Protein AF-A0A2U2S5W6-F1 (afdb_monomer_lite)

Structure (mmCIF, N/CA/C/O backbone):
data_AF-A0A2U2S5W6-F1
#
_entry.id   AF-A0A2U2S5W6-F1
#
loop_
_atom_site.group_PDB
_atom_site.id
_atom_site.type_symbol
_atom_site.label_atom_id
_atom_site.label_alt_id
_atom_site.label_comp_id
_atom_site.label_asym_id
_atom_site.label_entity_id
_atom_site.label_seq_id
_atom_site.pdbx_PDB_ins_code
_atom_site.Cartn_x
_atom_site.Cartn_y
_atom_site.Cartn_z
_atom_site.occupancy
_atom_site.B_iso_or_equiv
_atom_site.auth_seq_id
_atom_site.auth_comp_id
_atom_site.auth_asym_id
_atom_site.auth_atom_id
_atom_site.pdbx_PDB_model_num
ATOM 1 N N . MET A 1 1 ? 50.613 44.824 16.119 1.00 42.34 1 MET A N 1
ATOM 2 C CA . MET A 1 1 ? 51.068 43.791 15.161 1.00 42.34 1 MET A CA 1
ATOM 3 C C . MET A 1 1 ? 50.359 44.065 13.847 1.00 42.34 1 MET A C 1
ATOM 5 O O . MET A 1 1 ? 49.169 44.324 13.884 1.00 42.34 1 MET A O 1
ATOM 9 N N . LYS A 1 2 ? 51.121 44.189 12.757 1.00 40.06 2 LYS A N 1
ATOM 10 C CA . LYS A 1 2 ? 50.713 44.800 11.483 1.00 40.06 2 LYS A CA 1
ATOM 11 C C . LYS A 1 2 ? 49.789 43.887 10.670 1.00 40.06 2 LYS A C 1
ATOM 13 O O . LYS A 1 2 ? 50.160 42.745 10.411 1.00 40.06 2 LYS A O 1
ATOM 18 N N . ASP A 1 3 ? 48.667 44.440 10.218 1.00 44.03 3 ASP A N 1
ATOM 19 C CA . ASP A 1 3 ? 47.835 43.889 9.150 1.00 44.03 3 ASP A CA 1
ATOM 20 C C . ASP A 1 3 ? 48.626 43.851 7.839 1.00 44.03 3 ASP A C 1
ATOM 22 O O . ASP A 1 3 ? 49.021 44.882 7.293 1.00 44.03 3 ASP A O 1
ATOM 26 N N . PHE A 1 4 ? 48.873 42.643 7.338 1.00 47.19 4 PHE A N 1
ATOM 27 C CA . PHE A 1 4 ? 49.363 42.422 5.984 1.00 47.19 4 PHE A CA 1
ATOM 28 C C . PHE A 1 4 ? 48.164 42.304 5.043 1.00 47.19 4 PHE A C 1
ATOM 30 O O . PHE A 1 4 ? 47.626 41.220 4.818 1.00 47.19 4 PHE A O 1
ATOM 37 N N . THR A 1 5 ? 47.759 43.424 4.453 1.00 47.12 5 THR A N 1
ATOM 38 C CA . THR A 1 5 ? 46.928 43.430 3.250 1.00 47.12 5 THR A CA 1
ATOM 39 C C . THR A 1 5 ? 47.761 42.889 2.084 1.00 47.12 5 THR A C 1
ATOM 41 O O . THR A 1 5 ? 48.645 43.558 1.550 1.00 47.12 5 THR A O 1
ATOM 44 N N . ARG A 1 6 ? 47.513 41.633 1.689 1.00 49.03 6 ARG A N 1
ATOM 45 C CA . ARG A 1 6 ? 48.026 41.093 0.422 1.00 49.03 6 ARG A CA 1
ATOM 46 C C . ARG A 1 6 ? 47.381 41.874 -0.722 1.00 49.03 6 ARG A C 1
ATOM 48 O O . ARG A 1 6 ? 46.217 41.660 -1.041 1.00 49.03 6 ARG A O 1
ATOM 55 N N . VAL A 1 7 ? 48.153 42.754 -1.351 1.00 50.97 7 VAL A N 1
ATOM 56 C CA . VAL A 1 7 ? 47.835 43.311 -2.667 1.00 50.97 7 VAL A CA 1
ATOM 57 C C . VAL A 1 7 ? 47.938 42.161 -3.669 1.00 50.97 7 VAL A C 1
ATOM 59 O O . VAL A 1 7 ? 49.031 41.752 -4.053 1.00 50.97 7 VAL A O 1
ATOM 62 N N . SER A 1 8 ? 46.803 41.570 -4.036 1.00 51.81 8 SER A N 1
ATOM 63 C CA . SER A 1 8 ? 46.729 40.618 -5.140 1.00 51.81 8 SER A CA 1
ATOM 64 C C . SER A 1 8 ? 46.904 41.383 -6.449 1.00 51.81 8 SER A C 1
ATOM 66 O O . SER A 1 8 ? 46.009 42.121 -6.862 1.00 51.81 8 SER A O 1
ATOM 68 N N . SER A 1 9 ? 48.055 41.222 -7.098 1.00 53.41 9 SER A N 1
ATOM 69 C CA . SER A 1 9 ? 48.245 41.646 -8.484 1.00 53.41 9 SER A CA 1
ATOM 70 C C . SER A 1 9 ? 47.154 41.015 -9.361 1.00 53.41 9 SER A C 1
ATOM 72 O O . SER A 1 9 ? 46.879 39.823 -9.191 1.00 53.41 9 SER A O 1
ATOM 74 N N . PRO A 1 10 ? 46.522 41.757 -10.287 1.00 53.59 10 PRO A N 1
ATOM 75 C CA . PRO A 1 10 ? 45.564 41.174 -11.216 1.00 53.59 10 PRO A CA 1
ATOM 76 C C . PRO A 1 10 ? 46.300 40.137 -12.068 1.00 53.59 10 PRO A C 1
ATOM 78 O O . PRO A 1 10 ? 47.153 40.483 -12.885 1.00 53.59 10 PRO A O 1
ATOM 81 N N . ALA A 1 11 ? 46.015 38.854 -11.835 1.00 59.12 11 ALA A N 1
ATOM 82 C CA . ALA A 1 11 ? 46.494 37.786 -12.696 1.00 59.12 11 ALA A CA 1
ATOM 83 C C . ALA A 1 11 ? 46.024 38.099 -14.121 1.00 59.12 11 ALA A C 1
ATOM 85 O O . ALA A 1 11 ? 44.839 38.370 -14.334 1.00 59.12 11 ALA A O 1
ATOM 86 N N . ALA A 1 12 ? 46.959 38.124 -15.074 1.00 67.25 12 ALA A N 1
ATOM 87 C CA . ALA A 1 12 ? 46.651 38.323 -16.481 1.00 67.25 12 ALA A CA 1
ATOM 88 C C . ALA A 1 12 ? 45.533 37.347 -16.868 1.00 67.25 12 ALA A C 1
ATOM 90 O O . ALA A 1 12 ? 45.702 36.131 -16.763 1.00 67.25 12 ALA A O 1
ATOM 91 N N . GLY A 1 13 ? 44.362 37.888 -17.218 1.00 67.94 13 GLY A N 1
ATOM 92 C CA . GLY A 1 13 ? 43.199 37.071 -17.535 1.00 67.94 13 GLY A CA 1
ATOM 93 C C . GLY A 1 13 ? 43.532 36.083 -18.657 1.00 67.94 13 GLY A C 1
ATOM 94 O O . GLY A 1 13 ? 44.350 36.411 -19.522 1.00 67.94 13 GLY A O 1
ATOM 95 N N . PRO A 1 14 ? 42.910 34.890 -18.669 1.00 74.31 14 PRO A N 1
ATOM 96 C CA . PRO A 1 14 ? 43.170 33.884 -19.691 1.00 74.31 14 PRO A CA 1
ATOM 97 C C . PRO A 1 14 ? 43.016 34.516 -21.074 1.00 74.31 14 PRO A C 1
ATOM 99 O O . PRO A 1 14 ? 42.042 35.245 -21.321 1.00 74.31 14 PRO A O 1
ATOM 102 N N . SER A 1 15 ? 44.007 34.272 -21.937 1.00 87.25 15 SER A N 1
ATOM 103 C CA . SER A 1 15 ? 44.042 34.790 -23.303 1.00 87.25 15 SER A CA 1
ATOM 104 C C . SER A 1 15 ? 42.748 34.422 -24.037 1.00 87.25 15 SER A C 1
ATOM 106 O O . SER A 1 15 ? 42.116 33.407 -23.738 1.00 87.25 15 SER A O 1
ATOM 108 N N . ALA A 1 16 ? 42.324 35.242 -25.003 1.00 84.38 16 ALA A N 1
ATOM 109 C CA . ALA A 1 16 ? 41.082 35.004 -25.748 1.00 84.38 16 ALA A CA 1
ATOM 110 C C . ALA A 1 16 ? 41.033 33.600 -26.391 1.00 84.38 16 ALA A C 1
ATOM 112 O O . ALA A 1 16 ? 39.970 32.990 -26.459 1.00 84.38 16 ALA A O 1
ATOM 113 N N . VAL A 1 17 ? 42.196 33.067 -26.781 1.00 86.12 17 VAL A N 1
ATOM 114 C CA . VAL A 1 17 ? 42.355 31.702 -27.303 1.00 86.12 17 VAL A CA 1
ATOM 115 C C . VAL A 1 17 ? 42.051 30.647 -26.235 1.00 86.12 17 VAL A C 1
ATOM 117 O O . VAL A 1 17 ? 41.339 29.693 -26.527 1.00 86.12 17 VAL A O 1
ATOM 120 N N . MET A 1 18 ? 42.520 30.834 -24.996 1.00 87.38 18 MET A N 1
ATOM 121 C CA . MET A 1 18 ? 42.238 29.901 -23.899 1.00 87.38 18 MET A CA 1
ATOM 122 C C . MET A 1 18 ? 40.741 29.866 -23.570 1.00 87.38 18 MET A C 1
ATOM 124 O O . MET A 1 18 ? 40.168 28.795 -23.435 1.00 87.38 18 MET A O 1
ATOM 128 N N . ARG A 1 19 ? 40.068 31.026 -23.565 1.00 88.94 19 ARG A N 1
ATOM 129 C CA . ARG A 1 19 ? 38.609 31.092 -23.350 1.00 88.94 19 ARG A CA 1
ATOM 130 C C . ARG A 1 19 ? 37.816 30.393 -24.456 1.00 88.94 19 ARG A C 1
ATOM 132 O O . ARG A 1 19 ? 36.793 29.781 -24.167 1.00 88.94 19 ARG A O 1
ATOM 139 N N . LEU A 1 20 ? 38.268 30.494 -25.711 1.00 90.69 20 LEU A N 1
ATOM 140 C CA . LEU A 1 20 ? 37.653 29.781 -26.834 1.00 90.69 20 LEU A CA 1
ATOM 141 C C . LEU A 1 20 ? 37.841 28.266 -26.689 1.00 90.69 20 LEU A C 1
ATOM 143 O O . LEU A 1 20 ? 36.890 27.519 -26.900 1.00 90.69 20 LEU A O 1
ATOM 147 N N . PHE A 1 21 ? 39.039 27.820 -26.301 1.00 93.69 21 PHE A N 1
ATOM 148 C CA . PHE A 1 21 ? 39.318 26.404 -26.072 1.00 93.69 21 PHE A CA 1
ATOM 149 C C . PHE A 1 21 ? 38.489 25.842 -24.911 1.00 93.69 21 PHE A C 1
ATOM 151 O O . PHE A 1 21 ? 37.843 24.811 -25.077 1.00 93.69 21 PHE A O 1
ATOM 158 N N . ASP A 1 22 ? 38.411 26.560 -23.787 1.00 92.31 22 ASP A N 1
ATOM 159 C CA . ASP A 1 22 ? 37.578 26.182 -22.640 1.00 92.31 22 ASP A CA 1
ATOM 160 C C . ASP A 1 22 ? 36.092 26.123 -23.025 1.00 92.31 22 ASP A C 1
ATOM 162 O O . ASP A 1 22 ? 35.371 25.217 -22.613 1.00 92.31 22 ASP A O 1
ATOM 166 N N . TRP A 1 23 ? 35.616 27.060 -23.853 1.00 93.62 23 TRP A N 1
ATOM 167 C CA . TRP A 1 23 ? 34.240 27.044 -24.352 1.00 93.62 23 TRP A CA 1
ATOM 168 C C . TRP A 1 23 ? 33.959 25.831 -25.252 1.00 93.62 23 TRP A C 1
ATOM 170 O O . TRP A 1 23 ? 32.938 25.171 -25.066 1.00 93.62 23 TRP A O 1
ATOM 180 N N . ILE A 1 24 ? 34.870 25.495 -26.176 1.00 91.69 24 ILE A N 1
ATOM 181 C CA . ILE A 1 24 ? 34.744 24.304 -27.032 1.00 91.69 24 ILE A CA 1
ATOM 182 C C . ILE A 1 24 ? 34.797 23.030 -26.187 1.00 91.69 24 ILE A C 1
ATOM 184 O O . ILE A 1 24 ? 33.954 22.160 -26.382 1.00 91.69 24 ILE A O 1
ATOM 188 N N . SER A 1 25 ? 35.736 22.925 -25.240 1.00 92.69 25 SER A N 1
ATOM 189 C CA . SER A 1 25 ? 35.839 21.768 -24.343 1.00 92.69 25 SER A CA 1
ATOM 190 C C . SER A 1 25 ? 34.551 21.587 -23.552 1.00 92.69 25 SER A C 1
ATOM 192 O O . SER A 1 25 ? 33.967 20.514 -23.593 1.00 92.69 25 SER A O 1
ATOM 194 N N . ASN A 1 26 ? 34.033 22.654 -22.937 1.00 93.44 26 ASN A N 1
ATOM 195 C CA . ASN A 1 26 ? 32.773 22.601 -22.198 1.00 93.44 26 ASN A CA 1
ATOM 196 C C . ASN A 1 26 ? 31.586 22.204 -23.089 1.00 93.44 26 ASN A C 1
ATOM 198 O O . ASN A 1 26 ? 30.698 21.487 -22.636 1.00 93.44 26 ASN A O 1
ATOM 202 N N . LEU A 1 27 ? 31.552 22.653 -24.349 1.00 92.69 27 LEU A N 1
ATOM 203 C CA . LEU A 1 27 ? 30.505 22.278 -25.302 1.00 92.69 27 LEU A CA 1
ATOM 204 C C . LEU A 1 27 ? 30.615 20.801 -25.700 1.00 92.69 27 LEU A C 1
ATOM 206 O O . LEU A 1 27 ? 29.600 20.107 -25.735 1.00 92.69 27 LEU A O 1
ATOM 210 N N . VAL A 1 28 ? 31.830 20.311 -25.960 1.00 91.06 28 VAL A N 1
ATOM 211 C CA . VAL A 1 28 ? 32.098 18.894 -26.240 1.00 91.06 28 VAL A CA 1
ATOM 212 C C . VAL A 1 28 ? 31.734 18.042 -25.030 1.00 91.06 28 VAL A C 1
ATOM 214 O O . VAL A 1 28 ? 31.018 17.061 -25.189 1.00 91.06 28 VAL A O 1
ATOM 217 N N . ASP A 1 29 ? 32.126 18.445 -23.825 1.00 92.06 29 ASP A N 1
ATOM 218 C CA . ASP A 1 29 ? 31.800 17.744 -22.586 1.00 92.06 29 ASP A CA 1
ATOM 219 C C . ASP A 1 29 ? 30.290 17.715 -22.346 1.00 92.06 29 ASP A C 1
ATOM 221 O O . ASP A 1 29 ? 29.736 16.668 -22.023 1.00 92.06 29 ASP A O 1
ATOM 225 N N . GLN A 1 30 ? 29.579 18.825 -22.563 1.00 92.00 30 GLN A N 1
ATOM 226 C CA . GLN A 1 30 ? 28.115 18.856 -22.479 1.00 92.00 30 GLN A CA 1
ATOM 227 C C . GLN A 1 30 ? 27.460 17.962 -23.533 1.00 92.00 30 GLN A C 1
ATOM 229 O O . GLN A 1 30 ? 26.508 17.251 -23.215 1.00 92.00 30 GLN A O 1
ATOM 234 N N . ALA A 1 31 ? 27.967 17.959 -24.767 1.00 86.00 31 ALA A N 1
ATOM 235 C CA . ALA A 1 31 ? 27.453 17.111 -25.836 1.00 86.00 31 ALA A CA 1
ATOM 236 C C . ALA A 1 31 ? 27.705 15.625 -25.549 1.00 86.00 31 ALA A C 1
ATOM 238 O O . ALA A 1 31 ? 26.794 14.814 -25.706 1.00 86.00 31 ALA A O 1
ATOM 239 N N . LEU A 1 32 ? 28.901 15.264 -25.078 1.00 85.81 32 LEU A N 1
ATOM 240 C CA . LEU A 1 32 ? 29.240 13.901 -24.675 1.00 85.81 32 LEU A CA 1
ATOM 241 C C . LEU A 1 32 ? 28.402 13.476 -23.471 1.00 85.81 32 LEU A C 1
ATOM 243 O O . LEU A 1 32 ? 27.784 12.420 -23.523 1.00 85.81 32 LEU A O 1
ATOM 247 N N . ASN A 1 33 ? 28.288 14.308 -22.436 1.00 89.31 33 ASN A N 1
ATOM 248 C CA . ASN A 1 33 ? 27.444 14.027 -21.274 1.00 89.31 33 ASN A CA 1
ATOM 249 C C . ASN A 1 33 ? 25.972 13.883 -21.661 1.00 89.31 33 ASN A C 1
ATOM 251 O O . ASN A 1 33 ? 25.282 13.022 -21.126 1.00 89.31 33 ASN A O 1
ATOM 255 N N . PHE A 1 34 ? 25.488 14.679 -22.616 1.00 87.50 34 PHE A N 1
ATOM 256 C CA . PHE A 1 34 ? 24.137 14.540 -23.141 1.00 87.50 34 PHE A CA 1
ATOM 257 C C . PHE A 1 34 ? 23.970 13.222 -23.901 1.00 87.50 34 PHE A C 1
ATOM 259 O O . PHE A 1 34 ? 23.066 12.463 -23.568 1.00 87.50 34 PHE A O 1
ATOM 266 N N . ILE A 1 35 ? 24.852 12.912 -24.860 1.00 86.00 35 ILE A N 1
ATOM 267 C CA . ILE A 1 35 ? 24.804 11.694 -25.691 1.00 86.00 35 ILE A CA 1
ATOM 268 C C . ILE A 1 35 ? 24.970 10.428 -24.846 1.00 86.00 35 ILE A C 1
ATOM 270 O O . ILE A 1 35 ? 24.301 9.423 -25.093 1.00 86.00 35 ILE A O 1
ATOM 274 N N . PHE A 1 36 ? 25.845 10.465 -23.845 1.00 85.50 36 PHE A N 1
ATOM 275 C CA . PHE A 1 36 ? 26.093 9.356 -22.929 1.00 85.50 36 PHE A CA 1
ATOM 276 C C . PHE A 1 36 ? 25.194 9.377 -21.700 1.00 85.50 36 PHE A C 1
ATOM 278 O O . PHE A 1 36 ? 25.271 8.448 -20.897 1.00 85.50 36 PHE A O 1
ATOM 285 N N . SER A 1 37 ? 24.291 10.356 -21.573 1.00 87.06 37 SER A N 1
ATOM 286 C CA . SER A 1 37 ? 23.310 10.311 -20.500 1.00 87.06 37 SER A CA 1
ATOM 287 C C . SER A 1 37 ? 22.476 9.041 -20.628 1.00 87.06 37 SER A C 1
ATOM 289 O O . SER A 1 37 ? 22.075 8.596 -21.713 1.00 87.06 37 SER A O 1
ATOM 291 N N . LEU A 1 38 ? 22.278 8.424 -19.479 1.00 83.25 38 LEU A N 1
ATOM 292 C CA . LEU A 1 38 ? 21.469 7.240 -19.296 1.00 83.25 38 LEU A CA 1
ATOM 293 C C . LEU A 1 38 ? 20.047 7.725 -19.019 1.00 83.25 38 LEU A C 1
ATOM 295 O O . LEU A 1 38 ? 19.592 7.757 -17.887 1.00 83.25 38 LEU A O 1
ATOM 299 N N . THR A 1 39 ? 19.411 8.307 -20.033 1.00 87.44 39 THR A N 1
ATOM 300 C CA . THR A 1 39 ? 18.006 8.704 -19.943 1.00 87.44 39 THR A CA 1
ATOM 301 C C . THR A 1 39 ? 17.260 8.113 -21.120 1.00 87.44 39 THR A C 1
ATOM 303 O O . THR A 1 39 ? 17.784 8.051 -22.236 1.00 87.44 39 THR A O 1
ATOM 306 N N . HIS A 1 40 ? 15.996 7.741 -20.906 1.00 89.56 40 HIS A N 1
ATOM 307 C CA . HIS A 1 40 ? 15.164 7.148 -21.956 1.00 89.56 40 HIS A CA 1
ATOM 308 C C . HIS A 1 40 ? 15.117 8.001 -23.239 1.00 89.56 40 HIS A C 1
ATOM 310 O O . HIS A 1 40 ? 15.221 7.491 -24.353 1.00 89.56 40 HIS A O 1
ATOM 316 N N . ARG A 1 41 ? 15.003 9.327 -23.102 1.00 90.06 41 ARG A N 1
ATOM 317 C CA . ARG A 1 41 ? 14.956 10.228 -24.265 1.00 90.06 41 ARG A CA 1
ATOM 318 C C . ARG A 1 41 ? 16.241 10.162 -25.085 1.00 90.06 41 ARG A C 1
ATOM 320 O O . ARG A 1 41 ? 16.185 10.125 -26.313 1.00 90.06 41 ARG A O 1
ATOM 327 N N . VAL A 1 42 ? 17.388 10.135 -24.412 1.00 91.94 42 VAL A N 1
ATOM 328 C CA . VAL A 1 42 ? 18.689 10.078 -25.076 1.00 91.94 42 VAL A CA 1
ATOM 329 C C . VAL A 1 42 ? 18.949 8.703 -25.674 1.00 91.94 42 VAL A C 1
ATOM 331 O O . VAL A 1 42 ? 19.458 8.635 -26.790 1.00 91.94 42 VAL A O 1
ATOM 334 N N . SER A 1 43 ? 18.550 7.611 -25.020 1.00 91.81 43 SER A N 1
ATOM 335 C CA . SER A 1 43 ? 18.714 6.270 -25.592 1.00 91.81 43 SER A CA 1
ATOM 336 C C . SER A 1 43 ? 17.915 6.093 -26.891 1.00 91.81 43 SER A C 1
ATOM 338 O O . SER A 1 43 ? 18.446 5.553 -27.864 1.00 91.81 43 SER A O 1
ATOM 340 N N . VAL A 1 44 ? 16.707 6.663 -26.983 1.00 92.12 44 VAL A N 1
ATOM 341 C CA . VAL A 1 44 ? 15.933 6.713 -28.239 1.00 92.12 44 VAL A CA 1
ATOM 342 C C . VAL A 1 44 ? 16.646 7.546 -29.311 1.00 92.12 44 VAL A C 1
ATOM 344 O O . VAL A 1 44 ? 16.722 7.128 -30.470 1.00 92.12 44 VAL A O 1
ATOM 347 N N . VAL A 1 45 ? 17.221 8.699 -28.947 1.00 92.75 45 VAL A N 1
ATOM 348 C CA . VAL A 1 45 ? 18.012 9.523 -29.882 1.00 92.75 45 VAL A CA 1
ATOM 349 C C . VAL A 1 45 ? 19.232 8.749 -30.387 1.00 92.75 45 VAL A C 1
ATOM 351 O O . VAL A 1 45 ? 19.462 8.728 -31.595 1.00 92.75 45 VAL A O 1
ATOM 354 N N . ARG A 1 46 ? 19.967 8.048 -29.510 1.00 93.12 46 ARG A N 1
ATOM 355 C CA . ARG A 1 46 ? 21.095 7.178 -29.890 1.00 93.12 46 ARG A CA 1
ATOM 356 C C . ARG A 1 46 ? 20.660 6.078 -30.850 1.00 93.12 46 ARG A C 1
ATOM 358 O O . ARG A 1 46 ? 21.347 5.828 -31.834 1.00 93.12 46 ARG A O 1
ATOM 365 N N . ALA A 1 47 ? 19.518 5.442 -30.602 1.00 93.62 47 ALA A N 1
ATOM 366 C CA . ALA A 1 47 ? 18.994 4.395 -31.473 1.00 93.62 47 ALA A CA 1
ATOM 367 C C . ALA A 1 47 ? 18.658 4.916 -32.870 1.00 93.62 47 ALA A C 1
ATOM 369 O O . ALA A 1 47 ? 18.987 4.273 -33.871 1.00 93.62 47 ALA A O 1
ATOM 370 N N . ASN A 1 48 ? 18.026 6.087 -32.944 1.00 93.75 48 ASN A N 1
ATOM 371 C CA . ASN A 1 48 ? 17.712 6.735 -34.210 1.00 93.75 48 ASN A CA 1
ATOM 372 C C . ASN A 1 48 ? 18.989 7.175 -34.928 1.00 93.75 48 ASN A C 1
ATOM 374 O O . ASN A 1 48 ? 19.144 6.873 -36.106 1.00 93.75 48 ASN A O 1
ATOM 378 N N . ALA A 1 49 ? 19.934 7.793 -34.217 1.00 92.75 49 ALA A N 1
ATOM 379 C CA . ALA A 1 49 ? 21.226 8.193 -34.767 1.00 92.75 49 ALA A CA 1
ATOM 380 C C . ALA A 1 49 ? 22.025 6.990 -35.290 1.00 92.75 49 ALA A C 1
ATOM 382 O O . ALA A 1 49 ? 22.556 7.056 -36.393 1.00 92.75 49 ALA A O 1
ATOM 383 N N . LEU A 1 50 ? 22.052 5.871 -34.557 1.00 92.31 50 LEU A N 1
ATOM 384 C CA . LEU A 1 50 ? 22.689 4.632 -35.005 1.00 92.31 50 LEU A CA 1
ATOM 385 C C . LEU A 1 50 ? 22.001 4.075 -36.255 1.00 92.31 50 LEU A C 1
ATOM 387 O O . LEU A 1 50 ? 22.678 3.690 -37.200 1.00 92.31 50 LEU A O 1
ATOM 391 N N . THR A 1 51 ? 20.666 4.053 -36.282 1.00 93.38 51 THR A N 1
ATOM 392 C CA . THR A 1 51 ? 19.897 3.523 -37.422 1.00 93.38 51 THR A CA 1
ATOM 393 C C . THR A 1 51 ? 20.105 4.379 -38.671 1.00 93.38 51 THR A C 1
ATOM 395 O O . THR A 1 51 ? 20.396 3.851 -39.742 1.00 93.38 51 THR A O 1
ATOM 398 N N . VAL A 1 52 ? 20.011 5.703 -38.530 1.00 95.62 52 VAL A N 1
ATOM 399 C CA . VAL A 1 52 ? 20.251 6.661 -39.616 1.00 95.62 52 VAL A CA 1
ATOM 400 C C . VAL A 1 52 ? 21.708 6.607 -40.064 1.00 95.62 52 VAL A C 1
ATOM 402 O O . VAL A 1 52 ? 21.966 6.535 -41.258 1.00 95.62 52 VAL A O 1
ATOM 405 N N . GLY A 1 53 ? 22.661 6.581 -39.132 1.00 94.38 53 GLY A N 1
ATOM 406 C CA . GLY A 1 53 ? 24.088 6.485 -39.433 1.00 94.38 53 GLY A CA 1
ATOM 407 C C . GLY A 1 53 ? 24.442 5.192 -40.164 1.00 94.38 53 GLY A C 1
ATOM 408 O O . GLY A 1 53 ? 25.155 5.234 -41.162 1.00 94.38 53 GLY A O 1
ATOM 409 N N . PHE A 1 54 ? 23.885 4.059 -39.732 1.00 95.25 54 PHE A N 1
ATOM 410 C CA . PHE A 1 54 ? 24.049 2.773 -40.407 1.00 95.25 54 PHE A CA 1
ATOM 411 C C . PHE A 1 54 ? 23.457 2.802 -41.819 1.00 95.25 54 PHE A C 1
ATOM 413 O O . PHE A 1 54 ? 24.111 2.373 -42.766 1.00 95.25 54 PHE A O 1
ATOM 420 N N . PHE A 1 55 ? 22.254 3.361 -41.984 1.00 95.38 55 PHE A N 1
ATOM 421 C CA . PHE A 1 55 ? 21.619 3.505 -43.293 1.00 95.38 55 PHE A CA 1
ATOM 422 C C . PHE A 1 55 ? 22.414 4.428 -44.225 1.00 95.38 55 PHE A C 1
ATOM 424 O O . PHE A 1 55 ? 22.649 4.076 -45.375 1.00 95.38 55 PHE A O 1
ATOM 431 N N . LEU A 1 56 ? 22.887 5.579 -43.740 1.00 96.50 56 LEU A N 1
ATOM 432 C CA . LEU A 1 56 ? 23.714 6.500 -44.522 1.00 96.50 56 LEU A CA 1
ATOM 433 C C . LEU A 1 56 ? 25.046 5.863 -44.920 1.00 96.50 56 LEU A C 1
ATOM 435 O O . LEU A 1 56 ? 25.437 5.953 -46.080 1.00 96.50 56 LEU A O 1
ATOM 439 N N . ALA A 1 57 ? 25.722 5.181 -43.993 1.00 95.19 57 ALA A N 1
ATOM 440 C CA . ALA A 1 57 ? 26.955 4.458 -44.289 1.00 95.19 57 ALA A CA 1
ATOM 441 C C . ALA A 1 57 ? 26.723 3.348 -45.324 1.00 95.19 57 ALA A C 1
ATOM 443 O O . ALA A 1 57 ? 27.532 3.175 -46.235 1.00 95.19 57 ALA A O 1
ATOM 444 N N . TRP A 1 58 ? 25.595 2.639 -45.233 1.00 95.12 58 TRP A N 1
ATOM 445 C CA . TRP A 1 58 ? 25.194 1.647 -46.225 1.00 95.12 58 TRP A CA 1
ATOM 446 C C . TRP A 1 58 ? 24.926 2.276 -47.597 1.00 95.12 58 TRP A C 1
ATOM 448 O O . TRP A 1 58 ? 25.459 1.791 -48.591 1.00 95.12 58 TRP A O 1
ATOM 458 N N . MET A 1 59 ? 24.196 3.394 -47.663 1.00 95.19 59 MET A N 1
ATOM 459 C CA . MET A 1 59 ? 23.966 4.140 -48.908 1.00 95.19 59 MET A CA 1
ATOM 460 C C . MET A 1 59 ? 25.276 4.621 -49.539 1.00 95.19 59 MET A C 1
ATOM 462 O O . MET A 1 59 ? 25.471 4.473 -50.742 1.00 95.19 59 MET A O 1
ATOM 466 N N . VAL A 1 60 ? 26.204 5.150 -48.737 1.00 95.75 60 VAL A N 1
ATOM 467 C CA . VAL A 1 60 ? 27.537 5.550 -49.211 1.00 95.75 60 VAL A CA 1
ATOM 468 C C . VAL A 1 60 ? 28.307 4.339 -49.739 1.00 95.75 60 VAL A C 1
ATOM 470 O O . VAL A 1 60 ? 28.906 4.427 -50.808 1.00 95.75 60 VAL A O 1
ATOM 473 N N . ALA A 1 61 ? 28.251 3.194 -49.053 1.00 94.81 61 ALA A N 1
ATOM 474 C CA . ALA A 1 61 ? 28.878 1.965 -49.531 1.00 94.81 61 ALA A CA 1
ATOM 475 C C . ALA A 1 61 ? 28.288 1.503 -50.873 1.00 94.81 61 ALA A C 1
ATOM 477 O O . ALA A 1 61 ? 29.047 1.124 -51.758 1.00 94.81 61 ALA A O 1
ATOM 478 N N . VAL A 1 62 ? 26.966 1.586 -51.064 1.00 94.94 62 VAL A N 1
ATOM 479 C CA . VAL A 1 62 ? 26.319 1.293 -52.356 1.00 94.94 62 VAL A CA 1
ATOM 480 C C . VAL A 1 62 ? 26.854 2.217 -53.452 1.00 94.94 62 VAL A C 1
ATOM 482 O O . VAL A 1 62 ? 27.274 1.727 -54.494 1.00 94.94 62 VAL A O 1
ATOM 485 N N . ILE A 1 63 ? 26.913 3.529 -53.204 1.00 94.56 63 ILE A N 1
ATOM 486 C CA . ILE A 1 63 ? 27.384 4.523 -54.187 1.00 94.56 63 ILE A CA 1
ATOM 487 C C . ILE A 1 63 ? 28.858 4.315 -54.560 1.00 94.56 63 ILE A C 1
ATOM 489 O O . ILE A 1 63 ? 29.230 4.499 -55.715 1.00 94.56 63 ILE A O 1
ATOM 493 N N . LEU A 1 64 ? 29.704 3.962 -53.589 1.00 94.69 64 LEU A N 1
ATOM 494 C CA . LEU A 1 64 ? 31.141 3.789 -53.815 1.00 94.69 64 LEU A CA 1
ATOM 495 C C . LEU A 1 64 ? 31.493 2.454 -54.480 1.00 94.69 64 LEU A C 1
ATOM 497 O O . LEU A 1 64 ? 32.527 2.360 -55.137 1.00 94.69 64 LEU A O 1
ATOM 501 N N . VAL A 1 65 ? 30.679 1.418 -54.270 1.00 95.25 65 VAL A N 1
ATOM 502 C CA . VAL A 1 65 ? 31.004 0.044 -54.673 1.00 95.25 65 VAL A CA 1
ATOM 503 C C . VAL A 1 65 ? 30.272 -0.382 -55.939 1.00 95.25 65 VAL A C 1
ATOM 505 O O . VAL A 1 65 ? 30.854 -1.103 -56.748 1.00 95.25 65 VAL A O 1
ATOM 508 N N . VAL A 1 66 ? 29.010 0.016 -56.110 1.00 94.00 66 VAL A N 1
ATOM 509 C CA . VAL A 1 66 ? 28.221 -0.359 -57.288 1.00 94.00 66 VAL A CA 1
ATOM 510 C C . VAL A 1 66 ? 28.581 0.588 -58.435 1.00 94.00 66 VAL A C 1
ATOM 512 O O . VAL A 1 66 ? 28.422 1.802 -58.280 1.00 94.00 66 VAL A O 1
ATOM 515 N N . PRO A 1 67 ? 29.046 0.077 -59.591 1.00 93.69 67 PRO A N 1
ATOM 516 C CA . PRO A 1 67 ? 29.301 0.913 -60.754 1.00 93.69 67 PRO A CA 1
ATOM 517 C C . PRO A 1 67 ? 28.056 1.728 -61.112 1.00 93.69 67 PRO A C 1
ATOM 519 O O . PRO A 1 67 ? 26.954 1.188 -61.241 1.00 93.69 67 PRO A O 1
ATOM 522 N N . VAL A 1 68 ? 28.231 3.040 -61.293 1.00 92.19 68 VAL A N 1
ATOM 523 C CA . VAL A 1 68 ? 27.122 3.973 -61.565 1.00 92.19 68 VAL A CA 1
ATOM 524 C C . VAL A 1 68 ? 26.319 3.540 -62.796 1.00 92.19 68 VAL A C 1
ATOM 526 O O . VAL A 1 68 ? 25.101 3.713 -62.824 1.00 92.19 68 VAL A O 1
ATOM 529 N N . ASP A 1 69 ? 26.979 2.934 -63.783 1.00 92.25 69 ASP A N 1
ATOM 530 C CA . ASP A 1 69 ? 26.348 2.463 -65.015 1.00 92.25 69 ASP A CA 1
ATOM 531 C C . ASP A 1 69 ? 25.409 1.271 -64.778 1.00 92.25 69 ASP A C 1
ATOM 533 O O . ASP A 1 69 ? 24.296 1.256 -65.305 1.00 92.25 69 ASP A O 1
ATOM 537 N N . GLU A 1 70 ? 25.798 0.314 -63.929 1.00 90.00 70 GLU A N 1
ATOM 538 C CA . GLU A 1 70 ? 24.966 -0.847 -63.583 1.00 90.00 70 GLU A CA 1
ATOM 539 C C . GLU A 1 70 ? 23.735 -0.423 -62.778 1.00 90.00 70 GLU A C 1
ATOM 541 O O . GLU A 1 70 ? 22.606 -0.798 -63.114 1.00 90.00 70 GLU A O 1
ATOM 546 N N . GLY A 1 71 ? 23.936 0.433 -61.770 1.00 89.12 71 GLY A N 1
ATOM 547 C CA . GLY A 1 71 ? 22.842 0.975 -60.966 1.00 89.12 71 GLY A CA 1
ATOM 548 C C . GLY A 1 71 ? 21.859 1.797 -61.805 1.00 89.12 71 GLY A C 1
ATOM 549 O O . GLY A 1 71 ? 20.643 1.629 -61.686 1.00 89.12 71 GLY A O 1
ATOM 550 N N . ARG A 1 72 ? 22.362 2.645 -62.717 1.00 91.12 72 ARG A N 1
ATOM 551 C CA . ARG A 1 72 ? 21.522 3.422 -63.646 1.00 91.12 72 ARG A CA 1
ATOM 552 C C . ARG A 1 72 ? 20.766 2.533 -64.622 1.00 91.12 72 ARG A C 1
ATOM 554 O O . ARG A 1 72 ? 19.584 2.785 -64.854 1.00 91.12 72 ARG A O 1
ATOM 561 N N . ALA A 1 73 ? 21.405 1.507 -65.182 1.00 93.00 73 ALA A N 1
ATOM 562 C CA . ALA A 1 73 ? 20.755 0.590 -66.112 1.00 93.00 73 ALA A CA 1
ATOM 563 C C . ALA A 1 73 ? 19.582 -0.141 -65.445 1.00 93.00 73 ALA A C 1
ATOM 565 O O . ALA A 1 73 ? 18.492 -0.206 -66.013 1.00 93.00 73 ALA A O 1
ATOM 566 N N . GLN A 1 74 ? 19.768 -0.632 -64.218 1.00 90.44 74 GLN A N 1
ATOM 567 C CA . GLN A 1 74 ? 18.717 -1.338 -63.484 1.00 90.44 74 GLN A CA 1
ATOM 568 C C . GLN A 1 74 ? 17.593 -0.402 -63.021 1.00 90.44 74 GLN A C 1
ATOM 570 O O . GLN A 1 74 ? 16.420 -0.732 -63.194 1.00 90.44 74 GLN A O 1
ATOM 575 N N . ALA A 1 75 ? 17.920 0.798 -62.528 1.00 91.25 75 ALA A N 1
ATOM 576 C CA . ALA A 1 75 ? 16.915 1.806 -62.188 1.00 91.25 75 ALA A CA 1
ATOM 577 C C . ALA A 1 75 ? 16.088 2.221 -63.418 1.00 91.25 75 ALA A C 1
ATOM 579 O O . ALA A 1 75 ? 14.866 2.338 -63.340 1.00 91.25 75 ALA A O 1
ATOM 580 N N . THR A 1 76 ? 16.739 2.374 -64.577 1.00 93.31 76 THR A N 1
ATOM 581 C CA . THR A 1 76 ? 16.063 2.696 -65.842 1.00 93.31 76 THR A CA 1
ATOM 582 C C . THR A 1 76 ? 15.127 1.569 -66.269 1.00 93.31 76 THR A C 1
ATOM 584 O O . THR A 1 76 ? 13.996 1.855 -66.649 1.00 93.31 76 THR A O 1
ATOM 587 N N . ARG A 1 77 ? 15.539 0.297 -66.145 1.00 91.56 77 ARG A N 1
ATOM 588 C CA . ARG A 1 77 ? 14.664 -0.860 -66.417 1.00 91.56 77 ARG A CA 1
ATOM 589 C C . ARG A 1 77 ? 13.436 -0.877 -65.512 1.00 91.56 77 ARG A C 1
ATOM 591 O O . ARG A 1 77 ? 12.341 -1.137 -65.995 1.00 91.56 77 ARG A O 1
ATOM 598 N N . LEU A 1 78 ? 13.603 -0.576 -64.226 1.00 91.94 78 LEU A N 1
ATOM 599 C CA . LEU A 1 78 ? 12.501 -0.551 -63.265 1.00 91.94 78 LEU A CA 1
ATOM 600 C C . LEU A 1 78 ? 11.509 0.585 -63.559 1.00 91.94 78 LEU A C 1
ATOM 602 O O . LEU A 1 78 ? 10.302 0.359 -63.572 1.00 91.94 78 LEU A O 1
ATOM 606 N N . ILE A 1 79 ? 12.009 1.784 -63.870 1.00 92.88 79 ILE A N 1
ATOM 607 C CA . ILE A 1 79 ? 11.176 2.930 -64.269 1.00 92.88 79 ILE A CA 1
ATOM 608 C C . ILE A 1 79 ? 10.468 2.648 -65.598 1.00 92.88 79 ILE A C 1
ATOM 610 O O . ILE A 1 79 ? 9.274 2.907 -65.724 1.00 92.88 79 ILE A O 1
ATOM 614 N N . GLN A 1 80 ? 11.173 2.084 -66.581 1.00 91.56 80 GLN A N 1
ATOM 615 C CA . GLN A 1 80 ? 10.577 1.697 -67.858 1.00 91.56 80 GLN A CA 1
ATOM 616 C C . GLN A 1 80 ? 9.492 0.639 -67.660 1.00 91.56 80 GLN A C 1
ATOM 618 O O . GLN A 1 80 ? 8.403 0.807 -68.189 1.00 91.56 80 GLN A O 1
ATOM 623 N N . ALA A 1 81 ? 9.724 -0.393 -66.848 1.00 89.62 81 ALA A N 1
ATOM 624 C CA . ALA A 1 81 ? 8.712 -1.404 -66.543 1.00 89.62 81 ALA A CA 1
ATOM 625 C C . ALA A 1 81 ? 7.488 -0.831 -65.807 1.00 89.62 81 ALA A C 1
ATOM 627 O O . ALA A 1 81 ? 6.381 -1.318 -66.005 1.00 89.62 81 ALA A O 1
ATOM 628 N N . ALA A 1 82 ? 7.666 0.211 -64.989 1.00 90.06 82 ALA A N 1
ATOM 629 C CA . ALA A 1 82 ? 6.563 0.885 -64.305 1.00 90.06 82 ALA A CA 1
ATOM 630 C C . ALA A 1 82 ? 5.756 1.826 -65.221 1.00 90.06 82 ALA A C 1
ATOM 632 O O . ALA A 1 82 ? 4.570 2.037 -64.982 1.00 90.06 82 ALA A O 1
ATOM 633 N N . LEU A 1 83 ? 6.391 2.412 -66.244 1.00 90.62 83 LEU A N 1
ATOM 634 C CA . LEU A 1 83 ? 5.777 3.407 -67.135 1.00 90.62 83 LEU A CA 1
ATOM 635 C C . LEU A 1 83 ? 5.304 2.842 -68.480 1.00 90.62 83 LEU A C 1
ATOM 637 O O . LEU A 1 83 ? 4.488 3.474 -69.149 1.00 90.62 83 LEU A O 1
ATOM 641 N N . THR A 1 84 ? 5.826 1.695 -68.914 1.00 87.62 84 THR A N 1
ATOM 642 C CA . THR A 1 84 ? 5.460 1.097 -70.203 1.00 87.62 84 THR A CA 1
ATOM 643 C C . THR A 1 84 ? 4.182 0.278 -70.076 1.00 87.62 84 THR A C 1
ATOM 645 O O . THR A 1 84 ? 4.063 -0.609 -69.234 1.00 87.62 84 THR A O 1
ATOM 648 N N . VAL A 1 85 ? 3.210 0.576 -70.941 1.00 80.56 85 VAL A N 1
ATOM 649 C CA . VAL A 1 85 ? 2.039 -0.284 -71.134 1.00 80.56 85 VAL A CA 1
ATOM 650 C C . VAL A 1 85 ? 2.504 -1.500 -71.942 1.00 80.56 85 VAL A C 1
ATOM 652 O O . VAL A 1 85 ? 3.109 -1.304 -73.001 1.00 80.56 85 VAL A O 1
ATOM 655 N N . PRO A 1 86 ? 2.284 -2.737 -71.463 1.00 82.12 86 PRO A N 1
ATOM 656 C CA . PRO A 1 86 ? 2.726 -3.932 -72.171 1.00 82.12 86 PRO A CA 1
ATOM 657 C C . PRO A 1 86 ? 2.083 -3.994 -73.564 1.00 82.12 86 PRO A C 1
ATOM 659 O O . PRO A 1 86 ? 0.878 -3.786 -73.705 1.00 82.12 86 PRO A O 1
ATOM 662 N N . ALA A 1 87 ? 2.896 -4.250 -74.593 1.00 83.25 87 ALA A N 1
ATOM 663 C CA . ALA A 1 87 ? 2.402 -4.506 -75.943 1.00 83.25 87 ALA A CA 1
ATOM 664 C C . ALA A 1 87 ? 1.613 -5.828 -75.975 1.00 83.25 87 ALA A C 1
ATOM 666 O O . ALA A 1 87 ? 1.940 -6.749 -75.228 1.00 83.25 87 ALA A O 1
ATOM 667 N N . GLU A 1 88 ? 0.609 -5.916 -76.853 1.00 82.69 88 GLU A N 1
ATOM 668 C CA . GLU A 1 88 ? -0.432 -6.965 -76.874 1.00 82.69 88 GLU A CA 1
ATOM 669 C C . GLU A 1 88 ? 0.109 -8.412 -76.942 1.00 82.69 88 GLU A C 1
ATOM 671 O O . GLU A 1 88 ? -0.551 -9.329 -76.462 1.00 82.69 88 GLU A O 1
ATOM 676 N N . ASP A 1 89 ? 1.352 -8.605 -77.401 1.00 84.50 89 ASP A N 1
ATOM 677 C CA . ASP A 1 89 ? 1.991 -9.921 -77.558 1.00 84.50 89 ASP A CA 1
ATOM 678 C C . ASP A 1 89 ? 3.158 -10.210 -76.584 1.00 84.50 89 ASP A C 1
ATOM 680 O O . ASP A 1 89 ? 3.830 -11.236 -76.720 1.00 84.50 89 ASP A O 1
ATOM 684 N N . GLN A 1 90 ? 3.445 -9.343 -75.599 1.00 83.12 90 GLN A N 1
ATOM 685 C CA . GLN A 1 90 ? 4.532 -9.572 -74.629 1.00 83.12 90 GLN A CA 1
ATOM 686 C C . GLN A 1 90 ? 4.023 -9.696 -73.186 1.00 83.12 90 GLN A C 1
ATOM 688 O O . GLN A 1 90 ? 3.246 -8.854 -72.730 1.00 83.12 90 GLN A O 1
ATOM 693 N N . PRO A 1 91 ? 4.484 -10.708 -72.419 1.00 84.56 91 PRO A N 1
ATOM 694 C CA . PRO A 1 91 ? 4.124 -10.825 -71.013 1.00 84.56 91 PRO A CA 1
ATOM 695 C C . PRO A 1 91 ? 4.640 -9.601 -70.252 1.00 84.56 91 PRO A C 1
ATOM 697 O O . PRO A 1 91 ? 5.823 -9.265 -70.328 1.00 84.56 91 PRO A O 1
ATOM 700 N N . ALA A 1 92 ? 3.746 -8.938 -69.515 1.00 84.56 92 ALA A N 1
ATOM 701 C CA . ALA A 1 92 ? 4.103 -7.770 -68.725 1.00 84.56 92 ALA A CA 1
ATOM 702 C C . ALA A 1 92 ? 5.245 -8.123 -67.753 1.00 84.56 92 ALA A C 1
ATOM 704 O O . ALA A 1 92 ? 5.154 -9.139 -67.050 1.00 84.56 92 ALA A O 1
ATOM 705 N N . PRO A 1 93 ? 6.321 -7.318 -67.691 1.00 87.06 93 PRO A N 1
ATOM 706 C CA . PRO A 1 93 ? 7.393 -7.559 -66.741 1.00 87.06 93 PRO A CA 1
ATOM 707 C C . PRO A 1 93 ? 6.824 -7.531 -65.323 1.00 87.06 93 PRO A C 1
ATOM 709 O O . PRO A 1 93 ? 6.112 -6.601 -64.952 1.00 87.06 93 PRO A O 1
ATOM 712 N N . ASN A 1 94 ? 7.128 -8.551 -64.518 1.00 91.38 94 ASN A N 1
ATOM 713 C CA . ASN A 1 94 ? 6.655 -8.602 -63.140 1.00 91.38 94 ASN A CA 1
ATOM 714 C C . ASN A 1 94 ? 7.389 -7.521 -62.315 1.00 91.38 94 ASN A C 1
ATOM 716 O O . ASN A 1 94 ? 8.587 -7.675 -62.051 1.00 91.38 94 ASN A O 1
ATOM 720 N N . PRO A 1 95 ? 6.707 -6.444 -61.876 1.00 88.19 95 PRO A N 1
ATOM 721 C CA . PRO A 1 95 ? 7.359 -5.320 -61.205 1.00 88.19 95 PRO A CA 1
ATOM 722 C C . PRO A 1 95 ? 7.990 -5.734 -59.871 1.00 88.19 95 PRO A C 1
ATOM 724 O O . PRO A 1 95 ? 9.017 -5.187 -59.469 1.00 88.19 95 PRO A O 1
ATOM 727 N N . ILE A 1 96 ? 7.414 -6.741 -59.207 1.00 91.44 96 ILE A N 1
ATOM 728 C CA . ILE A 1 96 ? 7.944 -7.303 -57.963 1.00 91.44 96 ILE A CA 1
ATOM 729 C C . ILE A 1 96 ? 9.270 -8.011 -58.243 1.00 91.44 96 ILE A C 1
ATOM 731 O O . ILE A 1 96 ? 10.237 -7.788 -57.520 1.00 91.44 96 ILE A O 1
ATOM 735 N N . ALA A 1 97 ? 9.339 -8.816 -59.309 1.00 93.69 97 ALA A N 1
ATOM 736 C CA . ALA A 1 97 ? 10.567 -9.515 -59.684 1.00 93.69 97 ALA A CA 1
ATOM 737 C C . ALA A 1 97 ? 11.691 -8.527 -60.023 1.00 93.69 97 ALA A C 1
ATOM 739 O O . ALA A 1 97 ? 12.798 -8.687 -59.521 1.00 93.69 97 ALA A O 1
ATOM 740 N N . LEU A 1 98 ? 11.392 -7.464 -60.779 1.00 93.00 98 LEU A N 1
ATOM 741 C CA . LEU A 1 98 ? 12.370 -6.422 -61.113 1.00 93.00 98 LEU A CA 1
ATOM 742 C C . LEU A 1 98 ? 12.813 -5.602 -59.895 1.00 93.00 98 LEU A C 1
ATOM 744 O O . LEU A 1 98 ? 13.981 -5.235 -59.792 1.00 93.00 98 LEU A O 1
ATOM 748 N N . THR A 1 99 ? 11.904 -5.325 -58.956 1.00 92.94 99 THR A N 1
ATOM 749 C CA . THR A 1 99 ? 12.240 -4.618 -57.709 1.00 92.94 99 THR A CA 1
ATOM 750 C C . THR A 1 99 ? 13.121 -5.480 -56.811 1.00 92.94 99 THR A C 1
ATOM 752 O O . THR A 1 99 ? 14.088 -4.977 -56.242 1.00 92.94 99 THR A O 1
ATOM 755 N N . LEU A 1 100 ? 12.823 -6.779 -56.702 1.00 93.94 100 LEU A N 1
ATOM 756 C CA . LEU A 1 100 ? 13.675 -7.725 -55.988 1.00 93.94 100 LEU A CA 1
ATOM 757 C C . LEU A 1 100 ? 15.037 -7.846 -56.669 1.00 93.94 100 LEU A C 1
ATOM 759 O O . LEU A 1 100 ? 16.044 -7.730 -55.982 1.00 93.94 100 LEU A O 1
ATOM 763 N N . GLU A 1 101 ? 15.083 -8.011 -57.993 1.00 93.94 101 GLU A N 1
ATOM 764 C CA . GLU A 1 101 ? 16.336 -8.070 -58.749 1.00 93.94 101 GLU A CA 1
ATOM 765 C C . GLU A 1 101 ? 17.194 -6.837 -58.464 1.00 93.94 101 GLU A C 1
ATOM 767 O O . GLU A 1 101 ? 18.315 -7.004 -57.998 1.00 93.94 101 GLU A O 1
ATOM 772 N N . PHE A 1 102 ? 16.641 -5.627 -58.616 1.00 93.06 102 PHE A N 1
ATOM 773 C CA . PHE A 1 102 ? 17.327 -4.368 -58.308 1.00 93.06 102 PHE A CA 1
ATOM 774 C C . PHE A 1 102 ? 17.822 -4.296 -56.856 1.00 93.06 102 PHE A C 1
ATOM 776 O O . PHE A 1 102 ? 18.950 -3.872 -56.592 1.00 93.06 102 PHE A O 1
ATOM 783 N N . LEU A 1 103 ? 16.999 -4.727 -55.897 1.00 93.88 103 LEU A N 1
ATOM 784 C CA . LEU A 1 103 ? 17.369 -4.743 -54.485 1.00 93.88 103 LEU A CA 1
ATOM 785 C C . LEU A 1 103 ? 18.537 -5.706 -54.230 1.00 93.88 103 LEU A C 1
ATOM 787 O O . LEU A 1 103 ? 19.495 -5.345 -53.546 1.00 93.88 103 LEU A O 1
ATOM 791 N N . PHE A 1 104 ? 18.504 -6.906 -54.808 1.00 94.38 104 PHE A N 1
ATOM 792 C CA . PHE A 1 104 ? 19.567 -7.892 -54.632 1.00 94.38 104 PHE A CA 1
ATOM 793 C C . PHE A 1 104 ? 20.859 -7.506 -55.360 1.00 94.38 104 PHE A C 1
ATOM 795 O O . PHE A 1 104 ? 21.941 -7.651 -54.795 1.00 94.38 104 PHE A O 1
ATOM 802 N N . SER A 1 105 ? 20.759 -6.984 -56.581 1.00 92.25 105 SER A N 1
ATOM 803 C CA . SER A 1 105 ? 21.912 -6.622 -57.407 1.00 92.25 105 SER A CA 1
ATOM 804 C C . SER A 1 105 ? 22.600 -5.341 -56.946 1.00 92.25 105 SER A C 1
ATOM 806 O O . SER A 1 105 ? 23.823 -5.266 -57.011 1.00 92.25 105 SER A O 1
ATOM 808 N N . THR A 1 106 ? 21.843 -4.346 -56.472 1.00 93.50 106 THR A N 1
ATOM 809 C CA . THR A 1 106 ? 22.393 -3.048 -56.051 1.00 93.50 106 THR A CA 1
ATOM 810 C C . THR A 1 106 ? 22.669 -3.022 -54.548 1.00 93.50 106 THR A C 1
ATOM 812 O O . THR A 1 106 ? 23.789 -2.753 -54.118 1.00 93.50 106 THR A O 1
ATOM 815 N N . PHE A 1 107 ? 21.669 -3.327 -53.717 1.00 93.25 107 PHE A N 1
ATOM 816 C CA . PHE A 1 107 ? 21.763 -3.124 -52.265 1.00 93.25 107 PHE A CA 1
ATOM 817 C C . PHE A 1 107 ? 22.369 -4.312 -51.511 1.00 93.25 107 PHE A C 1
ATOM 819 O O . PHE A 1 107 ? 23.029 -4.114 -50.488 1.00 93.25 107 PHE A O 1
ATOM 826 N N . LEU A 1 108 ? 22.180 -5.533 -52.019 1.00 94.56 108 LEU A N 1
ATOM 827 C CA . LEU A 1 108 ? 22.758 -6.766 -51.465 1.00 94.56 108 LEU A CA 1
ATOM 828 C C . LEU A 1 108 ? 23.912 -7.306 -52.319 1.00 94.56 108 LEU A C 1
ATOM 830 O O . LEU A 1 108 ? 24.270 -8.480 -52.211 1.00 94.56 108 LEU A O 1
ATOM 834 N N . HIS A 1 109 ? 24.534 -6.445 -53.131 1.00 94.81 109 HIS A N 1
ATOM 835 C CA . HIS A 1 109 ? 25.726 -6.812 -53.883 1.00 94.81 109 HIS A CA 1
ATOM 836 C C . HIS A 1 109 ? 26.806 -7.358 -52.924 1.00 94.81 109 HIS A C 1
ATOM 838 O O . HIS A 1 109 ? 27.051 -6.737 -51.882 1.00 94.81 109 HIS A O 1
ATOM 844 N N . PRO A 1 110 ? 27.512 -8.463 -53.240 1.00 95.56 110 PRO A N 1
ATOM 845 C CA . PRO A 1 110 ? 28.487 -9.073 -52.328 1.00 95.56 110 PRO A CA 1
ATOM 846 C C . PRO A 1 110 ? 29.550 -8.097 -51.805 1.00 95.56 110 PRO A C 1
ATOM 848 O O . PRO A 1 110 ? 29.958 -8.156 -50.644 1.00 95.56 110 PRO A O 1
ATOM 851 N N . ALA A 1 111 ? 29.974 -7.150 -52.645 1.00 95.19 111 ALA A N 1
ATOM 852 C CA . ALA A 1 111 ? 30.935 -6.129 -52.246 1.00 95.19 111 ALA A CA 1
ATOM 853 C C . ALA A 1 111 ? 30.333 -5.083 -51.282 1.00 95.19 111 ALA A C 1
ATOM 855 O O . ALA A 1 111 ? 31.030 -4.642 -50.370 1.00 95.19 111 ALA A O 1
ATOM 856 N N . VAL A 1 112 ? 29.046 -4.737 -51.402 1.00 95.06 112 VAL A N 1
ATOM 857 C CA . VAL A 1 112 ? 28.337 -3.880 -50.429 1.00 95.06 112 VAL A CA 1
ATOM 858 C C . VAL A 1 112 ? 28.146 -4.635 -49.113 1.00 95.06 112 VAL A C 1
ATOM 860 O O . VAL A 1 112 ? 28.441 -4.094 -48.047 1.00 95.06 112 VAL A O 1
ATOM 863 N N . LEU A 1 113 ? 27.757 -5.913 -49.178 1.00 95.12 113 LEU A N 1
ATOM 864 C CA . LEU A 1 113 ? 27.619 -6.780 -48.005 1.00 95.12 113 LEU A CA 1
ATOM 865 C C . LEU A 1 113 ? 28.921 -6.899 -47.208 1.00 95.12 113 LEU A C 1
ATOM 867 O O . LEU A 1 113 ? 28.875 -6.911 -45.983 1.00 95.12 113 LEU A O 1
ATOM 871 N N . ARG A 1 114 ? 30.090 -6.921 -47.865 1.00 96.50 114 ARG A N 1
ATOM 872 C CA . ARG A 1 114 ? 31.390 -6.908 -47.172 1.00 96.50 114 ARG A CA 1
ATOM 873 C C . ARG A 1 114 ? 31.587 -5.646 -46.324 1.00 96.50 114 ARG A C 1
ATOM 875 O O . ARG A 1 114 ? 32.084 -5.747 -45.206 1.00 96.50 114 ARG A O 1
ATOM 882 N N . HIS A 1 115 ? 31.197 -4.478 -46.833 1.00 94.12 115 HIS A N 1
ATOM 883 C CA . HIS A 1 115 ? 31.284 -3.218 -46.086 1.00 94.12 115 HIS A CA 1
ATOM 884 C C . HIS A 1 115 ? 30.248 -3.164 -44.963 1.00 94.12 115 HIS A C 1
ATOM 886 O O . HIS A 1 115 ? 30.567 -2.750 -43.851 1.00 94.12 115 HIS A O 1
ATOM 892 N N . LEU A 1 116 ? 29.033 -3.649 -45.224 1.00 93.75 116 LEU A N 1
ATOM 893 C CA . LEU A 1 116 ? 27.992 -3.770 -44.208 1.00 93.75 116 LEU A CA 1
ATOM 894 C C . LEU A 1 116 ? 28.436 -4.705 -43.078 1.00 93.75 116 LEU A C 1
ATOM 896 O O . LEU A 1 116 ? 28.280 -4.365 -41.909 1.00 93.75 116 LEU A O 1
ATOM 900 N N . LEU A 1 117 ? 29.062 -5.837 -43.407 1.00 95.62 117 LEU A N 1
ATOM 901 C CA . LEU A 1 117 ? 29.648 -6.751 -42.431 1.00 95.62 117 LEU A CA 1
ATOM 902 C C . LEU A 1 117 ? 30.782 -6.081 -41.648 1.00 95.62 117 LEU A C 1
ATOM 904 O O . LEU A 1 117 ? 30.834 -6.222 -40.431 1.00 95.62 117 LEU A O 1
ATOM 908 N N . ALA A 1 118 ? 31.655 -5.319 -42.313 1.00 94.81 118 ALA A N 1
ATOM 909 C CA . ALA A 1 118 ? 32.721 -4.568 -41.649 1.00 94.81 118 ALA A CA 1
ATOM 910 C C . ALA A 1 118 ? 32.185 -3.495 -40.683 1.00 94.81 118 ALA A C 1
ATOM 912 O O . ALA A 1 118 ? 32.824 -3.223 -39.670 1.00 94.81 118 ALA A O 1
ATOM 913 N N . LEU A 1 119 ? 31.009 -2.920 -40.959 1.00 91.75 119 LEU A N 1
ATOM 914 C CA . LEU A 1 119 ? 30.332 -1.963 -40.080 1.00 91.75 119 LEU A CA 1
ATOM 915 C C . LEU A 1 119 ? 29.574 -2.655 -38.934 1.00 91.75 119 LEU A C 1
ATOM 917 O O . LEU A 1 119 ? 29.616 -2.205 -37.790 1.00 91.75 119 LEU A O 1
ATOM 921 N N . TYR A 1 120 ? 28.883 -3.758 -39.230 1.00 94.56 120 TYR A N 1
ATOM 922 C CA . TYR A 1 120 ? 28.047 -4.482 -38.272 1.00 94.56 120 TYR A CA 1
ATOM 923 C C . TYR A 1 120 ? 28.860 -5.345 -37.300 1.00 94.56 120 TYR A C 1
ATOM 925 O O . TYR A 1 120 ? 28.518 -5.422 -36.122 1.00 94.56 120 TYR A O 1
ATOM 933 N N . ALA A 1 121 ? 29.943 -5.983 -37.755 1.00 96.00 121 ALA A N 1
ATOM 934 C CA . ALA A 1 121 ? 30.712 -6.919 -36.935 1.00 96.00 121 ALA A CA 1
ATOM 935 C C . ALA A 1 121 ? 31.312 -6.277 -35.667 1.00 96.00 121 ALA A C 1
ATOM 937 O O . ALA A 1 121 ? 31.151 -6.870 -34.599 1.00 96.00 121 ALA A O 1
ATOM 938 N N . PRO A 1 122 ? 31.924 -5.072 -35.707 1.00 95.44 122 PRO A N 1
ATOM 939 C CA . PRO A 1 122 ? 32.383 -4.393 -34.496 1.00 95.44 122 PRO A CA 1
ATOM 940 C C . PRO A 1 122 ? 31.239 -4.058 -33.538 1.00 95.44 122 PRO A C 1
ATOM 942 O O . PRO A 1 122 ? 31.373 -4.268 -32.337 1.00 95.44 122 PRO A O 1
ATOM 945 N N . TYR A 1 123 ? 30.098 -3.590 -34.056 1.00 93.62 123 TYR A N 1
ATOM 946 C CA . TYR A 1 123 ? 28.911 -3.320 -33.243 1.00 93.62 123 TYR A CA 1
ATOM 947 C C . TYR A 1 123 ? 28.420 -4.586 -32.528 1.00 93.62 123 TYR A C 1
ATOM 949 O O . TYR A 1 123 ? 28.242 -4.580 -31.310 1.00 93.62 123 TYR A O 1
ATOM 957 N N . TRP A 1 124 ? 28.256 -5.682 -33.272 1.00 95.75 124 TRP A N 1
ATOM 958 C CA . TRP A 1 124 ? 27.815 -6.968 -32.735 1.00 95.75 124 TRP A CA 1
ATOM 959 C C . TRP A 1 124 ? 28.793 -7.514 -31.688 1.00 95.75 124 TRP A C 1
ATOM 961 O O . TRP A 1 124 ? 28.372 -7.949 -30.615 1.00 95.75 124 TRP A O 1
ATOM 971 N N . LEU A 1 125 ? 30.099 -7.432 -31.963 1.00 96.81 125 LEU A N 1
ATOM 972 C CA . LEU A 1 125 ? 31.143 -7.866 -31.038 1.00 96.81 125 LEU A CA 1
ATOM 973 C C . LEU A 1 125 ? 31.129 -7.033 -29.750 1.00 96.81 125 LEU A C 1
ATOM 975 O O . LEU A 1 125 ? 31.145 -7.602 -28.662 1.00 96.81 125 LEU A O 1
ATOM 979 N N . MET A 1 126 ? 31.050 -5.704 -29.858 1.00 95.94 126 MET A N 1
ATOM 980 C CA . MET A 1 126 ? 30.994 -4.808 -28.698 1.00 95.94 126 MET A CA 1
ATOM 981 C C . MET A 1 126 ? 29.738 -5.036 -27.862 1.00 95.94 126 MET A C 1
ATOM 983 O O . MET A 1 126 ? 29.819 -5.056 -26.637 1.00 95.94 126 MET A O 1
ATOM 987 N N . HIS A 1 127 ? 28.592 -5.264 -28.506 1.00 94.62 127 HIS A N 1
ATOM 988 C CA . HIS A 1 127 ? 27.356 -5.608 -27.813 1.00 94.62 127 HIS A CA 1
ATOM 989 C C . HIS A 1 127 ? 27.494 -6.922 -27.026 1.00 94.62 127 HIS A C 1
ATOM 991 O O . HIS A 1 127 ? 27.151 -6.970 -25.845 1.00 94.62 127 HIS A O 1
ATOM 997 N N . ARG A 1 128 ? 28.074 -7.966 -27.639 1.00 95.88 128 ARG A N 1
ATOM 998 C CA . ARG A 1 128 ? 28.327 -9.254 -26.971 1.00 95.88 128 ARG A CA 1
ATOM 999 C C . ARG A 1 128 ? 29.318 -9.132 -25.819 1.00 95.88 128 ARG A C 1
ATOM 1001 O O . ARG A 1 128 ? 29.063 -9.675 -24.749 1.00 95.88 128 ARG A O 1
ATOM 1008 N N . LEU A 1 129 ? 30.418 -8.406 -26.006 1.00 96.75 129 LEU A N 1
ATOM 1009 C CA . LEU A 1 129 ? 31.404 -8.178 -24.948 1.00 96.75 129 LEU A CA 1
ATOM 1010 C C . LEU A 1 129 ? 30.802 -7.400 -23.774 1.00 96.75 129 LEU A C 1
ATOM 1012 O O . LEU A 1 129 ? 31.019 -7.783 -22.628 1.00 96.75 129 LEU A O 1
ATOM 1016 N N . ALA A 1 130 ? 30.001 -6.366 -24.046 1.00 95.88 130 ALA A N 1
ATOM 1017 C CA . ALA A 1 130 ? 29.302 -5.609 -23.011 1.00 95.88 130 ALA A CA 1
ATOM 1018 C C . ALA A 1 130 ? 28.321 -6.489 -22.224 1.00 95.88 130 ALA A C 1
ATOM 1020 O O . ALA A 1 130 ? 28.286 -6.416 -20.998 1.00 95.88 130 ALA A O 1
ATOM 1021 N N . ALA A 1 131 ? 27.566 -7.353 -22.907 1.00 95.62 131 ALA A N 1
ATOM 1022 C CA . ALA A 1 131 ? 26.645 -8.274 -22.253 1.00 95.62 131 ALA A CA 1
ATOM 1023 C C . ALA A 1 131 ? 27.368 -9.333 -21.406 1.00 95.62 131 ALA A C 1
ATOM 1025 O O . ALA A 1 131 ? 26.943 -9.595 -20.286 1.00 95.62 131 ALA A O 1
ATOM 1026 N N . ILE A 1 132 ? 28.475 -9.906 -21.896 1.00 95.94 132 ILE A N 1
ATOM 1027 C CA . ILE A 1 132 ? 29.297 -10.858 -21.127 1.00 95.94 132 ILE A CA 1
ATOM 1028 C C . ILE A 1 132 ? 29.877 -10.178 -19.885 1.00 95.94 132 ILE A C 1
ATOM 1030 O O . ILE A 1 132 ? 29.805 -10.733 -18.794 1.00 95.94 132 ILE A O 1
ATOM 1034 N N . TYR A 1 133 ? 30.414 -8.967 -20.043 1.00 95.94 133 TYR A N 1
ATOM 1035 C CA . TYR A 1 133 ? 30.960 -8.185 -18.938 1.00 95.94 133 TYR A CA 1
ATOM 1036 C C . TYR A 1 133 ? 29.894 -7.859 -17.886 1.00 95.94 133 TYR A C 1
ATOM 1038 O O . TYR A 1 133 ? 30.120 -8.019 -16.689 1.00 95.94 133 TYR A O 1
ATOM 1046 N N . LEU A 1 134 ? 28.702 -7.451 -18.327 1.00 94.50 134 LEU A N 1
ATOM 1047 C CA . LEU A 1 134 ? 27.581 -7.184 -17.434 1.00 94.50 134 LEU A CA 1
ATOM 1048 C C . LEU A 1 134 ? 27.107 -8.463 -16.730 1.00 94.50 134 LEU A C 1
ATOM 1050 O O . LEU A 1 134 ? 26.856 -8.442 -15.529 1.00 94.50 134 LEU A O 1
ATOM 1054 N N . ALA A 1 135 ? 27.015 -9.579 -17.453 1.00 94.81 135 ALA A N 1
ATOM 1055 C CA . ALA A 1 135 ? 26.646 -10.864 -16.877 1.00 94.81 135 ALA A CA 1
ATOM 1056 C C . ALA A 1 135 ? 27.633 -11.295 -15.781 1.00 94.81 135 ALA A C 1
ATOM 1058 O O . ALA A 1 135 ? 27.198 -11.733 -14.720 1.00 94.81 135 ALA A O 1
ATOM 1059 N N . ASP A 1 136 ? 28.934 -11.089 -15.991 1.00 95.56 136 ASP A N 1
ATOM 1060 C CA . ASP A 1 136 ? 29.974 -11.392 -15.003 1.00 95.56 136 ASP A CA 1
ATOM 1061 C C . ASP A 1 136 ? 29.852 -10.519 -13.741 1.00 95.56 136 ASP A C 1
ATOM 1063 O O . ASP A 1 136 ? 29.791 -11.047 -12.631 1.00 95.56 136 ASP A O 1
ATOM 1067 N N . ILE A 1 137 ? 29.690 -9.194 -13.893 1.00 94.12 137 ILE A N 1
ATOM 1068 C CA . ILE A 1 137 ? 29.509 -8.262 -12.759 1.00 94.12 137 ILE A CA 1
ATOM 1069 C C . ILE A 1 137 ? 28.319 -8.655 -11.881 1.00 94.12 137 ILE A C 1
ATOM 1071 O O . ILE A 1 137 ? 28.384 -8.562 -10.655 1.00 94.12 137 ILE A O 1
ATOM 1075 N N . PHE A 1 138 ? 27.215 -9.053 -12.509 1.00 91.12 138 PHE A N 1
ATOM 1076 C CA . PHE A 1 138 ? 25.975 -9.384 -11.814 1.00 91.12 138 PHE A CA 1
ATOM 1077 C C . PHE A 1 138 ? 25.869 -10.870 -11.444 1.00 91.12 138 PHE A C 1
ATOM 1079 O O . PHE A 1 138 ? 24.841 -11.291 -10.914 1.00 91.12 138 PHE A O 1
ATOM 1086 N N . GLY A 1 139 ? 26.908 -11.673 -11.703 1.00 92.06 139 GLY A N 1
ATOM 1087 C CA . GLY A 1 139 ? 26.902 -13.111 -11.426 1.00 92.06 139 GLY A CA 1
ATOM 1088 C C . GLY A 1 139 ? 25.825 -13.877 -12.201 1.00 92.06 139 GLY A C 1
ATOM 1089 O O . GLY A 1 139 ? 25.381 -14.944 -11.773 1.00 92.06 139 GLY A O 1
ATOM 1090 N N . LEU A 1 140 ? 25.377 -13.337 -13.336 1.00 89.12 140 LEU A N 1
ATOM 1091 C CA . LEU A 1 140 ? 24.447 -13.995 -14.238 1.00 89.12 140 LEU A CA 1
ATOM 1092 C C . LEU A 1 140 ? 25.239 -15.072 -14.979 1.00 89.12 140 LEU A C 1
ATOM 1094 O O . LEU A 1 140 ? 26.028 -14.784 -15.876 1.00 89.12 140 LEU A O 1
ATOM 1098 N N . GLY A 1 141 ? 25.067 -16.332 -14.576 1.00 88.88 141 GLY A N 1
ATOM 1099 C CA . GLY A 1 141 ? 25.696 -17.462 -15.258 1.00 88.88 141 GLY A CA 1
ATOM 1100 C C . GLY A 1 141 ? 25.398 -17.473 -16.766 1.00 88.88 141 GLY A C 1
ATOM 1101 O O . GLY A 1 141 ? 24.486 -16.801 -17.250 1.00 88.88 141 GLY A O 1
ATOM 1102 N N . ARG A 1 142 ? 26.136 -18.290 -17.530 1.00 86.88 142 ARG A N 1
ATOM 1103 C CA . ARG A 1 142 ? 26.032 -18.337 -19.007 1.00 86.88 142 ARG A CA 1
ATOM 1104 C C . ARG A 1 142 ? 24.608 -18.572 -19.530 1.00 86.88 142 ARG A C 1
ATOM 1106 O O . ARG A 1 142 ? 24.273 -18.088 -20.605 1.00 86.88 142 ARG A O 1
ATOM 1113 N N . GLU A 1 143 ? 23.770 -19.270 -18.767 1.00 86.62 143 GLU A N 1
ATOM 1114 C CA . GLU A 1 143 ? 22.365 -19.546 -19.101 1.00 86.62 143 GLU A CA 1
ATOM 1115 C C . GLU A 1 143 ? 21.508 -18.268 -19.198 1.00 86.62 143 GLU A C 1
ATOM 1117 O O . GLU A 1 143 ? 20.555 -18.208 -19.975 1.00 86.62 143 GLU A O 1
ATOM 1122 N N . ARG A 1 144 ? 21.874 -17.213 -18.457 1.00 89.44 144 ARG A N 1
ATOM 1123 C CA . ARG A 1 144 ? 21.142 -15.939 -18.379 1.00 89.44 144 ARG A CA 1
ATOM 1124 C C . ARG A 1 144 ? 21.814 -14.801 -19.153 1.00 89.44 144 ARG A C 1
ATOM 1126 O O . ARG A 1 144 ? 21.451 -13.644 -18.973 1.00 89.44 144 ARG A O 1
ATOM 1133 N N . LEU A 1 145 ? 22.741 -15.103 -20.067 1.00 93.25 145 LEU A N 1
ATOM 1134 C CA . LEU A 1 145 ? 23.423 -14.081 -20.877 1.00 93.25 145 LEU A CA 1
ATOM 1135 C C . LEU A 1 145 ? 22.441 -13.211 -21.687 1.00 93.25 145 LEU A C 1
ATOM 1137 O O . LEU A 1 145 ? 22.642 -12.008 -21.830 1.00 93.25 145 LEU A O 1
ATOM 1141 N N . HIS A 1 146 ? 21.337 -13.799 -22.149 1.00 92.75 146 HIS A N 1
ATOM 1142 C CA . HIS A 1 146 ? 20.288 -13.091 -22.886 1.00 92.75 146 HIS A CA 1
ATOM 1143 C C . HIS A 1 146 ? 19.627 -11.955 -22.074 1.00 92.75 146 HIS A C 1
ATOM 1145 O O . HIS A 1 146 ? 19.180 -10.971 -22.659 1.00 92.75 146 HIS A O 1
ATOM 1151 N N . VAL A 1 147 ? 19.594 -12.053 -20.737 1.00 92.62 147 VAL A N 1
ATOM 1152 C CA . VAL A 1 147 ? 19.093 -10.999 -19.832 1.00 92.62 147 VAL A CA 1
ATOM 1153 C C . VAL A 1 147 ? 20.003 -9.773 -19.907 1.00 92.62 147 VAL A C 1
ATOM 1155 O O . VAL A 1 147 ? 19.523 -8.648 -20.035 1.00 92.62 147 VAL A O 1
ATOM 1158 N N . ALA A 1 148 ? 21.321 -9.991 -19.885 1.00 94.25 148 ALA A N 1
ATOM 1159 C CA . ALA A 1 148 ? 22.311 -8.927 -20.008 1.00 94.25 148 ALA A CA 1
ATOM 1160 C C . ALA A 1 148 ? 22.310 -8.300 -21.413 1.00 94.25 148 ALA A C 1
ATOM 1162 O O . ALA A 1 148 ? 22.424 -7.084 -21.539 1.00 94.25 148 ALA A O 1
ATOM 1163 N N . GLU A 1 149 ? 22.121 -9.098 -22.467 1.00 94.19 149 GLU A N 1
ATOM 1164 C CA . GLU A 1 149 ? 21.979 -8.597 -23.845 1.00 94.19 149 GLU A CA 1
ATOM 1165 C C . GLU A 1 149 ? 20.766 -7.678 -23.985 1.00 94.19 149 GLU A C 1
ATOM 1167 O O . GLU A 1 149 ? 20.897 -6.537 -24.434 1.00 94.19 149 GLU A O 1
ATOM 1172 N N . ALA A 1 150 ? 19.603 -8.138 -23.519 1.00 93.69 150 ALA A N 1
ATOM 1173 C CA . ALA A 1 150 ? 18.381 -7.346 -23.529 1.00 93.69 150 ALA A CA 1
ATOM 1174 C C . ALA A 1 150 ? 18.530 -6.059 -22.703 1.00 93.69 150 ALA A C 1
ATOM 1176 O O . ALA A 1 150 ? 18.097 -4.997 -23.148 1.00 93.69 150 ALA A O 1
ATOM 1177 N N . PHE A 1 151 ? 19.204 -6.117 -21.550 1.00 94.75 151 PHE A N 1
ATOM 1178 C CA . PHE A 1 151 ? 19.518 -4.927 -20.760 1.00 94.75 151 PHE A CA 1
ATOM 1179 C C . PHE A 1 151 ? 20.382 -3.926 -21.536 1.00 94.75 151 PHE A C 1
ATOM 1181 O O . PHE A 1 151 ? 20.067 -2.738 -21.566 1.00 94.75 151 PHE A O 1
ATOM 1188 N N . VAL A 1 152 ? 21.457 -4.383 -22.191 1.00 94.31 152 VAL A N 1
ATOM 1189 C CA . VAL A 1 152 ? 22.337 -3.508 -22.981 1.00 94.31 152 VAL A CA 1
ATOM 1190 C C . VAL A 1 152 ? 21.566 -2.880 -24.144 1.00 94.31 152 VAL A C 1
ATOM 1192 O O . VAL A 1 152 ? 21.735 -1.688 -24.396 1.00 94.31 152 VAL A O 1
ATOM 1195 N N . GLU A 1 153 ? 20.686 -3.625 -24.825 1.00 93.56 153 GLU A N 1
ATOM 1196 C CA . GLU A 1 153 ? 19.807 -3.056 -25.859 1.00 93.56 153 GLU A CA 1
ATOM 1197 C C . GLU A 1 153 ? 18.868 -1.979 -25.285 1.00 93.56 153 GLU A C 1
ATOM 1199 O O . GLU A 1 153 ? 18.729 -0.900 -25.869 1.00 93.56 153 GLU A O 1
ATOM 1204 N N . GLN A 1 154 ? 18.249 -2.246 -24.131 1.00 93.81 154 GLN A N 1
ATOM 1205 C CA . GLN A 1 154 ? 17.315 -1.331 -23.468 1.00 93.81 154 GLN A CA 1
ATOM 1206 C C . GLN A 1 154 ? 18.006 -0.053 -22.972 1.00 93.81 154 GLN A C 1
ATOM 1208 O O . GLN A 1 154 ? 17.498 1.044 -23.202 1.00 93.81 154 GLN A O 1
ATOM 1213 N N . ALA A 1 155 ? 19.177 -0.168 -22.346 1.00 92.88 155 ALA A N 1
ATOM 1214 C CA . ALA A 1 155 ? 19.959 0.964 -21.850 1.00 92.88 155 ALA A CA 1
ATOM 1215 C C . ALA A 1 155 ? 20.583 1.785 -22.989 1.00 92.88 155 ALA A C 1
ATOM 1217 O O . ALA A 1 155 ? 20.467 3.012 -23.041 1.00 92.88 155 ALA A O 1
ATOM 1218 N N . ALA A 1 156 ? 21.212 1.133 -23.969 1.00 92.31 156 ALA A N 1
ATOM 1219 C CA . ALA A 1 156 ? 21.881 1.850 -25.050 1.00 92.31 156 ALA A CA 1
ATOM 1220 C C . ALA A 1 156 ? 20.884 2.510 -26.016 1.00 92.31 156 ALA A C 1
ATOM 1222 O O . ALA A 1 156 ? 21.107 3.653 -26.428 1.00 92.31 156 ALA A O 1
ATOM 1223 N N . PHE A 1 157 ? 19.783 1.824 -26.350 1.00 93.19 157 PHE A N 1
ATOM 1224 C CA . PHE A 1 157 ? 18.906 2.193 -27.470 1.00 93.19 157 PHE A CA 1
ATOM 1225 C C . PHE A 1 157 ? 17.441 2.440 -27.093 1.00 93.19 157 PHE A C 1
ATOM 1227 O O . PHE A 1 157 ? 16.648 2.816 -27.954 1.00 93.19 157 PHE A O 1
ATOM 1234 N N . GLY A 1 158 ? 17.040 2.218 -25.842 1.00 91.19 158 GLY A N 1
ATOM 1235 C CA . GLY A 1 158 ? 15.667 2.466 -25.400 1.00 91.19 158 GLY A CA 1
ATOM 1236 C C . GLY A 1 158 ? 14.612 1.640 -26.135 1.00 91.19 158 GLY A C 1
ATOM 1237 O O . GLY A 1 158 ? 13.475 2.081 -26.306 1.00 91.19 158 GLY A O 1
ATOM 1238 N N . ARG A 1 159 ? 14.993 0.454 -26.624 1.00 89.31 159 ARG A N 1
ATOM 1239 C CA . ARG A 1 159 ? 14.119 -0.469 -27.357 1.00 89.31 159 ARG A CA 1
ATOM 1240 C C . ARG A 1 159 ? 13.722 -1.639 -26.464 1.00 89.31 159 ARG A C 1
ATOM 1242 O O . ARG A 1 159 ? 14.504 -2.064 -25.626 1.00 89.31 159 ARG A O 1
ATOM 1249 N N . ARG A 1 160 ? 12.525 -2.190 -26.705 1.00 89.75 160 ARG A N 1
ATOM 1250 C CA . ARG A 1 160 ? 12.029 -3.440 -26.094 1.00 89.75 160 ARG A CA 1
ATOM 1251 C C . ARG A 1 160 ? 12.061 -3.443 -24.561 1.00 89.75 160 ARG A C 1
ATOM 1253 O O . ARG A 1 160 ? 12.558 -4.397 -23.975 1.00 89.75 160 ARG A O 1
ATOM 1260 N N . TYR A 1 161 ? 11.543 -2.402 -23.911 1.00 92.44 161 TYR A N 1
ATOM 1261 C CA . TYR A 1 161 ? 11.504 -2.372 -22.449 1.00 92.44 161 TYR A CA 1
ATOM 1262 C C . TYR A 1 161 ? 10.757 -3.562 -21.862 1.00 92.44 161 TYR A C 1
ATOM 1264 O O . TYR A 1 161 ? 9.598 -3.811 -22.199 1.00 92.44 161 TYR A O 1
ATOM 1272 N N . THR A 1 162 ? 11.418 -4.245 -20.934 1.00 92.50 162 THR A N 1
ATOM 1273 C CA . THR A 1 162 ? 10.767 -5.221 -20.069 1.00 92.50 162 THR A CA 1
ATOM 1274 C C . THR A 1 162 ? 9.789 -4.479 -19.171 1.00 92.50 162 THR A C 1
ATOM 1276 O O . THR A 1 162 ? 10.129 -3.433 -18.610 1.00 92.50 162 THR A O 1
ATOM 1279 N N . SER A 1 163 ? 8.573 -5.003 -19.041 1.00 94.31 163 SER A N 1
ATOM 1280 C CA . SER A 1 163 ? 7.613 -4.506 -18.064 1.00 94.31 163 SER A CA 1
ATOM 1281 C C . SER A 1 163 ? 7.570 -5.411 -16.845 1.00 94.31 163 SER A C 1
ATOM 1283 O O . SER A 1 163 ? 7.544 -6.627 -17.011 1.00 94.31 163 SER A O 1
ATOM 1285 N N . ILE A 1 164 ? 7.498 -4.820 -15.658 1.00 96.00 164 ILE A N 1
ATOM 1286 C CA . ILE A 1 164 ? 7.147 -5.529 -14.426 1.00 96.00 164 ILE A CA 1
ATOM 1287 C C . ILE A 1 164 ? 5.804 -5.041 -13.913 1.00 96.00 164 ILE A C 1
ATOM 1289 O O . ILE A 1 164 ? 5.485 -3.850 -14.023 1.00 96.00 164 ILE A O 1
ATOM 1293 N N . GLN A 1 165 ? 5.042 -5.956 -13.334 1.00 97.06 165 GLN A N 1
ATOM 1294 C CA . GLN A 1 165 ? 3.787 -5.671 -12.670 1.00 97.06 165 GLN A CA 1
ATOM 1295 C C . GLN A 1 165 ? 3.926 -5.892 -11.166 1.00 97.06 165 GLN A C 1
ATOM 1297 O O . GLN A 1 165 ? 4.475 -6.888 -10.691 1.00 97.06 165 GLN A O 1
ATOM 1302 N N . ILE A 1 166 ? 3.432 -4.917 -10.410 1.00 96.50 166 ILE A N 1
ATOM 1303 C CA . ILE A 1 166 ? 3.458 -4.903 -8.954 1.00 96.50 166 ILE A CA 1
ATOM 1304 C C . ILE A 1 166 ? 2.017 -4.873 -8.452 1.00 96.50 166 ILE A C 1
ATOM 1306 O O . ILE A 1 166 ? 1.292 -3.918 -8.735 1.00 96.50 166 ILE A O 1
ATOM 1310 N N . ARG A 1 167 ? 1.629 -5.916 -7.714 1.00 95.62 167 ARG A N 1
ATOM 1311 C CA . ARG A 1 167 ? 0.275 -6.134 -7.188 1.00 95.62 167 ARG A CA 1
ATOM 1312 C C . ARG A 1 167 ? 0.338 -6.759 -5.796 1.00 95.62 167 ARG A C 1
ATOM 1314 O O . ARG A 1 167 ? 1.222 -7.574 -5.533 1.00 95.62 167 ARG A O 1
ATOM 1321 N N . GLU A 1 168 ? -0.597 -6.403 -4.916 1.00 91.94 168 GLU A N 1
ATOM 1322 C CA . GLU A 1 168 ? -0.722 -6.945 -3.553 1.00 91.94 168 GLU A CA 1
ATOM 1323 C C . GLU A 1 168 ? 0.582 -6.868 -2.735 1.00 91.94 168 GLU A C 1
ATOM 1325 O O . GLU A 1 168 ? 0.934 -7.765 -1.963 1.00 91.94 168 GLU A O 1
ATOM 1330 N N . GLY A 1 169 ? 1.357 -5.802 -2.933 1.00 88.69 169 GLY A N 1
ATOM 1331 C CA . GLY A 1 169 ? 2.638 -5.619 -2.261 1.00 88.69 169 GLY A CA 1
ATOM 1332 C C . GLY A 1 169 ? 3.743 -6.586 -2.716 1.00 88.69 169 GLY A C 1
ATOM 1333 O O . GLY A 1 169 ? 4.731 -6.750 -1.994 1.00 88.69 169 GLY A O 1
ATOM 1334 N N . ARG A 1 170 ? 3.603 -7.239 -3.878 1.00 91.56 170 ARG A N 1
ATOM 1335 C CA . ARG A 1 170 ? 4.571 -8.196 -4.443 1.00 91.56 170 ARG A CA 1
ATOM 1336 C C . ARG A 1 170 ? 4.856 -7.907 -5.918 1.00 91.56 170 ARG A C 1
ATOM 1338 O O . ARG A 1 170 ? 4.055 -7.282 -6.608 1.00 91.56 170 ARG A O 1
ATOM 1345 N N . VAL A 1 171 ? 6.018 -8.354 -6.394 1.00 93.38 171 VAL A N 1
ATOM 1346 C CA . VAL A 1 171 ? 6.364 -8.306 -7.822 1.00 93.38 171 VAL A CA 1
ATOM 1347 C C . VAL A 1 171 ? 5.905 -9.608 -8.469 1.00 93.38 171 VAL A C 1
ATOM 1349 O O . VAL A 1 171 ? 6.161 -10.673 -7.916 1.00 93.38 171 VAL A O 1
ATOM 1352 N N . VAL A 1 172 ? 5.203 -9.525 -9.599 1.00 92.50 172 VAL A N 1
ATOM 1353 C CA . VAL A 1 172 ? 4.640 -10.700 -10.282 1.00 92.50 172 VAL A CA 1
ATOM 1354 C C . VAL A 1 172 ? 5.725 -11.457 -11.056 1.00 92.50 172 VAL A C 1
ATOM 1356 O O . VAL A 1 172 ? 5.787 -12.682 -10.990 1.00 92.50 172 VAL A O 1
ATOM 1359 N N . GLU A 1 173 ? 6.608 -10.746 -11.761 1.00 89.19 173 GLU A N 1
ATOM 1360 C CA . GLU A 1 173 ? 7.676 -11.342 -12.570 1.00 89.19 173 GLU A CA 1
ATOM 1361 C C . GLU A 1 173 ? 9.033 -11.344 -11.845 1.00 89.19 173 GLU A C 1
ATOM 1363 O O . GLU A 1 173 ? 9.877 -10.473 -12.081 1.00 89.19 173 GLU A O 1
ATOM 1368 N N . GLU A 1 174 ? 9.267 -12.345 -10.988 1.00 83.44 174 GLU A N 1
ATOM 1369 C CA . GLU A 1 174 ? 10.499 -12.483 -10.183 1.00 83.44 174 GLU A CA 1
ATOM 1370 C C . GLU A 1 174 ? 11.786 -12.643 -11.019 1.00 83.44 174 GLU A C 1
ATOM 1372 O O . GLU A 1 174 ? 12.859 -12.203 -10.604 1.00 83.44 174 GLU A O 1
ATOM 1377 N N . ASP A 1 175 ? 11.684 -13.191 -12.233 1.00 84.88 175 ASP A N 1
ATOM 1378 C CA . ASP A 1 175 ? 12.822 -13.390 -13.144 1.00 84.88 175 ASP A CA 1
ATOM 1379 C C . ASP A 1 175 ? 13.079 -12.206 -14.097 1.00 84.88 175 ASP A C 1
ATOM 1381 O O . ASP A 1 175 ? 13.872 -12.308 -15.036 1.00 84.88 175 ASP A O 1
ATOM 1385 N N . SER A 1 176 ? 12.431 -11.061 -13.881 1.00 88.38 176 SER A N 1
ATOM 1386 C CA . SER A 1 176 ? 12.589 -9.898 -14.757 1.00 88.38 176 SER A CA 1
ATOM 1387 C C . SER A 1 176 ? 13.976 -9.241 -14.661 1.00 88.38 176 SER A C 1
ATOM 1389 O O . SER A 1 176 ? 14.619 -9.201 -13.609 1.00 88.38 176 SER A O 1
ATOM 1391 N N . ILE A 1 177 ? 14.413 -8.638 -15.775 1.00 89.50 177 ILE A N 1
ATOM 1392 C CA . ILE A 1 177 ? 15.682 -7.887 -15.880 1.00 89.50 177 ILE A CA 1
ATOM 1393 C C . ILE A 1 177 ? 15.787 -6.806 -14.788 1.00 89.50 177 ILE A C 1
ATOM 1395 O O . ILE A 1 177 ? 16.850 -6.606 -14.198 1.00 89.50 177 ILE A O 1
ATOM 1399 N N . ILE A 1 178 ? 14.660 -6.153 -14.481 1.00 91.12 178 ILE A N 1
ATOM 1400 C CA . ILE A 1 178 ? 14.578 -5.057 -13.510 1.00 91.12 178 ILE A CA 1
ATOM 1401 C C . ILE A 1 178 ? 14.916 -5.523 -12.089 1.00 91.12 178 ILE A C 1
ATOM 1403 O O . ILE A 1 178 ? 15.518 -4.770 -11.327 1.00 91.12 178 ILE A O 1
ATOM 1407 N N . ILE A 1 179 ? 14.562 -6.758 -11.728 1.00 90.56 179 ILE A N 1
ATOM 1408 C CA . ILE A 1 179 ? 14.878 -7.319 -10.409 1.00 90.56 179 ILE A CA 1
ATOM 1409 C C . ILE A 1 179 ? 16.347 -7.737 -10.333 1.00 90.56 179 ILE A C 1
ATOM 1411 O O . ILE A 1 179 ? 16.996 -7.510 -9.315 1.00 90.56 179 ILE A O 1
ATOM 1415 N N . GLN A 1 180 ? 16.876 -8.334 -11.403 1.00 89.75 180 GLN A N 1
ATOM 1416 C CA . GLN A 1 180 ? 18.227 -8.903 -11.408 1.00 89.75 180 GLN A CA 1
ATOM 1417 C C . GLN A 1 180 ? 19.322 -7.834 -11.531 1.00 89.75 180 GLN A C 1
ATOM 1419 O O . GLN A 1 180 ? 20.312 -7.872 -10.803 1.00 89.75 180 GLN A O 1
ATOM 1424 N N . ILE A 1 181 ? 19.149 -6.880 -12.451 1.00 90.94 181 ILE A N 1
ATOM 1425 C CA . ILE A 1 181 ? 20.163 -5.869 -12.788 1.00 90.94 181 ILE A CA 1
ATOM 1426 C C . ILE A 1 181 ? 19.718 -4.473 -12.319 1.00 90.94 181 ILE A C 1
ATOM 1428 O O . ILE A 1 181 ? 20.515 -3.706 -11.761 1.00 90.94 181 ILE A O 1
ATOM 1432 N N . GLY A 1 182 ? 18.432 -4.166 -12.511 1.00 92.31 182 GLY A N 1
ATOM 1433 C CA . GLY A 1 182 ? 17.831 -2.842 -12.340 1.00 92.31 182 GLY A CA 1
ATOM 1434 C C . GLY A 1 182 ? 17.156 -2.362 -13.627 1.00 92.31 182 GLY A C 1
ATOM 1435 O O . GLY A 1 182 ? 17.109 -3.080 -14.625 1.00 92.31 182 GLY A O 1
ATOM 1436 N N . GLY A 1 183 ? 16.635 -1.136 -13.613 1.00 91.06 183 GLY A N 1
ATOM 1437 C CA . GLY A 1 183 ? 16.143 -0.467 -14.816 1.00 91.06 183 GLY A CA 1
ATOM 1438 C C . GLY A 1 183 ? 17.233 -0.320 -15.892 1.00 91.06 183 GLY A C 1
ATOM 1439 O O . GLY A 1 183 ? 18.413 -0.483 -15.602 1.00 91.06 183 GLY A O 1
ATOM 1440 N N . PRO A 1 184 ? 16.881 0.003 -17.137 1.00 93.94 184 PRO A N 1
ATOM 1441 C CA . PRO A 1 184 ? 15.661 0.706 -17.475 1.00 93.94 184 PRO A CA 1
ATOM 1442 C C . PRO A 1 184 ? 14.536 -0.261 -17.848 1.00 93.94 184 PRO A C 1
ATOM 1444 O O . PRO A 1 184 ? 14.764 -1.365 -18.331 1.00 93.94 184 PRO A O 1
ATOM 1447 N N . GLY A 1 185 ? 13.294 0.151 -17.628 1.00 94.31 185 GLY A N 1
ATOM 1448 C CA . GLY A 1 185 ? 12.136 -0.709 -17.863 1.00 94.31 185 GLY A CA 1
ATOM 1449 C C . GLY A 1 185 ? 10.820 -0.013 -17.560 1.00 94.31 185 GLY A C 1
ATOM 1450 O O . GLY A 1 185 ? 10.807 1.125 -17.098 1.00 94.31 185 GLY A O 1
ATOM 1451 N N . ILE A 1 186 ? 9.704 -0.681 -17.838 1.00 96.06 186 ILE A N 1
ATOM 1452 C CA . ILE A 1 186 ? 8.367 -0.149 -17.555 1.00 96.06 186 ILE A CA 1
ATOM 1453 C C . ILE A 1 186 ? 7.861 -0.776 -16.261 1.00 96.06 186 ILE A C 1
ATOM 1455 O O . ILE A 1 186 ? 7.734 -1.990 -16.152 1.00 96.06 186 ILE A O 1
ATOM 1459 N N . VAL A 1 187 ? 7.520 0.047 -15.282 1.00 96.69 187 VAL A N 1
ATOM 1460 C CA . VAL A 1 187 ? 6.946 -0.410 -14.018 1.00 96.69 187 VAL A CA 1
ATOM 1461 C C . VAL A 1 187 ? 5.464 -0.084 -14.013 1.00 96.69 187 VAL A C 1
ATOM 1463 O O . VAL A 1 187 ? 5.078 1.080 -14.125 1.00 96.69 187 VAL A O 1
ATOM 1466 N N . LYS A 1 188 ? 4.633 -1.114 -13.880 1.00 97.44 188 LYS A N 1
ATOM 1467 C CA . LYS A 1 188 ? 3.193 -0.988 -13.659 1.00 97.44 188 LYS A CA 1
ATOM 1468 C C . LYS A 1 188 ? 2.912 -1.305 -12.201 1.00 97.44 188 LYS A C 1
ATOM 1470 O O . LYS A 1 188 ? 3.240 -2.393 -11.735 1.00 97.44 188 LYS A O 1
ATOM 1475 N N . VAL A 1 189 ? 2.335 -0.350 -11.485 1.00 97.00 189 VAL A N 1
ATOM 1476 C CA . VAL A 1 189 ? 2.004 -0.505 -10.066 1.00 97.00 189 VAL A CA 1
ATOM 1477 C C . VAL A 1 189 ? 0.497 -0.402 -9.933 1.00 97.00 189 VAL A C 1
ATOM 1479 O O . VAL A 1 189 ? -0.097 0.571 -10.397 1.00 97.00 189 VAL A O 1
ATOM 1482 N N . GLU A 1 190 ? -0.124 -1.410 -9.335 1.00 96.38 190 GLU A N 1
ATOM 1483 C CA . GLU A 1 190 ? -1.566 -1.417 -9.108 1.00 96.38 190 GLU A CA 1
ATOM 1484 C C . GLU A 1 190 ? -1.985 -0.491 -7.958 1.00 96.38 190 GLU A C 1
ATOM 1486 O O . GLU A 1 190 ? -1.162 0.004 -7.191 1.00 96.38 190 GLU A O 1
ATOM 1491 N N . LEU A 1 191 ? -3.294 -0.239 -7.852 1.00 94.44 191 LEU A N 1
ATOM 1492 C CA . LEU A 1 191 ? -3.885 0.691 -6.880 1.00 94.44 191 LEU A CA 1
ATOM 1493 C C . LEU A 1 191 ? -3.618 0.310 -5.418 1.00 94.44 191 LEU A C 1
ATOM 1495 O O . LEU A 1 191 ? -3.693 1.172 -4.547 1.00 94.44 191 LEU A O 1
ATOM 1499 N N . ASP A 1 192 ? -3.332 -0.962 -5.153 1.00 94.31 192 ASP A N 1
ATOM 1500 C CA . ASP A 1 192 ? -3.112 -1.518 -3.819 1.00 94.31 192 ASP A CA 1
ATOM 1501 C C . ASP A 1 192 ? -1.643 -1.503 -3.378 1.00 94.31 192 ASP A C 1
ATOM 1503 O O . ASP A 1 192 ? -1.337 -1.909 -2.260 1.00 94.31 192 ASP A O 1
ATOM 1507 N N . SER A 1 193 ? -0.728 -1.052 -4.236 1.00 95.50 193 SER A N 1
ATOM 1508 C CA . SER A 1 193 ? 0.702 -1.246 -4.037 1.00 95.50 193 SER A CA 1
ATOM 1509 C C . SER A 1 193 ? 1.493 0.042 -4.220 1.00 95.50 193 SER A C 1
ATOM 1511 O O . SER A 1 193 ? 1.121 0.959 -4.951 1.00 95.50 193 SER A O 1
ATOM 1513 N N . VAL A 1 194 ? 2.646 0.095 -3.562 1.00 96.31 194 VAL A N 1
ATOM 1514 C CA . VAL A 1 194 ? 3.666 1.116 -3.796 1.00 96.31 194 VAL A CA 1
ATOM 1515 C C . VAL A 1 194 ? 5.036 0.461 -3.800 1.00 96.31 194 VAL A C 1
ATOM 1517 O O . VAL A 1 194 ? 5.319 -0.439 -3.008 1.00 96.31 194 VAL A O 1
ATOM 1520 N N . ALA A 1 195 ? 5.903 0.914 -4.695 1.00 96.31 195 ALA A N 1
ATOM 1521 C CA . ALA A 1 195 ? 7.259 0.413 -4.802 1.00 96.31 195 ALA A CA 1
ATOM 1522 C C . ALA A 1 195 ? 8.263 1.538 -4.555 1.00 96.31 195 ALA A C 1
ATOM 1524 O O . ALA A 1 195 ? 8.192 2.615 -5.151 1.00 96.31 195 ALA A O 1
ATOM 1525 N N . LEU A 1 196 ? 9.205 1.274 -3.655 1.00 96.44 196 LEU A N 1
ATOM 1526 C CA . LEU A 1 196 ? 10.382 2.096 -3.451 1.00 96.44 196 LEU A CA 1
ATOM 1527 C C . LEU A 1 196 ? 11.516 1.532 -4.298 1.00 96.44 196 LEU A C 1
ATOM 1529 O O . LEU A 1 196 ? 11.965 0.400 -4.095 1.00 96.44 196 LEU A O 1
ATOM 1533 N N . PHE A 1 197 ? 11.990 2.361 -5.211 1.00 96.44 197 PHE A N 1
ATOM 1534 C CA . PHE A 1 197 ? 13.188 2.134 -5.987 1.00 96.44 197 PHE A CA 1
ATOM 1535 C C . PHE A 1 197 ? 14.346 2.959 -5.427 1.00 96.44 197 PHE A C 1
ATOM 1537 O O . PHE A 1 197 ? 14.142 3.966 -4.751 1.00 96.44 197 PHE A O 1
ATOM 1544 N N . GLU A 1 198 ? 15.561 2.533 -5.727 1.00 95.44 198 GLU A N 1
ATOM 1545 C CA . GLU A 1 198 ? 16.799 3.198 -5.352 1.00 95.44 198 GLU A CA 1
ATOM 1546 C C . GLU A 1 198 ? 17.606 3.444 -6.625 1.00 95.44 198 GLU A C 1
ATOM 1548 O O . GLU A 1 198 ? 17.849 2.528 -7.418 1.00 95.44 198 GLU A O 1
ATOM 1553 N N . ARG A 1 199 ? 17.963 4.706 -6.856 1.00 94.81 199 ARG A N 1
ATOM 1554 C CA . ARG A 1 199 ? 18.852 5.085 -7.950 1.00 94.81 199 ARG A CA 1
ATOM 1555 C C . ARG A 1 199 ? 20.305 4.705 -7.621 1.00 94.81 199 ARG A C 1
ATOM 1557 O O . ARG A 1 199 ? 20.631 4.493 -6.454 1.00 94.81 199 ARG A O 1
ATOM 1564 N N . PRO A 1 200 ? 21.212 4.670 -8.614 1.00 90.25 200 PRO A N 1
ATOM 1565 C CA . PRO A 1 200 ? 22.628 4.355 -8.381 1.00 90.25 200 PRO A CA 1
ATOM 1566 C C . PRO A 1 200 ? 23.349 5.313 -7.425 1.00 90.25 200 PRO A C 1
ATOM 1568 O O . PRO A 1 200 ? 24.337 4.933 -6.806 1.00 90.25 200 PRO A O 1
ATOM 1571 N N . ASP A 1 201 ? 22.857 6.547 -7.297 1.00 90.56 201 ASP A N 1
ATOM 1572 C CA . ASP A 1 201 ? 23.348 7.556 -6.352 1.00 90.56 201 ASP A CA 1
ATOM 1573 C C . ASP A 1 201 ? 22.804 7.367 -4.920 1.00 90.56 201 ASP A C 1
ATOM 1575 O O . ASP A 1 201 ? 23.134 8.145 -4.026 1.00 90.56 201 ASP A O 1
ATOM 1579 N N . GLY A 1 202 ? 21.972 6.345 -4.693 1.00 90.69 202 GLY A N 1
ATOM 1580 C CA . GLY A 1 202 ? 21.297 6.075 -3.425 1.00 90.69 202 GLY A CA 1
ATOM 1581 C C . GLY A 1 202 ? 20.036 6.913 -3.202 1.00 90.69 202 GLY A C 1
ATOM 1582 O O . GLY A 1 202 ? 19.408 6.800 -2.148 1.00 90.69 202 GLY A O 1
ATOM 1583 N N . THR A 1 203 ? 19.635 7.759 -4.162 1.00 94.25 203 THR A N 1
ATOM 1584 C CA . THR A 1 203 ? 18.419 8.562 -4.003 1.00 94.25 203 THR A CA 1
ATOM 1585 C C . THR A 1 203 ? 17.166 7.685 -4.119 1.00 94.25 203 THR A C 1
ATOM 1587 O O . THR A 1 203 ? 17.048 6.879 -5.052 1.00 94.25 203 THR A O 1
ATOM 1590 N N . PRO A 1 204 ? 16.203 7.820 -3.187 1.00 96.12 204 PRO A N 1
ATOM 1591 C CA . PRO A 1 204 ? 14.965 7.063 -3.251 1.00 96.12 204 PRO A CA 1
ATOM 1592 C C . PRO A 1 204 ? 14.037 7.578 -4.348 1.00 96.12 204 PRO A C 1
ATOM 1594 O O . PRO A 1 204 ? 13.856 8.781 -4.541 1.00 96.12 204 PRO A O 1
ATOM 1597 N N . LEU A 1 205 ? 13.383 6.644 -5.028 1.00 96.31 205 LEU A N 1
ATOM 1598 C CA . LEU A 1 205 ? 12.357 6.903 -6.024 1.00 96.31 205 LEU A CA 1
ATOM 1599 C C . LEU A 1 205 ? 11.101 6.103 -5.671 1.00 96.31 205 LEU A C 1
ATOM 1601 O O . LEU A 1 205 ? 11.010 4.904 -5.921 1.00 96.31 205 LEU A O 1
ATOM 1605 N N . VAL A 1 206 ? 10.110 6.776 -5.087 1.00 96.88 206 VAL A N 1
ATOM 1606 C CA . VAL A 1 206 ? 8.816 6.163 -4.755 1.00 96.88 206 VAL A CA 1
ATOM 1607 C C . VAL A 1 206 ? 7.880 6.232 -5.960 1.00 96.88 206 VAL A C 1
ATOM 1609 O O . VAL A 1 206 ? 7.507 7.325 -6.399 1.00 96.88 206 VAL A O 1
ATOM 1612 N N . ILE A 1 207 ? 7.460 5.067 -6.454 1.00 96.56 207 ILE A N 1
ATOM 1613 C CA . ILE A 1 207 ? 6.486 4.918 -7.538 1.00 96.56 207 ILE A CA 1
ATOM 1614 C C . ILE A 1 207 ? 5.210 4.305 -6.957 1.00 96.56 207 ILE A C 1
ATOM 1616 O O . ILE A 1 207 ? 5.207 3.170 -6.481 1.00 96.56 207 ILE A O 1
ATOM 1620 N N . GLY A 1 208 ? 4.136 5.096 -6.964 1.00 94.81 208 GLY A N 1
ATOM 1621 C CA . GLY A 1 208 ? 2.788 4.658 -6.600 1.00 94.81 208 GLY A CA 1
ATOM 1622 C C . GLY A 1 208 ? 2.011 4.090 -7.785 1.00 94.81 208 GLY A C 1
ATOM 1623 O O . GLY A 1 208 ? 2.608 3.857 -8.839 1.00 94.81 208 GLY A O 1
ATOM 1624 N N . PRO A 1 209 ? 0.685 3.933 -7.639 1.00 94.81 209 PRO A N 1
ATOM 1625 C CA . PRO A 1 209 ? -0.168 3.367 -8.671 1.00 94.81 209 PRO A CA 1
ATOM 1626 C C . PRO A 1 209 ? -0.032 4.087 -10.018 1.00 94.81 209 PRO A C 1
ATOM 1628 O O . PRO A 1 209 ? -0.187 5.307 -10.107 1.00 94.81 209 PRO A O 1
ATOM 1631 N N . THR A 1 210 ? 0.285 3.333 -11.068 1.00 94.94 210 THR A N 1
ATOM 1632 C CA . THR A 1 210 ? 0.537 3.841 -12.421 1.00 94.94 210 THR A CA 1
ATOM 1633 C C . THR A 1 210 ? 0.269 2.759 -13.465 1.00 94.94 210 THR A C 1
ATOM 1635 O O . THR A 1 210 ? 0.605 1.590 -13.272 1.00 94.94 210 THR A O 1
ATOM 1638 N N . ASN A 1 211 ? -0.254 3.160 -14.626 1.00 93.00 211 ASN A N 1
ATOM 1639 C CA . ASN A 1 211 ? -0.483 2.268 -15.771 1.00 93.00 211 ASN A CA 1
ATOM 1640 C C . ASN A 1 211 ? 0.803 1.931 -16.555 1.00 93.00 211 ASN A C 1
ATOM 1642 O O . ASN A 1 211 ? 0.756 1.193 -17.544 1.00 93.00 211 ASN A O 1
ATOM 1646 N N . GLY A 1 212 ? 1.950 2.459 -16.123 1.00 93.25 212 GLY A N 1
ATOM 1647 C CA . GLY A 1 212 ? 3.257 2.210 -16.720 1.00 93.25 212 GLY A CA 1
ATOM 1648 C C . GLY A 1 212 ? 4.135 3.450 -16.653 1.00 93.25 212 GLY A C 1
ATOM 1649 O O . GLY A 1 212 ? 3.959 4.378 -17.437 1.00 93.25 212 GLY A O 1
ATOM 1650 N N . THR A 1 213 ? 5.103 3.448 -15.744 1.00 95.50 213 THR A N 1
ATOM 1651 C CA . THR A 1 213 ? 6.125 4.492 -15.641 1.00 95.50 213 THR A CA 1
ATOM 1652 C C . THR A 1 213 ? 7.468 3.912 -16.057 1.00 95.50 213 THR A C 1
ATOM 1654 O O . THR A 1 213 ? 7.849 2.838 -15.594 1.00 95.50 213 THR A O 1
ATOM 1657 N N . ILE A 1 214 ? 8.186 4.607 -16.937 1.00 94.81 214 ILE A N 1
ATOM 1658 C CA . ILE A 1 214 ? 9.542 4.209 -17.323 1.00 94.81 214 ILE A CA 1
ATOM 1659 C C . ILE A 1 214 ? 10.490 4.572 -16.180 1.00 94.81 214 ILE A C 1
ATOM 1661 O O . ILE A 1 214 ? 10.483 5.711 -15.714 1.00 94.81 214 ILE A O 1
ATOM 1665 N N . ILE A 1 215 ? 11.285 3.603 -15.736 1.00 95.06 215 ILE A N 1
ATOM 1666 C CA . ILE A 1 215 ? 12.397 3.821 -14.809 1.00 95.06 215 ILE A CA 1
ATOM 1667 C C . ILE A 1 215 ? 13.712 3.931 -15.578 1.00 95.06 215 ILE A C 1
ATOM 1669 O O . ILE A 1 215 ? 13.888 3.280 -16.612 1.00 95.06 215 ILE A O 1
ATOM 1673 N N . ASP A 1 216 ? 14.616 4.753 -15.052 1.00 92.38 216 ASP A N 1
ATOM 1674 C CA . ASP A 1 216 ? 15.947 4.985 -15.619 1.00 92.38 216 ASP A CA 1
ATOM 1675 C C . ASP A 1 216 ? 16.881 3.776 -15.409 1.00 92.38 216 ASP A C 1
ATOM 1677 O O . ASP A 1 216 ? 16.553 2.807 -14.715 1.00 92.38 216 ASP A O 1
ATOM 1681 N N . GLU A 1 217 ? 18.062 3.822 -16.020 1.00 89.25 217 GLU A N 1
ATOM 1682 C CA . GLU A 1 217 ? 19.081 2.783 -15.923 1.00 89.25 217 GLU A CA 1
ATOM 1683 C C . GLU A 1 217 ? 19.560 2.554 -14.480 1.00 89.25 217 GLU A C 1
ATOM 1685 O O . GLU A 1 217 ? 19.731 3.478 -13.684 1.00 89.25 217 GLU A O 1
ATOM 1690 N N . PHE A 1 218 ? 19.814 1.287 -14.152 1.00 92.00 218 PHE A N 1
ATOM 1691 C CA . PHE A 1 218 ? 20.295 0.783 -12.867 1.00 92.00 218 PHE A CA 1
ATOM 1692 C C . PHE A 1 218 ? 19.444 1.172 -11.651 1.00 92.00 218 PHE A C 1
ATOM 1694 O O . PHE A 1 218 ? 19.874 0.981 -10.514 1.00 92.00 218 PHE A O 1
ATOM 1701 N N . VAL A 1 219 ? 18.222 1.662 -11.863 1.00 94.62 219 VAL A N 1
ATOM 1702 C CA . VAL A 1 219 ? 17.254 1.898 -10.793 1.00 94.62 219 VAL A CA 1
ATOM 1703 C C . VAL A 1 219 ? 16.770 0.550 -10.267 1.00 94.62 219 VAL A C 1
ATOM 1705 O O . VAL A 1 219 ? 16.148 -0.220 -10.999 1.00 94.62 219 VAL A O 1
ATOM 1708 N N . ARG A 1 220 ? 17.071 0.231 -9.008 1.00 93.94 220 ARG A N 1
ATOM 1709 C CA . ARG A 1 220 ? 16.779 -1.083 -8.417 1.00 93.94 220 ARG A CA 1
ATOM 1710 C C . ARG A 1 220 ? 15.563 -1.025 -7.515 1.00 93.94 220 ARG A C 1
ATOM 1712 O O . ARG A 1 220 ? 15.353 -0.044 -6.810 1.00 93.94 220 ARG A O 1
ATOM 1719 N N . ILE A 1 221 ? 14.774 -2.096 -7.498 1.00 94.06 221 ILE A N 1
ATOM 1720 C CA . ILE A 1 221 ? 13.676 -2.233 -6.537 1.00 94.06 221 ILE A CA 1
ATOM 1721 C C . ILE A 1 221 ? 14.286 -2.462 -5.160 1.00 94.06 221 ILE A C 1
ATOM 1723 O O . ILE A 1 221 ? 14.971 -3.458 -4.935 1.00 94.06 221 ILE A O 1
ATOM 1727 N N . ARG A 1 222 ? 14.008 -1.559 -4.221 1.00 92.00 222 ARG A N 1
ATOM 1728 C CA . ARG A 1 222 ? 14.403 -1.734 -2.825 1.00 92.00 222 ARG A CA 1
ATOM 1729 C C . ARG A 1 222 ? 13.343 -2.495 -2.053 1.00 92.00 222 ARG A C 1
ATOM 1731 O O . ARG A 1 222 ? 13.648 -3.420 -1.298 1.00 92.00 222 ARG A O 1
ATOM 1738 N N . ARG A 1 223 ? 12.086 -2.075 -2.209 1.00 91.50 223 ARG A N 1
ATOM 1739 C CA . ARG A 1 223 ? 10.963 -2.678 -1.500 1.00 91.50 223 ARG A CA 1
ATOM 1740 C C . ARG A 1 223 ? 9.652 -2.438 -2.218 1.00 91.50 223 ARG A C 1
ATOM 1742 O O . ARG A 1 223 ? 9.424 -1.363 -2.756 1.00 91.50 223 ARG A O 1
ATOM 1749 N N . VAL A 1 224 ? 8.773 -3.422 -2.127 1.00 93.00 224 VAL A N 1
ATOM 1750 C CA . VAL A 1 224 ? 7.365 -3.279 -2.476 1.00 93.00 224 VAL A CA 1
ATOM 1751 C C . VAL A 1 224 ? 6.545 -3.368 -1.199 1.00 93.00 224 VAL A C 1
ATOM 1753 O O . VAL A 1 224 ? 6.859 -4.158 -0.304 1.00 93.00 224 VAL A O 1
ATOM 1756 N N . LEU A 1 225 ? 5.533 -2.517 -1.099 1.00 93.12 225 LEU A N 1
ATOM 1757 C CA . LEU A 1 225 ? 4.653 -2.419 0.048 1.00 93.12 225 LEU A CA 1
ATOM 1758 C C . LEU A 1 225 ? 3.196 -2.495 -0.402 1.00 93.12 225 LEU A C 1
ATOM 1760 O O . LEU A 1 225 ? 2.832 -1.976 -1.456 1.00 93.12 225 LEU A O 1
ATOM 1764 N N . ASP A 1 226 ? 2.386 -3.126 0.438 1.00 93.50 226 ASP A N 1
ATOM 1765 C CA . ASP A 1 226 ? 0.932 -3.154 0.318 1.00 93.50 226 ASP A CA 1
ATOM 1766 C C . ASP A 1 226 ? 0.357 -1.911 1.016 1.00 93.50 226 ASP A C 1
ATOM 1768 O O . ASP A 1 226 ? 0.741 -1.598 2.147 1.00 93.50 226 ASP A O 1
ATOM 1772 N N . LEU A 1 227 ? -0.516 -1.181 0.325 1.00 93.50 227 LEU A N 1
ATOM 1773 C CA . LEU A 1 227 ? -1.164 0.041 0.807 1.00 93.50 227 LEU A CA 1
ATOM 1774 C C . LEU A 1 227 ? -2.458 -0.238 1.593 1.00 93.50 227 LEU A C 1
ATOM 1776 O O . LEU A 1 227 ? -3.008 0.680 2.220 1.00 93.50 227 LEU A O 1
ATOM 1780 N N . ARG A 1 228 ? -2.962 -1.478 1.543 1.00 92.44 228 ARG A N 1
ATOM 1781 C CA . ARG A 1 228 ? -4.206 -1.888 2.201 1.00 92.44 228 ARG A CA 1
ATOM 1782 C C . ARG A 1 228 ? -4.062 -1.911 3.720 1.00 92.44 228 ARG A C 1
ATOM 1784 O O . ARG A 1 228 ? -2.974 -2.072 4.276 1.00 92.44 228 ARG A O 1
ATOM 1791 N N . ASP A 1 229 ? -5.200 -1.775 4.388 1.00 90.81 229 ASP A N 1
ATOM 1792 C CA . ASP A 1 229 ? -5.275 -1.871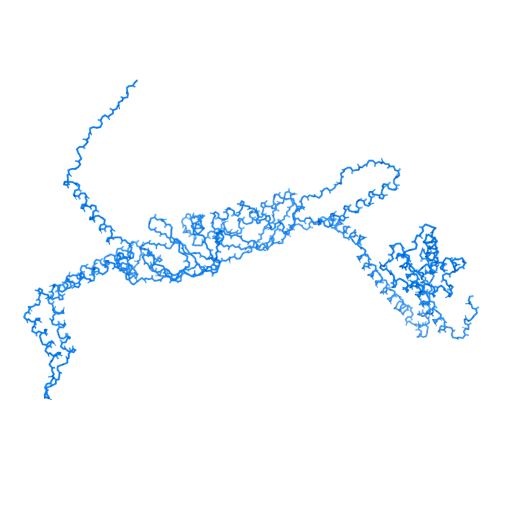 5.842 1.00 90.81 229 ASP A CA 1
ATOM 1793 C C . ASP A 1 229 ? -5.068 -3.332 6.257 1.00 90.81 229 ASP A C 1
ATOM 1795 O O . ASP A 1 229 ? -5.789 -4.226 5.813 1.00 90.81 229 ASP A O 1
ATOM 1799 N N . THR A 1 230 ? -4.080 -3.583 7.112 1.00 90.31 230 THR A N 1
ATOM 1800 C CA . THR A 1 230 ? -3.870 -4.896 7.729 1.00 90.31 230 THR A CA 1
ATOM 1801 C C . THR A 1 230 ? -4.490 -4.884 9.117 1.00 90.31 230 THR A C 1
ATOM 1803 O O . THR A 1 230 ? -4.186 -3.997 9.913 1.00 90.31 230 THR A O 1
ATOM 1806 N N . ILE A 1 231 ? -5.362 -5.850 9.405 1.00 90.31 231 ILE A N 1
ATOM 1807 C CA . ILE A 1 231 ? -6.005 -6.011 10.714 1.00 90.31 231 ILE A CA 1
ATOM 1808 C C . ILE A 1 231 ? -5.280 -7.116 11.470 1.00 90.31 231 ILE A C 1
ATOM 1810 O O . ILE A 1 231 ? -5.135 -8.227 10.962 1.00 90.31 231 ILE A O 1
ATOM 1814 N N . GLU A 1 232 ? -4.852 -6.824 12.693 1.00 89.56 232 GLU A N 1
ATOM 1815 C CA . GLU A 1 232 ? -4.213 -7.797 13.569 1.00 89.56 232 GLU A CA 1
ATOM 1816 C C . GLU A 1 232 ? -4.847 -7.810 14.960 1.00 89.56 232 GLU A C 1
ATOM 1818 O O . GLU A 1 232 ? -5.337 -6.801 15.473 1.00 89.56 232 GLU A O 1
ATOM 1823 N N . GLY A 1 233 ? -4.822 -9.003 15.559 1.00 88.94 233 GLY A N 1
ATOM 1824 C CA . GLY A 1 233 ? -5.194 -9.248 16.945 1.00 88.94 233 GLY A CA 1
ATOM 1825 C C . GLY A 1 233 ? -3.964 -9.407 17.839 1.00 88.94 233 GLY A C 1
ATOM 1826 O O . GLY A 1 233 ? -2.971 -10.035 17.438 1.00 88.94 233 GLY A O 1
ATOM 1827 N N . ALA A 1 234 ? -4.027 -8.878 19.058 1.00 89.88 234 ALA A N 1
ATOM 1828 C CA . ALA A 1 234 ? -3.007 -9.071 20.082 1.00 89.88 234 ALA A CA 1
ATOM 1829 C C . ALA A 1 234 ? -3.616 -9.316 21.464 1.00 89.88 234 ALA A C 1
ATOM 1831 O O . ALA A 1 234 ? -4.675 -8.791 21.795 1.00 89.88 234 ALA A O 1
ATOM 1832 N N . ASP A 1 235 ? -2.879 -10.057 22.286 1.00 90.81 235 ASP A N 1
ATOM 1833 C CA . ASP A 1 235 ? -3.190 -10.253 23.695 1.00 90.81 235 ASP A CA 1
ATOM 1834 C C . ASP A 1 235 ? -2.068 -9.648 24.532 1.00 90.81 235 ASP A C 1
ATOM 1836 O O . ASP A 1 235 ? -0.882 -9.904 24.297 1.00 90.81 235 ASP A O 1
ATOM 1840 N N . LEU A 1 236 ? -2.445 -8.840 25.517 1.00 89.62 236 LEU A N 1
ATOM 1841 C CA . LEU A 1 236 ? -1.527 -8.308 26.506 1.00 89.62 236 LEU A CA 1
ATOM 1842 C C . LEU A 1 236 ? -1.454 -9.279 27.691 1.00 89.62 236 LEU A C 1
ATOM 1844 O O . LEU A 1 236 ? -2.471 -9.484 28.370 1.00 89.62 236 LEU A O 1
ATOM 1848 N N . PRO A 1 237 ? -0.272 -9.857 27.983 1.00 89.94 237 PRO A N 1
ATOM 1849 C CA . PRO A 1 237 ? -0.091 -10.653 29.187 1.00 89.94 237 PRO A CA 1
ATOM 1850 C C . PRO A 1 237 ? -0.322 -9.790 30.439 1.00 89.94 237 PRO A C 1
ATOM 1852 O O . PRO A 1 237 ? -0.199 -8.565 30.369 1.00 89.94 237 PRO A O 1
ATOM 1855 N N . PRO A 1 238 ? -0.631 -10.399 31.597 1.00 89.31 238 PRO A N 1
ATOM 1856 C CA . PRO A 1 238 ? -0.899 -9.646 32.812 1.00 89.31 238 PRO A CA 1
ATOM 1857 C C . PRO A 1 238 ? 0.227 -8.669 33.170 1.00 89.31 238 PRO A C 1
ATOM 1859 O O . PRO A 1 238 ? 1.353 -9.076 33.455 1.00 89.31 238 PRO A O 1
ATOM 1862 N N . THR A 1 239 ? -0.100 -7.380 33.179 1.00 90.19 239 THR A N 1
ATOM 1863 C CA . THR A 1 239 ? 0.767 -6.290 33.627 1.00 90.19 239 THR A CA 1
ATOM 1864 C C . THR A 1 239 ? 0.247 -5.710 34.938 1.00 90.19 239 THR A C 1
ATOM 1866 O O . THR A 1 239 ? -0.895 -5.950 35.333 1.00 90.19 239 THR A O 1
ATOM 1869 N N . ARG A 1 240 ? 1.094 -4.973 35.652 1.00 89.12 240 ARG A N 1
ATOM 1870 C CA . ARG A 1 240 ? 0.770 -4.398 36.957 1.00 89.12 240 ARG A CA 1
ATOM 1871 C C . ARG A 1 240 ? 0.254 -2.968 36.781 1.00 89.12 240 ARG A C 1
ATOM 1873 O O . ARG A 1 240 ? 0.938 -2.150 36.175 1.00 89.12 240 ARG A O 1
ATOM 1880 N N . SER A 1 241 ? -0.930 -2.673 37.315 1.00 89.38 241 SER A N 1
ATOM 1881 C CA . SER A 1 241 ? -1.462 -1.307 37.382 1.00 89.38 241 SER A CA 1
ATOM 1882 C C . SER A 1 241 ? -0.735 -0.466 38.432 1.00 89.38 241 SER A C 1
ATOM 1884 O O . SER A 1 241 ? 0.029 -1.000 39.244 1.00 89.38 241 SER A O 1
ATOM 1886 N N . LYS A 1 242 ? -1.011 0.843 38.474 1.00 87.75 242 LYS A N 1
ATOM 1887 C CA . LYS A 1 242 ? -0.457 1.747 39.497 1.00 87.75 242 LYS A CA 1
ATOM 1888 C C . LYS A 1 242 ? -0.772 1.293 40.928 1.00 87.75 242 LYS A C 1
ATOM 1890 O O . LYS A 1 242 ? 0.047 1.480 41.823 1.00 87.75 242 LYS A O 1
ATOM 1895 N N . ASP A 1 243 ? -1.912 0.628 41.115 1.00 83.62 243 ASP A N 1
ATOM 1896 C CA . ASP A 1 243 ? -2.365 0.103 42.411 1.00 83.62 243 ASP A CA 1
ATOM 1897 C C . ASP A 1 243 ? -1.784 -1.287 42.733 1.00 83.62 243 ASP A C 1
ATOM 1899 O O . ASP A 1 243 ? -2.164 -1.921 43.714 1.00 83.62 243 ASP A O 1
ATOM 1903 N N . GLY A 1 244 ? -0.885 -1.808 41.893 1.00 85.69 244 GLY A N 1
ATOM 1904 C CA . GLY A 1 244 ? -0.245 -3.107 42.098 1.00 85.69 244 GLY A CA 1
ATOM 1905 C C . GLY A 1 244 ? -1.058 -4.316 41.619 1.00 85.69 244 GLY A C 1
ATOM 1906 O O . GLY A 1 244 ? -0.577 -5.447 41.732 1.00 85.69 244 GLY A O 1
ATOM 1907 N N . MET A 1 245 ? -2.245 -4.102 41.046 1.00 82.69 245 MET A N 1
ATOM 1908 C CA . MET A 1 245 ? -3.134 -5.168 40.575 1.00 82.69 245 MET A CA 1
ATOM 1909 C C . MET A 1 245 ? -2.677 -5.725 39.225 1.00 82.69 245 MET A C 1
ATOM 1911 O O . MET A 1 245 ? -2.290 -4.970 38.335 1.00 82.69 245 MET A O 1
ATOM 1915 N N . LEU A 1 246 ? -2.732 -7.050 39.062 1.00 87.31 246 LEU A N 1
ATOM 1916 C CA . LEU A 1 246 ? -2.408 -7.712 37.797 1.00 87.31 246 LEU A CA 1
ATOM 1917 C C . LEU A 1 246 ? -3.610 -7.699 36.853 1.00 87.31 246 LEU A C 1
ATOM 1919 O O . LEU A 1 246 ? -4.699 -8.135 37.223 1.00 87.31 246 LEU A O 1
ATOM 1923 N N . ILE A 1 247 ? -3.394 -7.230 35.628 1.00 86.75 247 ILE A N 1
ATOM 1924 C CA . ILE A 1 247 ? -4.432 -7.043 34.617 1.00 86.75 247 ILE A CA 1
ATOM 1925 C C . ILE A 1 247 ? -3.863 -7.426 33.257 1.00 86.75 247 ILE A C 1
ATOM 1927 O O . ILE A 1 247 ? -2.857 -6.873 32.822 1.00 86.75 247 ILE A O 1
ATOM 1931 N N . GLY A 1 248 ? -4.505 -8.371 32.584 1.00 89.31 248 GLY A N 1
ATOM 1932 C CA . GLY A 1 248 ? -4.263 -8.681 31.182 1.00 89.31 248 GLY A CA 1
ATOM 1933 C C . GLY A 1 248 ? -5.397 -8.162 30.303 1.00 89.31 248 GLY A C 1
ATOM 1934 O O . GLY A 1 248 ? -6.488 -7.840 30.778 1.00 89.31 248 GLY A O 1
ATOM 1935 N N . VAL A 1 249 ? -5.160 -8.127 28.996 1.00 89.56 249 VAL A N 1
ATOM 1936 C CA . VAL A 1 249 ? -6.163 -7.737 27.997 1.00 89.56 249 VAL A CA 1
ATOM 1937 C C . VAL A 1 249 ? -6.144 -8.770 26.878 1.00 89.56 249 VAL A C 1
ATOM 1939 O O . VAL A 1 249 ? -5.073 -9.106 26.385 1.00 89.56 249 VAL A O 1
ATOM 1942 N N . LYS A 1 250 ? -7.308 -9.303 26.506 1.00 90.75 250 LYS A N 1
ATOM 1943 C CA . LYS A 1 250 ? -7.465 -10.245 25.388 1.00 90.75 250 LYS A CA 1
ATOM 1944 C C . LYS A 1 250 ? -8.187 -9.596 24.224 1.00 90.75 250 LYS A C 1
ATOM 1946 O O . LYS A 1 250 ? -8.974 -8.682 24.448 1.00 90.75 250 LYS A O 1
ATOM 1951 N N . ASP A 1 251 ? -7.966 -10.094 23.016 1.00 89.12 251 ASP A N 1
ATOM 1952 C CA . ASP A 1 251 ? -8.696 -9.685 21.811 1.00 89.12 251 ASP A CA 1
ATOM 1953 C C . ASP A 1 251 ? -8.540 -8.190 21.481 1.00 89.12 251 ASP A C 1
ATOM 1955 O O . ASP A 1 251 ? -9.488 -7.518 21.067 1.00 89.12 251 ASP A O 1
ATOM 1959 N N . ILE A 1 252 ? -7.339 -7.638 21.670 1.00 89.38 252 ILE A N 1
ATOM 1960 C CA . ILE A 1 252 ? -7.027 -6.289 21.192 1.00 89.38 252 ILE A CA 1
ATOM 1961 C C . ILE A 1 252 ? -7.040 -6.336 19.669 1.00 89.38 252 ILE A C 1
ATOM 1963 O O . ILE A 1 252 ? -6.276 -7.095 19.077 1.00 89.38 252 ILE A O 1
ATOM 1967 N N . GLN A 1 253 ? -7.871 -5.515 19.033 1.00 90.88 253 GLN A N 1
ATOM 1968 C CA . GLN A 1 253 ? -7.961 -5.434 17.579 1.00 90.88 253 GLN A CA 1
ATOM 1969 C C . GLN A 1 253 ? -7.517 -4.059 17.107 1.00 90.88 253 GLN A C 1
ATOM 1971 O O . GLN A 1 253 ? -8.043 -3.023 17.525 1.00 90.88 253 GLN A O 1
ATOM 1976 N N . PHE A 1 254 ? -6.567 -4.045 16.186 1.00 89.81 254 PHE A N 1
ATOM 1977 C CA . PHE A 1 254 ? -6.093 -2.824 15.560 1.00 89.81 254 PHE A CA 1
ATOM 1978 C C . PHE A 1 254 ? -5.880 -3.055 14.071 1.00 89.81 254 PHE A C 1
ATOM 1980 O O . PHE A 1 254 ? -5.592 -4.162 13.619 1.00 89.81 254 PHE A O 1
ATOM 1987 N N . SER A 1 255 ? -6.024 -1.980 13.308 1.00 91.19 255 SER A N 1
ATOM 1988 C CA . SER A 1 255 ? -5.608 -1.929 11.916 1.00 91.19 255 SER A CA 1
ATOM 1989 C C . SER A 1 255 ? -4.419 -1.000 11.772 1.00 91.19 255 SER A C 1
ATOM 1991 O O . SER A 1 255 ? -4.294 -0.007 12.494 1.00 91.19 255 SER A O 1
ATOM 1993 N N . TYR A 1 256 ? -3.546 -1.312 10.828 1.00 91.81 256 TYR A N 1
ATOM 1994 C CA . TYR A 1 256 ? -2.480 -0.413 10.435 1.00 91.81 256 TYR A CA 1
ATOM 1995 C C . TYR A 1 256 ? -2.327 -0.371 8.922 1.00 91.81 256 TYR A C 1
ATOM 1997 O O . TYR A 1 256 ? -2.596 -1.341 8.213 1.00 91.81 256 TYR A O 1
ATOM 2005 N N . SER A 1 257 ? -1.880 0.779 8.439 1.00 91.88 257 SER A N 1
ATOM 2006 C CA . SER A 1 257 ? -1.580 1.043 7.038 1.00 91.88 257 SER A CA 1
ATOM 2007 C C . SER A 1 257 ? -0.345 1.930 6.938 1.00 91.88 257 SER A C 1
ATOM 2009 O O . SER A 1 257 ? 0.172 2.432 7.940 1.00 91.88 257 SER A O 1
ATOM 2011 N N . ILE A 1 258 ? 0.125 2.176 5.719 1.00 93.12 258 ILE A N 1
ATOM 2012 C CA . ILE A 1 258 ? 1.106 3.238 5.485 1.00 93.12 258 ILE A CA 1
ATOM 2013 C C . ILE A 1 258 ? 0.456 4.585 5.800 1.00 93.12 258 ILE A C 1
ATOM 2015 O O . ILE A 1 258 ? -0.737 4.784 5.550 1.00 93.12 258 ILE A O 1
ATOM 2019 N N . TYR A 1 259 ? 1.238 5.501 6.370 1.00 93.81 259 TYR A N 1
ATOM 2020 C CA . TYR A 1 259 ? 0.761 6.837 6.684 1.00 93.81 259 TYR A CA 1
ATOM 2021 C C . TYR A 1 259 ? 0.324 7.565 5.416 1.00 93.81 259 TYR A C 1
ATOM 2023 O O . TYR A 1 259 ? 1.107 7.776 4.481 1.00 93.81 259 TYR A O 1
ATOM 2031 N N . ARG A 1 260 ? -0.954 7.944 5.403 1.00 90.25 260 ARG A N 1
ATOM 2032 C CA . ARG A 1 260 ? -1.588 8.528 4.228 1.00 90.25 260 ARG A CA 1
ATOM 2033 C C . ARG A 1 260 ? -1.256 10.010 4.107 1.00 90.25 260 ARG A C 1
ATOM 2035 O O . ARG A 1 260 ? -0.939 10.450 3.017 1.00 90.25 260 ARG A O 1
ATOM 2042 N N . GLY A 1 261 ? -1.165 10.744 5.213 1.00 86.25 261 GLY A N 1
ATOM 2043 C CA . GLY A 1 261 ? -1.055 12.205 5.213 1.00 86.25 261 GLY A CA 1
ATOM 2044 C C . GLY A 1 261 ? -2.379 12.863 5.595 1.00 86.25 261 GLY A C 1
ATOM 2045 O O . GLY A 1 261 ? -3.405 12.194 5.715 1.00 86.25 261 GLY A O 1
ATOM 2046 N N . GLU A 1 262 ? -2.348 14.175 5.802 1.00 77.31 262 GLU A N 1
ATOM 2047 C CA . GLU A 1 262 ? -3.527 14.967 6.155 1.00 77.31 262 GLU A CA 1
ATOM 2048 C C . GLU A 1 262 ? -4.253 15.381 4.862 1.00 77.31 262 GLU A C 1
ATOM 2050 O O . GLU A 1 262 ? -3.653 16.010 3.995 1.00 77.31 262 GLU A O 1
ATOM 2055 N N . ASN A 1 263 ? -5.534 15.018 4.720 1.00 63.00 263 ASN A N 1
ATOM 2056 C CA . ASN A 1 263 ? -6.425 15.399 3.607 1.00 63.00 263 ASN A CA 1
ATOM 2057 C C . ASN A 1 263 ? -6.028 14.909 2.201 1.00 63.00 263 ASN A C 1
ATOM 2059 O O . ASN A 1 263 ? -5.689 15.702 1.324 1.00 63.00 263 ASN A O 1
ATOM 2063 N N . LEU A 1 264 ? -6.167 13.606 1.944 1.00 67.88 264 LEU A N 1
ATOM 2064 C CA . LEU A 1 264 ? -6.064 13.062 0.585 1.00 67.88 264 LEU A CA 1
ATOM 2065 C C . LEU A 1 264 ? -7.419 12.585 0.071 1.00 67.88 264 LEU A C 1
ATOM 2067 O O . LEU A 1 264 ? -8.138 11.848 0.749 1.00 67.88 264 LEU A O 1
ATOM 2071 N N . ASP A 1 265 ? -7.741 13.019 -1.145 1.00 73.88 265 ASP A N 1
ATOM 2072 C CA . ASP A 1 265 ? -8.960 12.657 -1.856 1.00 73.88 265 ASP A CA 1
ATOM 2073 C C . ASP A 1 265 ? -8.938 11.166 -2.231 1.00 73.88 265 ASP A C 1
ATOM 2075 O O . ASP A 1 265 ? -8.184 10.726 -3.102 1.00 73.88 265 ASP A O 1
ATOM 2079 N N . ARG A 1 266 ? -9.777 10.376 -1.550 1.00 78.94 266 ARG A N 1
ATOM 2080 C CA . ARG A 1 266 ? -9.911 8.930 -1.783 1.00 78.94 266 ARG A CA 1
ATOM 2081 C C . ARG A 1 266 ? -10.668 8.594 -3.070 1.00 78.94 266 ARG A C 1
ATOM 2083 O O . ARG A 1 266 ? -10.717 7.424 -3.435 1.00 78.94 266 ARG A O 1
ATOM 2090 N N . SER A 1 267 ? -11.266 9.579 -3.747 1.00 80.38 267 SER A N 1
ATOM 2091 C CA . SER A 1 267 ? -12.052 9.337 -4.963 1.00 80.38 267 SER A CA 1
ATOM 2092 C C . SER A 1 267 ? -11.187 8.881 -6.142 1.00 80.38 267 SER A C 1
ATOM 2094 O O . SER A 1 267 ? -11.617 8.035 -6.922 1.00 80.38 267 SER A O 1
ATOM 2096 N N . GLN A 1 268 ? -9.958 9.397 -6.252 1.00 77.81 268 GLN A N 1
ATOM 2097 C CA . GLN A 1 268 ? -9.038 9.077 -7.350 1.00 77.81 268 GLN A CA 1
ATOM 2098 C C . GLN A 1 268 ? -8.047 7.965 -6.994 1.00 77.81 268 GLN A C 1
ATOM 2100 O O . GLN A 1 268 ? -7.636 7.199 -7.864 1.00 77.81 268 GLN A O 1
ATOM 2105 N N . MET A 1 269 ? -7.656 7.868 -5.720 1.00 83.50 269 MET A N 1
ATOM 2106 C CA . MET A 1 269 ? -6.718 6.863 -5.226 1.00 83.50 269 MET A CA 1
ATOM 2107 C C . MET A 1 269 ? -7.306 6.221 -3.962 1.00 83.50 269 MET A C 1
ATOM 2109 O O . MET A 1 269 ? -7.310 6.868 -2.914 1.00 83.50 269 MET A O 1
ATOM 2113 N N . PRO A 1 270 ? -7.802 4.968 -4.026 1.00 88.44 270 PRO A N 1
ATOM 2114 C CA . PRO A 1 270 ? -8.499 4.341 -2.898 1.00 88.44 270 PRO A CA 1
ATOM 2115 C C . PRO A 1 270 ? -7.597 4.191 -1.666 1.00 88.44 270 PRO A C 1
ATOM 2117 O O . PRO A 1 270 ? -8.068 4.296 -0.532 1.00 88.44 270 PRO A O 1
ATOM 2120 N N . TYR A 1 271 ? -6.292 4.018 -1.890 1.00 91.44 271 TYR A N 1
ATOM 2121 C CA . TYR A 1 271 ? -5.275 3.920 -0.849 1.00 91.44 271 TYR A CA 1
ATOM 2122 C C . TYR A 1 271 ? -4.223 5.025 -1.024 1.00 91.44 271 TYR A C 1
ATOM 2124 O O . TYR A 1 271 ? -3.156 4.786 -1.588 1.00 91.44 271 TYR A O 1
ATOM 2132 N N . PRO A 1 272 ? -4.507 6.262 -0.585 1.00 92.38 272 PRO A N 1
ATOM 2133 C CA . PRO A 1 272 ? -3.534 7.338 -0.693 1.00 92.38 272 PRO A CA 1
ATOM 2134 C C . PRO A 1 272 ? -2.351 7.080 0.246 1.00 92.38 272 PRO A C 1
ATOM 2136 O O . PRO A 1 272 ? -2.514 6.454 1.291 1.00 92.38 272 PRO A O 1
ATOM 2139 N N . PHE A 1 273 ? -1.162 7.567 -0.103 1.00 93.31 273 PHE A N 1
ATOM 2140 C CA . PHE A 1 273 ? 0.044 7.380 0.706 1.00 93.31 273 PHE A CA 1
ATOM 2141 C C . PHE A 1 273 ? 0.976 8.591 0.628 1.00 93.31 273 PHE A C 1
ATOM 2143 O O . PHE A 1 273 ? 1.024 9.305 -0.375 1.00 93.31 273 PHE A O 1
ATOM 2150 N N . SER A 1 274 ? 1.780 8.786 1.673 1.00 94.00 274 SER A N 1
ATOM 2151 C CA . SER A 1 274 ? 2.856 9.777 1.676 1.00 94.00 274 SER A CA 1
ATOM 2152 C C . SER A 1 274 ? 4.179 9.152 1.226 1.00 94.00 274 SER A C 1
ATOM 2154 O O . SER A 1 274 ? 4.633 8.159 1.796 1.00 94.00 274 SER A O 1
ATOM 2156 N N . LYS A 1 275 ? 4.857 9.756 0.240 1.00 94.56 275 LYS A N 1
ATOM 2157 C CA . LYS A 1 275 ? 6.179 9.286 -0.232 1.00 94.56 275 LYS A CA 1
ATOM 2158 C C . LYS A 1 275 ? 7.204 9.212 0.903 1.00 94.56 275 LYS A C 1
ATOM 2160 O O . LYS A 1 275 ? 7.899 8.213 1.048 1.00 94.56 275 LYS A O 1
ATOM 2165 N N . LYS A 1 276 ? 7.209 10.222 1.777 1.00 94.25 276 LYS A N 1
ATOM 2166 C CA . LYS A 1 276 ? 8.089 10.273 2.952 1.00 94.25 276 LYS A CA 1
ATOM 2167 C C . LYS A 1 276 ? 7.787 9.155 3.952 1.00 94.25 276 LYS A C 1
ATOM 2169 O O . LYS A 1 276 ? 8.694 8.671 4.620 1.00 94.25 276 LYS A O 1
ATOM 2174 N N . ALA A 1 277 ? 6.525 8.737 4.063 1.00 94.00 277 ALA A N 1
ATOM 2175 C CA . ALA A 1 277 ? 6.155 7.607 4.909 1.00 94.00 277 ALA A CA 1
ATOM 2176 C C . ALA A 1 277 ? 6.734 6.298 4.368 1.00 94.00 277 ALA A C 1
ATOM 2178 O O . ALA A 1 277 ? 7.317 5.545 5.137 1.00 94.00 277 ALA A O 1
ATOM 2179 N N . VAL A 1 278 ? 6.651 6.076 3.053 1.00 94.38 278 VAL A N 1
ATOM 2180 C CA . VAL A 1 278 ? 7.261 4.916 2.381 1.00 94.38 278 VAL A CA 1
ATOM 2181 C C . VAL A 1 278 ? 8.779 4.900 2.568 1.00 94.38 278 VAL A C 1
ATOM 2183 O O . VAL A 1 278 ? 9.341 3.872 2.935 1.00 94.38 278 VAL A O 1
ATOM 2186 N N . GLU A 1 279 ? 9.444 6.039 2.379 1.00 94.62 279 GLU A N 1
ATOM 2187 C CA . GLU A 1 279 ? 10.886 6.170 2.619 1.00 94.62 279 GLU A CA 1
ATOM 2188 C C . GLU A 1 279 ? 11.245 5.858 4.076 1.00 94.62 279 GLU A C 1
ATOM 2190 O O . GLU A 1 279 ? 12.107 5.020 4.334 1.00 94.62 279 GLU A O 1
ATOM 2195 N N . ASN A 1 280 ? 10.554 6.480 5.037 1.00 93.44 280 ASN A N 1
ATOM 2196 C CA . ASN A 1 280 ? 10.774 6.228 6.461 1.00 93.44 280 ASN A CA 1
ATOM 2197 C C . ASN A 1 280 ? 10.580 4.750 6.806 1.00 93.44 280 ASN A C 1
ATOM 2199 O O . ASN A 1 280 ? 11.387 4.197 7.545 1.00 93.44 280 ASN A O 1
ATOM 2203 N N . LEU A 1 281 ? 9.549 4.114 6.255 1.00 90.56 281 LEU A N 1
ATOM 2204 C CA . LEU A 1 281 ? 9.226 2.717 6.517 1.00 90.56 281 LEU A CA 1
ATOM 2205 C C . LEU A 1 281 ? 10.340 1.774 6.051 1.00 90.56 281 LEU A C 1
ATOM 2207 O O . LEU A 1 281 ? 10.653 0.807 6.736 1.00 90.56 281 LEU A O 1
ATOM 2211 N N . VAL A 1 282 ? 10.954 2.055 4.898 1.00 89.75 282 VAL A N 1
ATOM 2212 C CA . VAL A 1 282 ? 12.007 1.197 4.340 1.00 89.75 282 VAL A CA 1
ATOM 2213 C C . VAL A 1 282 ? 13.380 1.508 4.934 1.00 89.75 282 VAL A C 1
ATOM 2215 O O . VAL A 1 282 ? 14.129 0.581 5.230 1.00 89.75 282 VAL A O 1
ATOM 2218 N N . TYR A 1 283 ? 13.732 2.781 5.127 1.00 90.00 283 TYR A N 1
ATOM 2219 C CA . TYR A 1 283 ? 15.064 3.159 5.616 1.00 90.00 283 TYR A CA 1
ATOM 2220 C C . TYR A 1 283 ? 15.205 3.116 7.137 1.00 90.00 283 TYR A C 1
ATOM 2222 O O . TYR A 1 283 ? 16.320 2.966 7.632 1.00 90.00 283 TYR A O 1
ATOM 2230 N N . LYS A 1 284 ? 14.107 3.229 7.894 1.00 87.31 284 LYS A N 1
ATOM 2231 C CA . LYS A 1 284 ? 14.122 3.071 9.358 1.00 87.31 284 LYS A CA 1
ATOM 2232 C C . LYS A 1 284 ? 13.818 1.634 9.802 1.00 87.31 284 LYS A C 1
ATOM 2234 O O . LYS A 1 284 ? 13.659 1.405 10.997 1.00 87.31 284 LYS A O 1
ATOM 2239 N N . ASP A 1 285 ? 13.746 0.685 8.864 1.00 79.88 285 ASP A N 1
ATOM 2240 C CA . ASP A 1 285 ? 13.631 -0.755 9.131 1.00 79.88 285 ASP A CA 1
ATOM 2241 C C . ASP A 1 285 ? 14.945 -1.267 9.754 1.00 79.88 285 ASP A C 1
ATOM 2243 O O . ASP A 1 285 ? 15.948 -1.483 9.067 1.00 79.88 285 ASP A O 1
ATOM 2247 N N . SER A 1 286 ? 14.975 -1.413 11.080 1.00 69.44 286 SER A N 1
ATOM 2248 C CA . SER A 1 286 ? 16.172 -1.760 11.853 1.00 69.44 286 SER A CA 1
ATOM 2249 C C . SER A 1 286 ? 16.400 -3.271 11.916 1.00 69.44 286 SER A C 1
ATOM 2251 O O . SER A 1 286 ? 16.252 -3.914 12.952 1.00 69.44 286 SER A O 1
ATOM 2253 N N . ARG A 1 287 ? 16.819 -3.878 10.804 1.00 69.12 287 ARG A N 1
ATOM 2254 C CA . ARG A 1 287 ? 17.032 -5.335 10.777 1.00 69.12 287 ARG A CA 1
ATOM 2255 C C . ARG A 1 287 ? 18.212 -5.764 11.640 1.00 69.12 287 ARG A C 1
ATOM 2257 O O . ARG A 1 287 ? 19.346 -5.330 11.445 1.00 69.12 287 ARG A O 1
ATOM 2264 N N . THR A 1 288 ? 17.966 -6.715 12.538 1.00 65.56 288 THR A N 1
ATOM 2265 C CA . THR A 1 288 ? 19.037 -7.373 13.290 1.00 65.56 288 THR A CA 1
ATOM 2266 C C . THR A 1 288 ? 19.785 -8.337 12.368 1.00 65.56 288 THR A C 1
ATOM 2268 O O . THR A 1 288 ? 19.289 -9.416 12.039 1.00 65.56 288 THR A O 1
ATOM 2271 N N . VAL A 1 289 ? 20.988 -7.964 11.933 1.00 71.81 289 VAL A N 1
ATOM 2272 C CA . VAL A 1 289 ? 21.861 -8.853 11.154 1.00 71.81 289 VAL A CA 1
ATOM 2273 C C . VAL A 1 289 ? 22.616 -9.757 12.125 1.00 71.81 289 VAL A C 1
ATOM 2275 O O . VAL A 1 289 ? 23.393 -9.281 12.951 1.00 71.81 289 VAL A O 1
ATOM 2278 N N . LYS A 1 290 ? 22.386 -11.072 12.052 1.00 75.88 290 LYS A N 1
ATOM 2279 C CA . LYS A 1 290 ? 23.201 -12.046 12.791 1.00 75.88 290 LYS A CA 1
ATOM 2280 C C . LYS A 1 290 ? 24.446 -12.385 11.963 1.00 75.88 290 LYS A C 1
ATOM 2282 O O . LYS A 1 290 ? 24.290 -12.692 10.781 1.00 75.88 290 LYS A O 1
ATOM 2287 N N . PRO A 1 291 ? 25.660 -12.383 12.547 1.00 75.44 291 PRO A N 1
ATOM 2288 C CA . PRO A 1 291 ? 26.867 -12.794 11.834 1.00 75.44 291 PRO A CA 1
ATOM 2289 C C . PRO A 1 291 ? 26.690 -14.172 11.182 1.00 75.44 291 PRO A C 1
ATOM 2291 O O . PRO A 1 291 ? 26.227 -15.113 11.827 1.00 75.44 291 PRO A O 1
ATOM 2294 N N . GLY A 1 292 ? 27.026 -14.282 9.895 1.00 77.00 292 GLY A N 1
ATOM 2295 C CA . GLY A 1 292 ? 26.954 -15.539 9.143 1.00 77.00 292 GLY A CA 1
ATOM 2296 C C . GLY A 1 292 ? 25.563 -15.953 8.646 1.00 77.00 292 GLY A C 1
ATOM 2297 O O . GLY A 1 292 ? 25.446 -17.022 8.054 1.00 77.00 292 GLY A O 1
ATOM 2298 N N . ARG A 1 293 ? 24.508 -15.146 8.844 1.00 76.50 293 ARG A N 1
ATOM 2299 C CA . ARG A 1 293 ? 23.195 -15.371 8.213 1.00 76.50 293 ARG A CA 1
ATOM 2300 C C . ARG A 1 293 ? 22.765 -14.144 7.407 1.00 76.50 293 ARG A C 1
ATOM 2302 O O . ARG A 1 293 ? 22.922 -13.029 7.905 1.00 76.50 293 ARG A O 1
ATOM 2309 N N . PRO A 1 294 ? 22.205 -14.323 6.196 1.00 70.56 294 PRO A N 1
ATOM 2310 C CA . PRO A 1 294 ? 21.613 -13.208 5.475 1.00 70.56 294 PRO A CA 1
ATOM 2311 C C . PRO A 1 294 ? 20.466 -12.606 6.306 1.00 70.56 294 PRO A C 1
ATOM 2313 O O . PRO A 1 294 ? 19.792 -13.338 7.043 1.00 70.56 294 PRO A O 1
ATOM 2316 N N . PRO A 1 295 ? 20.249 -11.282 6.236 1.00 68.00 295 PRO A N 1
ATOM 2317 C CA . PRO A 1 295 ? 19.100 -10.658 6.879 1.00 68.00 295 PRO A CA 1
ATOM 2318 C C . PRO A 1 295 ? 17.802 -11.270 6.342 1.00 68.00 295 PRO A C 1
ATOM 2320 O O . PRO A 1 295 ? 17.732 -11.659 5.177 1.00 68.00 295 PRO A O 1
ATOM 2323 N N . SER A 1 296 ? 16.766 -11.341 7.184 1.00 69.69 296 SER A N 1
ATOM 2324 C CA . SER A 1 296 ? 15.446 -11.797 6.735 1.00 69.69 296 SER A CA 1
ATOM 2325 C C . SER A 1 296 ? 14.950 -10.934 5.569 1.00 69.69 296 SER A C 1
ATOM 2327 O O . SER A 1 296 ? 15.117 -9.707 5.571 1.00 69.69 296 SER A O 1
ATOM 2329 N N . ASN A 1 297 ? 14.331 -11.582 4.579 1.00 67.94 297 ASN A N 1
ATOM 2330 C CA . ASN A 1 297 ? 13.653 -10.904 3.473 1.00 67.94 297 ASN A CA 1
ATOM 2331 C C . ASN A 1 297 ? 12.334 -10.265 3.932 1.00 67.94 297 ASN A C 1
ATOM 2333 O O . ASN A 1 297 ? 11.859 -9.297 3.326 1.00 67.94 297 ASN A O 1
ATOM 2337 N N . GLU A 1 298 ? 11.751 -10.774 5.014 1.00 70.31 298 GLU A N 1
ATOM 2338 C CA . GLU A 1 298 ? 10.548 -10.217 5.615 1.00 70.31 298 GLU A CA 1
ATOM 2339 C C . GLU A 1 298 ? 10.876 -8.951 6.427 1.00 70.31 298 GLU A C 1
ATOM 2341 O O . GLU A 1 298 ? 11.957 -8.846 7.012 1.00 70.31 298 GLU A O 1
ATOM 2346 N N . PRO A 1 299 ? 9.988 -7.943 6.410 1.00 69.06 299 PRO A N 1
ATOM 2347 C CA . PRO A 1 299 ? 10.239 -6.680 7.090 1.00 69.06 299 PRO A CA 1
ATOM 2348 C C . PRO A 1 299 ? 10.050 -6.825 8.605 1.00 69.06 299 PRO A C 1
ATOM 2350 O O . PRO A 1 299 ? 9.204 -7.607 9.046 1.00 69.06 299 PRO A O 1
ATOM 2353 N N . GLU A 1 300 ? 10.770 -6.032 9.406 1.00 70.25 300 GLU A N 1
ATOM 2354 C CA . GLU A 1 300 ? 10.767 -6.176 10.871 1.00 70.25 300 GLU A CA 1
ATOM 2355 C C . GLU A 1 300 ? 9.365 -5.997 11.480 1.00 70.25 300 GLU A C 1
ATOM 2357 O O . GLU A 1 300 ? 9.011 -6.680 12.441 1.00 70.25 300 GLU A O 1
ATOM 2362 N N . TRP A 1 301 ? 8.532 -5.141 10.874 1.00 71.06 301 TRP A N 1
ATOM 2363 C CA . TRP A 1 301 ? 7.163 -4.890 11.337 1.00 71.06 301 TRP A CA 1
ATOM 2364 C C . TRP A 1 301 ? 6.178 -6.038 11.080 1.00 71.06 301 TRP A C 1
ATOM 2366 O O . TRP A 1 301 ? 5.136 -6.077 11.731 1.00 71.06 301 TRP A O 1
ATOM 2376 N N . LYS A 1 302 ? 6.497 -6.978 10.173 1.00 71.12 302 LYS A N 1
ATOM 2377 C CA . LYS A 1 302 ? 5.719 -8.218 9.968 1.00 71.12 302 LYS A CA 1
ATOM 2378 C C . LYS A 1 302 ? 6.309 -9.392 10.750 1.00 71.12 302 LYS A C 1
ATOM 2380 O O . LYS A 1 302 ? 5.572 -10.192 11.318 1.00 71.12 302 LYS A O 1
ATOM 2385 N N . SER A 1 303 ? 7.635 -9.489 10.801 1.00 56.12 303 SER A N 1
ATOM 2386 C CA . SER A 1 303 ? 8.351 -10.613 11.405 1.00 56.12 303 SER A CA 1
ATOM 2387 C C . SER A 1 303 ? 9.599 -10.102 12.134 1.00 56.12 303 SER A C 1
ATOM 2389 O O . SER A 1 303 ? 10.683 -9.979 11.558 1.00 56.12 303 SER A O 1
ATOM 2391 N N . GLY A 1 304 ? 9.467 -9.759 13.410 1.00 57.59 304 GLY A N 1
ATOM 2392 C CA . GLY A 1 304 ? 10.588 -9.207 14.164 1.00 57.59 304 GLY A CA 1
ATOM 2393 C C . GLY A 1 304 ? 10.216 -8.736 15.567 1.00 57.59 304 GLY A C 1
ATOM 2394 O O . GLY A 1 304 ? 9.050 -8.813 15.960 1.00 57.59 304 GLY A O 1
ATOM 2395 N N . PRO A 1 305 ? 11.203 -8.244 16.336 1.00 49.59 305 PRO A N 1
ATOM 2396 C CA . PRO A 1 305 ? 10.969 -7.646 17.651 1.00 49.59 305 PRO A CA 1
ATOM 2397 C C . PRO A 1 305 ? 10.138 -6.354 17.564 1.00 49.59 305 PRO A C 1
ATOM 2399 O O . PRO A 1 305 ? 9.456 -6.012 18.527 1.00 49.59 305 PRO A O 1
ATOM 2402 N N . PHE A 1 306 ? 10.129 -5.685 16.404 1.00 57.22 306 PHE A N 1
ATOM 2403 C CA . PHE A 1 306 ? 9.222 -4.583 16.076 1.00 57.22 306 PHE A CA 1
ATOM 2404 C C . PHE A 1 306 ? 7.945 -5.034 15.341 1.00 57.22 306 PHE A C 1
ATOM 2406 O O . PHE A 1 306 ? 7.343 -4.236 14.629 1.00 57.22 306 PHE A O 1
ATOM 2413 N N . ASN A 1 307 ? 7.484 -6.284 15.499 1.00 78.31 307 ASN A N 1
ATOM 2414 C CA . ASN A 1 307 ? 6.120 -6.641 15.084 1.00 78.31 307 ASN A CA 1
ATOM 2415 C C . ASN A 1 307 ? 5.154 -5.581 15.648 1.00 78.31 307 ASN A C 1
ATOM 2417 O O . ASN A 1 307 ? 5.288 -5.231 16.820 1.00 78.31 307 ASN A O 1
ATOM 2421 N N . MET A 1 308 ? 4.217 -5.064 14.842 1.00 81.25 308 MET A N 1
ATOM 2422 C CA . MET A 1 308 ? 3.287 -3.990 15.237 1.00 81.25 308 MET A CA 1
ATOM 2423 C C . MET A 1 308 ? 2.610 -4.236 16.594 1.00 81.25 308 MET A C 1
ATOM 2425 O O . MET A 1 308 ? 2.342 -3.287 17.329 1.00 81.25 308 MET A O 1
ATOM 2429 N N . LYS A 1 309 ? 2.437 -5.503 16.985 1.00 85.38 309 LYS A N 1
ATOM 2430 C CA . LYS A 1 309 ? 1.995 -5.906 18.326 1.00 85.38 309 LYS A CA 1
ATOM 2431 C C . LYS A 1 309 ? 2.884 -5.358 19.447 1.00 85.38 309 LYS A C 1
ATOM 2433 O O . LYS A 1 309 ? 2.364 -4.868 20.434 1.00 85.38 309 LYS A O 1
ATOM 2438 N N . GLY A 1 310 ? 4.208 -5.403 19.320 1.00 85.31 310 GLY A N 1
ATOM 2439 C CA . GLY A 1 310 ? 5.160 -4.991 20.357 1.00 85.31 310 GLY A CA 1
ATOM 2440 C C . GLY A 1 310 ? 4.981 -3.538 20.824 1.00 85.31 310 GLY A C 1
ATOM 2441 O O . GLY A 1 310 ? 4.716 -3.328 22.006 1.00 85.31 310 GLY A O 1
ATOM 2442 N N . PRO A 1 311 ? 5.074 -2.532 19.932 1.00 86.44 311 PRO A N 1
ATOM 2443 C CA . PRO A 1 311 ? 4.851 -1.127 20.283 1.00 86.44 311 PRO A CA 1
ATOM 2444 C C . PRO A 1 311 ? 3.464 -0.865 20.871 1.00 86.44 311 PRO A C 1
ATOM 2446 O O . PRO A 1 311 ? 3.336 -0.115 21.833 1.00 86.44 311 PRO A O 1
ATOM 2449 N N . ILE A 1 312 ? 2.440 -1.519 20.321 1.00 86.94 312 ILE A N 1
ATOM 2450 C CA . ILE A 1 312 ? 1.045 -1.408 20.758 1.00 86.94 312 ILE A CA 1
ATOM 2451 C C . ILE A 1 312 ? 0.858 -1.965 22.172 1.00 86.94 312 ILE A C 1
ATOM 2453 O O . ILE A 1 312 ? 0.283 -1.304 23.034 1.00 86.94 312 ILE A O 1
ATOM 2457 N N . LEU A 1 313 ? 1.380 -3.165 22.428 1.00 88.25 313 LEU A N 1
ATOM 2458 C CA . LEU A 1 313 ? 1.353 -3.803 23.740 1.00 88.25 313 LEU A CA 1
ATOM 2459 C C . LEU A 1 313 ? 2.201 -3.028 24.754 1.00 88.25 313 LEU A C 1
ATOM 2461 O O . LEU A 1 313 ? 1.823 -2.942 25.918 1.00 88.25 313 LEU A O 1
ATOM 2465 N N . GLY A 1 314 ? 3.313 -2.432 24.319 1.00 87.75 314 GLY A N 1
ATOM 2466 C CA . GLY A 1 314 ? 4.132 -1.541 25.137 1.00 87.75 314 GLY A CA 1
ATOM 2467 C C . GLY A 1 314 ? 3.374 -0.287 25.571 1.00 87.75 314 GLY A C 1
ATOM 2468 O O . GLY A 1 314 ? 3.385 0.047 26.755 1.00 87.75 314 GLY A O 1
ATOM 2469 N N . GLU A 1 315 ? 2.665 0.370 24.648 1.00 87.88 315 GLU A N 1
ATOM 2470 C CA . GLU A 1 315 ? 1.857 1.556 24.955 1.00 87.88 315 GLU A CA 1
ATOM 2471 C C . GLU A 1 315 ? 0.662 1.206 25.851 1.00 87.88 315 GLU A C 1
ATOM 2473 O O . GLU A 1 315 ? 0.424 1.869 26.858 1.00 87.88 315 GLU A O 1
ATOM 2478 N N . MET A 1 316 ? -0.043 0.109 25.549 1.00 86.38 316 MET A N 1
ATOM 2479 C CA . MET A 1 316 ? -1.136 -0.403 26.383 1.00 86.38 316 MET A CA 1
ATOM 2480 C C . MET A 1 316 ? -0.631 -0.780 27.783 1.00 86.38 316 MET A C 1
ATOM 2482 O O . MET A 1 316 ? -1.241 -0.430 28.788 1.00 86.38 316 MET A O 1
ATOM 2486 N N . GLY A 1 317 ? 0.523 -1.441 27.881 1.00 87.81 317 GLY A N 1
ATOM 2487 C CA . GLY A 1 317 ? 1.155 -1.768 29.156 1.00 87.81 317 GLY A CA 1
ATOM 2488 C C . GLY A 1 317 ? 1.541 -0.520 29.954 1.00 87.81 317 GLY A C 1
ATOM 2489 O O . GLY A 1 317 ? 1.268 -0.454 31.154 1.00 87.81 317 GLY A O 1
ATOM 2490 N N . SER A 1 318 ? 2.113 0.489 29.288 1.00 88.62 318 SER A N 1
ATOM 2491 C CA . SER A 1 318 ? 2.450 1.780 29.896 1.00 88.62 318 SER A CA 1
ATOM 2492 C C . SER A 1 318 ? 1.203 2.487 30.424 1.00 88.62 318 SER A C 1
ATOM 2494 O O . SER A 1 318 ? 1.171 2.899 31.586 1.00 88.62 318 SER A O 1
ATOM 2496 N N . PHE A 1 319 ? 0.139 2.518 29.625 1.00 86.38 319 PHE A N 1
ATOM 2497 C CA . PHE A 1 319 ? -1.151 3.070 30.008 1.00 86.38 319 PHE A CA 1
ATOM 2498 C C . PHE A 1 319 ? -1.702 2.421 31.280 1.00 86.38 319 PHE A C 1
ATOM 2500 O O . PHE A 1 319 ? -2.014 3.128 32.239 1.00 86.38 319 PHE A O 1
ATOM 2507 N N . ILE A 1 320 ? -1.741 1.086 31.332 1.00 86.25 320 ILE A N 1
ATOM 2508 C CA . ILE A 1 320 ? -2.217 0.339 32.504 1.00 86.25 320 ILE A CA 1
ATOM 2509 C C . ILE A 1 320 ? -1.351 0.631 33.728 1.00 86.25 320 ILE A C 1
ATOM 2511 O O . ILE A 1 320 ? -1.876 0.874 34.812 1.00 86.25 320 ILE A O 1
ATOM 2515 N N . SER A 1 321 ? -0.027 0.653 33.561 1.00 87.75 321 SER A N 1
ATOM 2516 C CA . SER A 1 321 ? 0.907 0.909 34.663 1.00 87.75 321 SER A CA 1
ATOM 2517 C C . SER A 1 321 ? 0.797 2.326 35.233 1.00 87.75 321 SER A C 1
ATOM 2519 O O . SER A 1 321 ? 1.080 2.547 36.409 1.00 87.75 321 SER A O 1
ATOM 2521 N N . SER A 1 322 ? 0.353 3.286 34.418 1.00 87.31 322 SER A N 1
ATOM 2522 C CA . SER A 1 322 ? 0.222 4.689 34.813 1.00 87.31 322 SER A CA 1
ATOM 2523 C C . SER A 1 322 ? -1.062 5.000 35.592 1.00 87.31 322 SER A C 1
ATOM 2525 O O . SER A 1 322 ? -1.145 6.064 36.211 1.00 87.31 322 SER A O 1
ATOM 2527 N N . ARG A 1 323 ? -2.041 4.081 35.602 1.00 84.06 323 ARG A N 1
ATOM 2528 C CA . ARG A 1 323 ? -3.397 4.309 36.125 1.00 84.06 323 ARG A CA 1
ATOM 2529 C C . ARG A 1 323 ? -3.811 3.309 37.189 1.00 84.06 323 ARG A C 1
ATOM 2531 O O . ARG A 1 323 ? -3.348 2.166 37.215 1.00 84.06 323 ARG A O 1
ATOM 2538 N N . GLY A 1 324 ? -4.686 3.760 38.083 1.00 81.12 324 GLY A N 1
ATOM 2539 C CA . GLY A 1 324 ? -5.282 2.899 39.101 1.00 81.12 324 GLY A CA 1
ATOM 2540 C C . GLY A 1 324 ? -6.366 2.000 38.507 1.00 81.12 324 GLY A C 1
ATOM 2541 O O . GLY A 1 324 ? -7.034 2.392 37.556 1.00 81.12 324 GLY A O 1
ATOM 2542 N N . LEU A 1 325 ? -6.586 0.808 39.071 1.00 76.19 325 LEU A N 1
ATOM 2543 C CA . LEU A 1 325 ? -7.636 -0.123 38.629 1.00 76.19 325 LEU A CA 1
ATOM 2544 C C . LEU A 1 325 ? -9.007 0.567 38.616 1.00 76.19 325 LEU A C 1
ATOM 2546 O O . LEU A 1 325 ? -9.801 0.373 37.699 1.00 76.19 325 LEU A O 1
ATOM 2550 N N . GLY A 1 326 ? -9.268 1.399 39.628 1.00 68.25 326 GLY A N 1
ATOM 2551 C CA . GLY A 1 326 ? -10.533 2.113 39.752 1.00 68.25 326 GLY A CA 1
ATOM 2552 C C . GLY A 1 326 ? -10.761 3.181 38.675 1.00 68.25 326 GLY A C 1
ATOM 2553 O O . GLY A 1 326 ? -11.901 3.483 38.342 1.00 68.25 326 GLY A O 1
ATOM 2554 N N . GLU A 1 327 ? -9.690 3.695 38.067 1.00 71.81 327 GLU A N 1
ATOM 2555 C CA . GLU A 1 327 ? -9.747 4.740 37.037 1.00 71.81 327 GLU A CA 1
ATOM 2556 C C . GLU A 1 327 ? -10.313 4.220 35.704 1.00 71.81 327 GLU A C 1
ATOM 2558 O O . GLU A 1 327 ? -10.921 4.983 34.952 1.00 71.81 327 GLU A O 1
ATOM 2563 N N . PHE A 1 328 ? -10.142 2.919 35.420 1.00 71.31 328 PHE A N 1
ATOM 2564 C CA . PHE A 1 328 ? -10.565 2.303 34.155 1.00 71.31 328 PHE A CA 1
ATOM 2565 C C . PHE A 1 328 ? -11.420 1.026 34.284 1.00 71.31 328 PHE A C 1
ATOM 2567 O O . PHE A 1 328 ? -12.032 0.629 33.289 1.00 71.31 328 PHE A O 1
ATOM 2574 N N . LEU A 1 329 ? -11.515 0.385 35.463 1.00 66.25 329 LEU A N 1
ATOM 2575 C CA . LEU A 1 329 ? -12.372 -0.796 35.686 1.00 66.25 329 LEU A CA 1
ATOM 2576 C C . LEU A 1 329 ? -13.562 -0.586 36.636 1.00 66.25 329 LEU A C 1
ATOM 2578 O O . LEU A 1 329 ? -14.527 -1.338 36.506 1.00 66.25 329 LEU A O 1
ATOM 2582 N N . SER A 1 330 ? -13.544 0.369 37.578 1.00 56.06 330 SER A N 1
ATOM 2583 C CA . SER A 1 330 ? -14.651 0.519 38.543 1.00 56.06 330 SER A CA 1
ATOM 2584 C C . SER A 1 330 ? -15.652 1.594 38.126 1.00 56.06 330 SER A C 1
ATOM 2586 O O . SER A 1 330 ? -15.307 2.767 38.026 1.00 56.06 330 SER A O 1
ATOM 2588 N N . SER A 1 331 ? -16.903 1.187 37.918 1.00 51.56 331 SER A N 1
ATOM 2589 C CA . SER A 1 331 ? -18.047 2.057 37.656 1.00 51.56 331 SER A CA 1
ATOM 2590 C C . SER A 1 331 ? -18.768 2.437 38.951 1.00 51.56 331 SER A C 1
ATOM 2592 O O . SER A 1 331 ? -19.264 1.563 39.661 1.00 51.56 331 SER A O 1
ATOM 2594 N N . ILE A 1 332 ? -18.917 3.734 39.181 1.00 45.94 332 ILE A N 1
ATOM 2595 C CA . ILE A 1 332 ? -20.217 4.311 39.523 1.00 45.94 332 ILE A CA 1
ATOM 2596 C C . ILE A 1 332 ? -20.448 5.319 38.396 1.00 45.94 332 ILE A C 1
ATOM 2598 O O . ILE A 1 332 ? -19.632 6.220 38.213 1.00 45.94 332 ILE A O 1
ATOM 2602 N N . GLY A 1 333 ? -21.446 5.096 37.541 1.00 49.91 333 GLY A N 1
ATOM 2603 C CA . GLY A 1 333 ? -21.717 6.020 36.435 1.00 49.91 333 GLY A CA 1
ATOM 2604 C C . GLY A 1 333 ? -22.120 7.403 36.959 1.00 49.91 333 GLY A C 1
ATOM 2605 O O . GLY A 1 333 ? -22.642 7.507 38.064 1.00 49.91 333 GLY A O 1
ATOM 2606 N N . GLU A 1 334 ? -21.966 8.461 36.156 1.00 51.00 334 GLU A N 1
ATOM 2607 C CA . GLU A 1 334 ? -22.468 9.808 36.499 1.00 51.00 334 GLU A CA 1
ATOM 2608 C C . GLU A 1 334 ? -23.938 9.810 36.999 1.00 51.00 334 GLU A C 1
ATOM 2610 O O . GLU A 1 334 ? -24.231 10.497 37.979 1.00 51.00 334 GLU A O 1
ATOM 2615 N N . PRO A 1 335 ? -24.864 8.991 36.444 1.00 51.00 335 PRO A N 1
ATOM 2616 C CA . PRO A 1 335 ? -26.228 8.892 36.970 1.00 51.00 335 PRO A CA 1
ATOM 2617 C C . PRO A 1 335 ? -26.295 8.274 38.371 1.00 51.00 335 PRO A C 1
ATOM 2619 O O . PRO A 1 335 ? -27.111 8.681 39.196 1.00 51.00 335 PRO A O 1
ATOM 2622 N N . GLU A 1 336 ? -25.444 7.287 38.655 1.00 51.31 336 GLU A N 1
ATOM 2623 C CA . GLU A 1 336 ? -25.385 6.649 39.970 1.00 51.31 336 GLU A CA 1
ATOM 2624 C C . GLU A 1 336 ? -24.753 7.592 40.996 1.00 51.31 336 GLU A C 1
ATOM 2626 O O . GLU A 1 336 ? -25.252 7.682 42.114 1.00 51.31 336 GLU A O 1
ATOM 2631 N N . GLU A 1 337 ? -23.736 8.365 40.609 1.00 55.25 337 GLU A N 1
ATOM 2632 C CA . GLU A 1 337 ? -23.145 9.403 41.454 1.00 55.25 337 GLU A CA 1
ATOM 2633 C C . GLU A 1 337 ? -24.178 10.477 41.813 1.00 55.25 337 GLU A C 1
ATOM 2635 O O . GLU A 1 337 ? -24.326 10.838 42.981 1.00 55.25 337 GLU A O 1
ATOM 2640 N N . GLN A 1 338 ? -24.954 10.945 40.832 1.00 59.28 338 GLN A N 1
ATOM 2641 C CA . GLN A 1 338 ? -26.047 11.887 41.074 1.00 59.28 338 GLN A CA 1
ATOM 2642 C C . GLN A 1 338 ? -27.129 11.280 41.976 1.00 59.28 338 GLN A C 1
ATOM 2644 O O . GLN A 1 338 ? -27.630 11.962 42.871 1.00 59.28 338 GLN A O 1
ATOM 2649 N N . SER A 1 339 ? -27.453 9.995 41.798 1.00 61.91 339 SER A N 1
ATOM 2650 C CA . SER A 1 339 ? -28.426 9.300 42.648 1.00 61.91 339 SER A CA 1
ATOM 2651 C C . SER A 1 339 ? -27.944 9.153 44.094 1.00 61.91 339 SER A C 1
ATOM 2653 O O . SER A 1 339 ? -28.715 9.385 45.021 1.00 61.91 339 SER A O 1
ATOM 2655 N N . LEU A 1 340 ? -26.659 8.849 44.301 1.00 56.09 340 LEU A N 1
ATOM 2656 C CA . LEU A 1 340 ? -26.058 8.738 45.628 1.00 56.09 340 LEU A CA 1
ATOM 2657 C C . LEU A 1 340 ? -26.008 10.100 46.318 1.00 56.09 340 LEU A C 1
ATOM 2659 O O . LEU A 1 340 ? -26.385 10.191 47.482 1.00 56.09 340 LEU A O 1
ATOM 2663 N N . ARG A 1 341 ? -25.656 11.165 45.588 1.00 67.94 341 ARG A N 1
ATOM 2664 C CA . ARG A 1 341 ? -25.704 12.541 46.105 1.00 67.94 341 ARG A CA 1
ATOM 2665 C C . ARG A 1 341 ? -27.122 12.960 46.493 1.00 67.94 341 ARG A C 1
ATOM 2667 O O . ARG A 1 341 ? -27.300 13.594 47.526 1.00 67.94 341 ARG A O 1
ATOM 2674 N N . ALA A 1 342 ? -28.132 12.599 45.701 1.00 71.44 342 ALA A N 1
ATOM 2675 C CA . ALA A 1 342 ? -29.527 12.899 46.022 1.00 71.44 342 ALA A CA 1
ATOM 2676 C C . ALA A 1 342 ? -29.998 12.166 47.291 1.00 71.44 342 ALA A C 1
ATOM 2678 O O . ALA A 1 342 ? -30.673 12.758 48.132 1.00 71.44 342 ALA A O 1
ATOM 2679 N N . VAL A 1 343 ? -29.609 10.898 47.457 1.00 65.81 343 VAL A N 1
ATOM 2680 C CA . VAL A 1 343 ? -29.908 10.111 48.663 1.00 65.81 343 VAL A CA 1
ATOM 2681 C C . VAL A 1 343 ? -29.173 10.666 49.883 1.00 65.81 343 VAL A C 1
ATOM 2683 O O . VAL A 1 343 ? -29.774 10.795 50.945 1.00 65.81 343 VAL A O 1
ATOM 2686 N N . GLU A 1 344 ? -27.902 11.040 49.744 1.00 66.25 344 GLU A N 1
ATOM 2687 C CA . GLU A 1 344 ? -27.106 11.630 50.824 1.00 66.25 344 GLU A CA 1
ATOM 2688 C C . GLU A 1 344 ? -27.701 12.968 51.282 1.00 66.25 344 GLU A C 1
ATOM 2690 O O . GLU A 1 344 ? -27.914 13.160 52.476 1.00 66.25 344 GLU A O 1
ATOM 2695 N N . GLN A 1 345 ? -28.107 13.832 50.345 1.00 76.69 345 GLN A N 1
ATOM 2696 C CA . GLN A 1 345 ? -28.821 15.075 50.653 1.00 76.69 345 GLN A CA 1
ATOM 2697 C C . GLN A 1 345 ? -30.153 14.825 51.366 1.00 76.69 345 GLN A C 1
ATOM 2699 O O . GLN A 1 345 ? -30.498 15.552 52.296 1.00 76.69 345 GLN A O 1
ATOM 2704 N N . GLN A 1 346 ? -30.906 13.794 50.969 1.00 71.56 346 GLN A N 1
ATOM 2705 C CA . GLN A 1 346 ? -32.141 13.421 51.660 1.00 71.56 346 GLN A CA 1
ATOM 2706 C C . GLN A 1 346 ? -31.877 12.901 53.075 1.00 71.56 346 GLN A C 1
ATOM 2708 O O . GLN A 1 346 ? -32.596 13.280 53.996 1.00 71.56 346 GLN A O 1
ATOM 2713 N N . ILE A 1 347 ? -30.854 12.066 53.268 1.00 67.12 347 ILE A N 1
ATOM 2714 C CA . ILE A 1 347 ? -30.460 11.562 54.590 1.00 67.12 347 ILE A CA 1
ATOM 2715 C C . ILE A 1 347 ? -29.981 12.712 55.470 1.00 67.12 347 ILE A C 1
ATOM 2717 O O . ILE A 1 347 ? -30.347 12.757 56.638 1.00 67.12 347 ILE A O 1
ATOM 2721 N N . GLU A 1 348 ? -29.220 13.658 54.925 1.00 67.31 348 GLU A N 1
ATOM 2722 C CA . GLU A 1 348 ? -28.737 14.831 55.651 1.00 67.31 348 GLU A CA 1
ATOM 2723 C C . GLU A 1 348 ? -29.901 15.743 56.065 1.00 67.31 348 GLU A C 1
ATOM 2725 O O . GLU A 1 348 ? -29.998 16.129 57.228 1.00 67.31 348 GLU A O 1
ATOM 2730 N N . GLN A 1 349 ? -30.860 15.995 55.168 1.00 70.38 349 GLN A N 1
ATOM 2731 C CA . GLN A 1 349 ? -32.092 16.723 55.492 1.00 70.38 349 GLN A CA 1
ATOM 2732 C C . GLN A 1 349 ? -32.917 16.001 56.567 1.00 70.38 349 GLN A C 1
ATOM 2734 O O . GLN A 1 349 ? -33.395 16.625 57.512 1.00 70.38 349 GLN A O 1
ATOM 2739 N N . HIS A 1 350 ? -33.070 14.679 56.460 1.00 63.75 350 HIS A N 1
ATOM 2740 C CA . HIS A 1 350 ? -33.842 13.888 57.419 1.00 63.75 350 HIS A CA 1
ATOM 2741 C C . HIS A 1 350 ? -33.135 13.772 58.778 1.00 63.75 350 HIS A C 1
ATOM 2743 O O . HIS A 1 350 ? -33.772 13.836 59.826 1.00 63.75 350 HIS A O 1
ATOM 2749 N N . SER A 1 351 ? -31.806 13.670 58.767 1.00 59.50 351 SER A N 1
ATOM 2750 C CA . SER A 1 351 ? -30.937 13.704 59.941 1.00 59.50 351 SER A CA 1
ATOM 2751 C C . SER A 1 351 ? -31.051 15.038 60.674 1.00 59.50 351 SER A C 1
ATOM 2753 O O . SER A 1 351 ? -31.225 15.031 61.890 1.00 59.50 351 SER A O 1
ATOM 2755 N N . GLN A 1 352 ? -31.016 16.161 59.951 1.00 64.06 352 GLN A N 1
ATOM 2756 C CA . GLN A 1 352 ? -31.176 17.504 60.516 1.00 64.06 352 GLN A CA 1
ATOM 2757 C C . GLN A 1 352 ? -32.569 17.713 61.128 1.00 64.06 352 GLN A C 1
ATOM 2759 O O . GLN A 1 352 ? -32.693 18.355 62.170 1.00 64.06 352 GLN A O 1
ATOM 2764 N N . LEU A 1 353 ? -33.612 17.138 60.520 1.00 66.38 353 LEU A N 1
ATOM 2765 C CA . LEU A 1 353 ? -34.978 17.177 61.054 1.00 66.38 353 LEU A CA 1
ATOM 2766 C C . LEU A 1 353 ? -35.145 16.326 62.323 1.00 66.38 353 LEU A C 1
ATOM 2768 O O . LEU A 1 353 ? -35.882 16.718 63.224 1.00 66.38 353 LEU A O 1
ATOM 2772 N N . LEU A 1 354 ? -34.468 15.176 62.409 1.00 60.06 354 LEU A N 1
ATOM 2773 C CA . LEU A 1 354 ? -34.580 14.246 63.539 1.00 60.06 354 LEU A CA 1
ATOM 2774 C C . LEU A 1 354 ? -33.668 14.596 64.721 1.00 60.06 354 LEU A C 1
ATOM 2776 O O . LEU A 1 354 ? -34.010 14.288 65.860 1.00 60.06 354 LEU A O 1
ATOM 2780 N N . SER A 1 355 ? -32.508 15.211 64.480 1.00 60.81 355 SER A N 1
ATOM 2781 C CA . SER A 1 355 ? -31.527 15.478 65.537 1.00 60.81 355 SER A CA 1
ATOM 2782 C C . SER A 1 355 ? -31.815 16.746 66.341 1.00 60.81 355 SER A C 1
ATOM 2784 O O . SER A 1 355 ? -31.287 16.870 67.443 1.00 60.81 355 SER A O 1
ATOM 2786 N N . GLY A 1 356 ? -32.636 17.680 65.835 1.00 53.62 356 GLY A N 1
ATOM 2787 C CA . GLY A 1 356 ? -33.086 18.886 66.555 1.00 53.62 356 GLY A CA 1
ATOM 2788 C C . GLY A 1 356 ? -31.970 19.810 67.075 1.00 53.62 356 GLY A C 1
ATOM 2789 O O . GLY A 1 356 ? -32.245 20.788 67.767 1.00 53.62 356 GLY A O 1
ATOM 2790 N N . ILE A 1 357 ? -30.710 19.513 66.758 1.00 51.84 357 ILE A N 1
ATOM 2791 C CA . ILE A 1 357 ? -29.512 20.174 67.264 1.00 51.84 357 ILE A CA 1
ATOM 2792 C C . ILE A 1 357 ? -28.644 20.474 66.046 1.00 51.84 357 ILE A C 1
ATOM 2794 O O . ILE A 1 357 ? -28.215 19.564 65.340 1.00 51.84 357 ILE A O 1
ATOM 2798 N N . GLY A 1 358 ? -28.390 21.764 65.806 1.00 50.75 358 GLY A N 1
ATOM 2799 C CA . GLY A 1 358 ? -27.521 22.279 64.744 1.00 50.75 358 GLY A CA 1
ATOM 2800 C C . GLY A 1 358 ? -26.051 21.916 64.962 1.00 50.75 358 GLY A C 1
ATOM 2801 O O . GLY A 1 358 ? -25.227 22.776 65.266 1.00 50.75 358 GLY A O 1
ATOM 2802 N N . GLY A 1 359 ? -25.729 20.630 64.851 1.00 45.56 359 GLY A N 1
ATOM 2803 C CA . GLY A 1 359 ? -24.394 20.079 65.021 1.00 45.56 359 GLY A CA 1
ATOM 2804 C C . GLY A 1 359 ? -23.704 19.860 63.681 1.00 45.56 359 GLY A C 1
ATOM 2805 O O . GLY A 1 359 ? -24.088 18.969 62.939 1.00 45.56 359 GLY A O 1
ATOM 2806 N N . ALA A 1 360 ? -22.686 20.686 63.428 1.00 48.75 360 ALA A N 1
ATOM 2807 C CA . ALA A 1 360 ? -21.545 20.484 62.533 1.00 48.75 360 ALA A CA 1
ATOM 2808 C C . ALA A 1 360 ? -21.813 19.763 61.196 1.00 48.75 360 ALA A C 1
ATOM 2810 O O . ALA A 1 360 ? -21.838 18.539 61.116 1.00 48.75 360 ALA A O 1
ATOM 2811 N N . SER A 1 361 ? -21.861 20.553 60.119 1.00 46.62 361 SER A N 1
ATOM 2812 C CA . SER A 1 361 ? -21.653 20.054 58.757 1.00 46.62 361 SER A CA 1
ATOM 2813 C C . SER A 1 361 ? -20.388 19.188 58.703 1.00 46.62 361 SER A C 1
ATOM 2815 O O . SER A 1 361 ? -19.275 19.678 58.913 1.00 46.62 361 SER A O 1
ATOM 2817 N N . LEU A 1 362 ? -20.552 17.893 58.427 1.00 50.53 362 LEU A N 1
ATOM 2818 C CA . LEU A 1 362 ? -19.462 17.027 57.987 1.00 50.53 362 LEU A CA 1
ATOM 2819 C C . LEU A 1 362 ? -19.029 17.559 56.618 1.00 50.53 362 LEU A C 1
ATOM 2821 O O . LEU A 1 362 ? -19.642 17.280 55.597 1.00 50.53 362 LEU A O 1
ATOM 2825 N N . ARG A 1 363 ? -18.038 18.453 56.623 1.00 48.22 363 ARG A N 1
ATOM 2826 C CA . ARG A 1 363 ? -17.734 19.341 55.494 1.00 48.22 363 ARG A CA 1
ATOM 2827 C C . ARG A 1 363 ? -17.125 18.669 54.270 1.00 48.22 363 ARG A C 1
ATOM 2829 O O . ARG A 1 363 ? -16.875 19.374 53.299 1.00 48.22 363 ARG A O 1
ATOM 2836 N N . GLU A 1 364 ? -16.912 17.359 54.269 1.00 48.94 364 GLU A N 1
ATOM 2837 C CA . GLU A 1 364 ? -16.459 16.653 53.076 1.00 48.94 364 GLU A CA 1
ATOM 2838 C C . GLU A 1 364 ? -17.136 15.281 52.975 1.00 48.94 364 GLU A C 1
ATOM 2840 O O . GLU A 1 364 ? -17.088 14.514 53.941 1.00 48.94 364 GLU A O 1
ATOM 2845 N N . PRO A 1 365 ? -17.761 14.954 51.825 1.00 47.94 365 PRO A N 1
ATOM 2846 C CA . PRO A 1 365 ? -18.258 13.608 51.583 1.00 47.94 365 PRO A CA 1
ATOM 2847 C C . PRO A 1 365 ? -17.072 12.632 51.672 1.00 47.94 365 PRO A C 1
ATOM 2849 O O . PRO A 1 365 ? -16.031 12.890 51.058 1.00 47.94 365 PRO A O 1
ATOM 2852 N N . PRO A 1 366 ? -17.185 11.509 52.406 1.00 50.16 366 PRO A N 1
ATOM 2853 C CA . PRO A 1 366 ? -16.056 10.616 52.686 1.00 50.16 366 PRO A CA 1
ATOM 2854 C C . PRO A 1 366 ? -15.488 9.911 51.443 1.00 50.16 366 PRO A C 1
ATOM 2856 O O . PRO A 1 366 ? -14.458 9.245 51.530 1.00 50.16 366 PRO A O 1
ATOM 2859 N N . LEU A 1 367 ? -16.125 10.049 50.277 1.00 46.16 367 LEU A N 1
ATOM 2860 C CA . LEU A 1 367 ? -15.711 9.420 49.028 1.00 46.16 367 LEU A CA 1
ATOM 2861 C C . LEU A 1 367 ? -15.858 10.407 47.866 1.00 46.16 367 LEU A C 1
ATOM 2863 O O . LEU A 1 367 ? -16.871 10.438 47.172 1.00 46.16 367 LEU A O 1
ATOM 2867 N N . LYS A 1 368 ? -14.815 11.200 47.607 1.00 45.09 368 LYS A N 1
ATOM 2868 C CA . LYS A 1 368 ? -14.629 11.769 46.268 1.00 45.09 368 LYS A CA 1
ATOM 2869 C C . LYS A 1 368 ? -14.333 10.601 45.332 1.00 45.09 368 LYS A C 1
ATOM 2871 O O . LYS A 1 368 ? -13.298 9.951 45.485 1.00 45.09 368 LYS A O 1
ATOM 2876 N N . ALA A 1 369 ? -15.235 10.325 44.392 1.00 48.03 369 ALA A N 1
ATOM 2877 C CA . ALA A 1 369 ? -14.934 9.409 43.303 1.00 48.03 369 ALA A CA 1
ATOM 2878 C C . ALA A 1 369 ? -13.627 9.869 42.638 1.00 48.03 369 ALA A C 1
ATOM 2880 O O . ALA A 1 369 ? -13.437 11.061 42.371 1.00 48.03 369 ALA A O 1
ATOM 2881 N N . GLY A 1 370 ? -12.692 8.938 42.441 1.00 55.09 370 GLY A N 1
ATOM 2882 C CA . GLY A 1 370 ? -11.489 9.226 41.667 1.00 55.09 370 GLY A CA 1
ATOM 2883 C C . GLY A 1 370 ? -11.871 9.706 40.260 1.00 55.09 370 GLY A C 1
ATOM 2884 O O . GLY A 1 370 ? -12.966 9.389 39.790 1.00 55.09 370 GLY A O 1
ATOM 2885 N N . PRO A 1 371 ? -11.005 10.470 39.573 1.00 57.34 371 PRO A N 1
ATOM 2886 C CA . PRO A 1 371 ? -11.260 10.862 38.190 1.00 57.34 371 PRO A CA 1
ATOM 2887 C C . PRO A 1 371 ? -11.492 9.600 37.348 1.00 57.34 371 PRO A C 1
ATOM 2889 O O . PRO A 1 371 ? -10.617 8.747 37.264 1.00 57.34 371 PRO A O 1
ATOM 2892 N N . PHE A 1 372 ? -12.687 9.450 36.775 1.00 63.91 372 PHE A N 1
ATOM 2893 C CA . PHE A 1 372 ? -13.070 8.285 35.977 1.00 63.91 372 PHE A CA 1
ATOM 2894 C C . PHE A 1 372 ? -12.932 8.594 34.492 1.00 63.91 372 PHE A C 1
ATOM 2896 O O . PHE A 1 372 ? -13.349 9.656 34.029 1.00 63.91 372 PHE A O 1
ATOM 2903 N N . THR A 1 373 ? -12.391 7.642 33.732 1.00 59.12 373 THR A N 1
ATOM 2904 C CA . THR A 1 373 ? -12.373 7.725 32.271 1.00 59.12 373 THR A CA 1
ATOM 2905 C C . THR A 1 373 ? -13.272 6.626 31.684 1.00 59.12 373 THR A C 1
ATOM 2907 O O . THR A 1 373 ? -12.909 5.449 31.749 1.00 59.12 373 THR A O 1
ATOM 2910 N N . PRO A 1 374 ? -14.431 6.973 31.084 1.00 61.28 374 PRO A N 1
ATOM 2911 C CA . PRO A 1 374 ? -15.302 6.019 30.392 1.00 61.28 374 PRO A CA 1
ATOM 2912 C C . PRO A 1 374 ? -14.548 5.190 29.351 1.00 61.28 374 PRO A C 1
ATOM 2914 O O . PRO A 1 374 ? -13.640 5.703 28.713 1.00 61.28 374 PRO A O 1
ATOM 2917 N N . ARG A 1 375 ? -14.956 3.942 29.073 1.00 59.34 375 ARG A N 1
ATOM 2918 C CA . ARG A 1 375 ? -14.300 3.106 28.037 1.00 59.34 375 ARG A CA 1
ATOM 2919 C C . ARG A 1 375 ? -14.265 3.752 26.647 1.00 59.34 375 ARG A C 1
ATOM 2921 O O . ARG A 1 375 ? -13.294 3.581 25.910 1.00 59.34 375 ARG A O 1
ATOM 2928 N N . THR A 1 376 ? -15.301 4.511 26.307 1.00 61.53 376 THR A N 1
ATOM 2929 C CA . THR A 1 376 ? -15.349 5.335 25.092 1.00 61.53 376 THR A CA 1
ATOM 2930 C C . THR A 1 376 ? -14.254 6.400 25.112 1.00 61.53 376 THR A C 1
ATOM 2932 O O . THR A 1 376 ? -13.495 6.512 24.156 1.00 61.53 376 THR A O 1
ATOM 2935 N N . MET A 1 377 ? -14.071 7.073 26.249 1.00 63.56 377 MET A N 1
ATOM 2936 C CA . MET A 1 377 ? -12.976 8.017 26.459 1.00 63.56 377 MET A CA 1
ATOM 2937 C C . MET A 1 377 ? -11.606 7.355 26.608 1.00 63.56 377 MET A C 1
ATOM 2939 O O . MET A 1 377 ? -10.622 7.988 26.269 1.00 63.56 377 MET A O 1
ATOM 2943 N N . LEU A 1 378 ? -11.488 6.105 27.073 1.00 64.06 378 LEU A N 1
ATOM 2944 C CA . LEU A 1 378 ? -10.211 5.378 27.057 1.00 64.06 378 LEU A CA 1
ATOM 2945 C C . LEU A 1 378 ? -9.776 5.173 25.610 1.00 64.06 378 LEU A C 1
ATOM 2947 O O . LEU A 1 378 ? -8.623 5.415 25.279 1.00 64.06 378 LEU A O 1
ATOM 2951 N N . THR A 1 379 ? -10.720 4.791 24.748 1.00 62.78 379 THR A N 1
ATOM 2952 C CA . THR A 1 379 ? -10.486 4.645 23.310 1.00 62.78 379 THR A CA 1
ATOM 2953 C C . THR A 1 379 ? -10.058 5.987 22.706 1.00 62.78 379 THR A C 1
ATOM 2955 O O . THR A 1 379 ? -9.005 6.053 22.081 1.00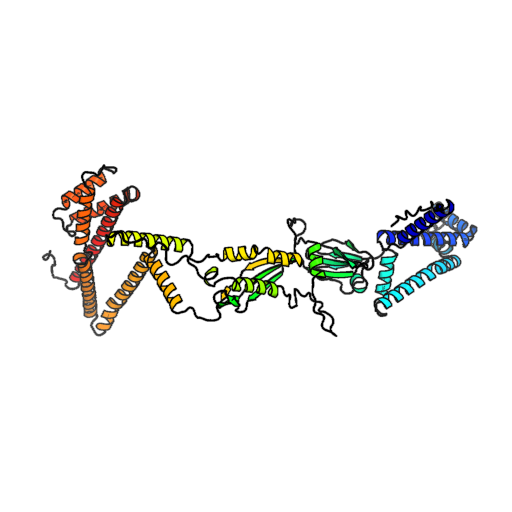 62.78 379 THR A O 1
ATOM 2958 N N . GLU A 1 380 ? -10.785 7.078 22.972 1.00 66.75 380 GLU A N 1
ATOM 2959 C CA . GLU A 1 380 ? -10.415 8.431 22.517 1.00 66.75 380 GLU A CA 1
ATOM 2960 C C . GLU A 1 380 ? -9.097 8.945 23.112 1.00 66.75 380 GLU A C 1
ATOM 2962 O O . GLU A 1 380 ? -8.319 9.594 22.426 1.00 66.75 380 GLU A O 1
ATOM 2967 N N . GLN A 1 381 ? -8.791 8.645 24.371 1.00 69.81 381 GLN A N 1
ATOM 2968 C CA . GLN A 1 381 ? -7.522 9.018 24.992 1.00 69.81 381 GLN A CA 1
ATOM 2969 C C . GLN A 1 381 ? -6.361 8.232 24.399 1.00 69.81 381 GLN A C 1
ATOM 2971 O O . GLN A 1 381 ? -5.296 8.809 24.206 1.00 69.81 381 GLN A O 1
ATOM 2976 N N . PHE A 1 382 ? -6.562 6.953 24.071 1.00 66.69 382 PHE A N 1
ATOM 2977 C CA . PHE A 1 382 ? -5.597 6.200 23.282 1.00 66.69 382 PHE A CA 1
ATOM 2978 C C . PHE A 1 382 ? -5.395 6.853 21.920 1.00 66.69 382 PHE A C 1
ATOM 2980 O O . PHE A 1 382 ? -4.244 7.002 21.530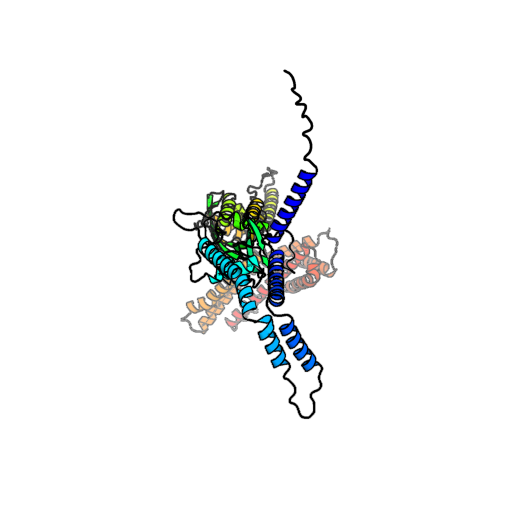 1.00 66.69 382 PHE A O 1
ATOM 2987 N N . TYR A 1 383 ? -6.467 7.305 21.255 1.00 64.62 383 TYR A N 1
ATOM 2988 C CA . TYR A 1 383 ? -6.409 8.090 20.014 1.00 64.62 383 TYR A CA 1
ATOM 2989 C C . TYR A 1 383 ? -5.692 9.446 20.170 1.00 64.62 383 TYR A C 1
ATOM 2991 O O . TYR A 1 383 ? -4.995 9.878 19.257 1.00 64.62 383 TYR A O 1
ATOM 2999 N N . ASN A 1 384 ? -5.804 10.086 21.334 1.00 64.69 384 ASN A N 1
ATOM 3000 C CA . ASN A 1 384 ? -5.257 11.416 21.613 1.00 64.69 384 ASN A CA 1
ATOM 3001 C C . ASN A 1 384 ? -3.858 11.394 22.248 1.00 64.69 384 ASN A C 1
ATOM 3003 O O . ASN A 1 384 ? -3.334 12.446 22.616 1.00 64.69 384 ASN A O 1
ATOM 3007 N N . GLN A 1 385 ? -3.210 10.230 22.379 1.00 68.75 385 GLN A N 1
ATOM 3008 C CA . GLN A 1 385 ? -1.793 10.171 22.741 1.00 68.75 385 GLN A CA 1
ATOM 3009 C C . GLN A 1 385 ? -0.935 10.639 21.559 1.00 68.75 385 GLN A C 1
ATOM 3011 O O . GLN A 1 385 ? -0.331 9.838 20.840 1.00 68.75 385 GLN A O 1
ATOM 3016 N N . GLU A 1 386 ? -0.849 11.959 21.377 1.00 70.00 386 GLU A N 1
ATOM 3017 C CA . GLU A 1 386 ? -0.094 12.609 20.298 1.00 70.00 386 GLU A CA 1
ATOM 3018 C C . GLU A 1 386 ? 1.333 12.059 20.185 1.00 70.00 386 GLU A C 1
ATOM 3020 O O . GLU A 1 386 ? 1.851 11.869 19.087 1.00 70.00 386 GLU A O 1
ATOM 3025 N N . GLY A 1 387 ? 1.958 11.723 21.319 1.00 82.75 387 GLY A N 1
ATOM 3026 C CA . GLY A 1 387 ? 3.299 11.150 21.360 1.00 82.75 387 GLY A CA 1
ATOM 3027 C C . GLY A 1 387 ? 3.420 9.797 20.652 1.00 82.75 387 GLY A C 1
ATOM 3028 O O . GLY A 1 387 ? 4.378 9.593 19.907 1.00 82.75 387 GLY A O 1
ATOM 3029 N N . PHE A 1 388 ? 2.477 8.873 20.857 1.00 84.94 388 PHE A N 1
ATOM 3030 C CA . PHE A 1 388 ? 2.531 7.545 20.239 1.00 84.94 388 PHE A CA 1
ATOM 3031 C C . PHE A 1 388 ? 2.216 7.613 18.745 1.00 84.94 388 PHE A C 1
ATOM 3033 O O . PHE A 1 388 ? 2.991 7.101 17.934 1.00 84.94 388 PHE A O 1
ATOM 3040 N N . PHE A 1 389 ? 1.150 8.323 18.363 1.00 84.25 389 PHE A N 1
ATOM 3041 C CA . PHE A 1 389 ? 0.818 8.519 16.950 1.00 84.25 389 PHE A CA 1
ATOM 3042 C C . PHE A 1 389 ? 1.950 9.195 16.197 1.00 84.25 389 PHE A C 1
ATOM 3044 O O . PHE A 1 389 ? 2.349 8.708 15.143 1.00 84.25 389 PHE A O 1
ATOM 3051 N N . LYS A 1 390 ? 2.546 10.249 16.762 1.00 87.88 390 LYS A N 1
ATOM 3052 C CA . LYS A 1 390 ? 3.687 10.923 16.147 1.00 87.88 390 LYS A CA 1
ATOM 3053 C C . LYS A 1 390 ? 4.870 9.975 15.944 1.00 87.88 390 LYS A C 1
ATOM 3055 O O . LYS A 1 390 ? 5.426 9.959 14.850 1.00 87.88 390 LYS A O 1
ATOM 3060 N N . ARG A 1 391 ? 5.200 9.116 16.921 1.00 88.69 391 ARG A N 1
ATOM 3061 C CA . ARG A 1 391 ? 6.239 8.076 16.760 1.00 88.69 391 ARG A CA 1
ATOM 3062 C C . ARG A 1 391 ? 5.916 7.098 15.626 1.00 88.69 391 ARG A C 1
ATOM 3064 O O . ARG A 1 391 ? 6.814 6.728 14.870 1.00 88.69 391 ARG A O 1
ATOM 3071 N N . MET A 1 392 ? 4.659 6.675 15.495 1.00 89.50 392 MET A N 1
ATOM 3072 C CA . MET A 1 392 ? 4.236 5.751 14.434 1.00 89.50 392 MET A CA 1
ATOM 3073 C C . MET A 1 392 ? 4.253 6.417 13.053 1.00 89.50 392 MET A C 1
ATOM 3075 O O . MET A 1 392 ? 4.780 5.839 12.101 1.00 89.50 392 MET A O 1
ATOM 3079 N N . VAL A 1 393 ? 3.792 7.664 12.959 1.00 90.38 393 VAL A N 1
ATOM 3080 C CA . VAL A 1 393 ? 3.842 8.484 11.740 1.00 90.38 393 VAL A CA 1
ATOM 3081 C C . VAL A 1 393 ? 5.287 8.764 11.321 1.00 90.38 393 VAL A C 1
ATOM 3083 O O . VAL A 1 393 ? 5.630 8.643 10.146 1.00 90.38 393 VAL A O 1
ATOM 3086 N N . GLU A 1 394 ? 6.177 9.058 12.271 1.00 90.75 394 GLU A N 1
ATOM 3087 C CA . GLU A 1 394 ? 7.614 9.226 12.022 1.00 90.75 394 GLU A CA 1
ATOM 3088 C C . GLU A 1 394 ? 8.275 7.949 11.480 1.00 90.75 394 GLU A C 1
ATOM 3090 O O . GLU A 1 394 ? 9.273 8.039 10.755 1.00 90.75 394 GLU A O 1
ATOM 3095 N N . ARG A 1 395 ? 7.723 6.772 11.798 1.00 89.56 395 ARG A N 1
ATOM 3096 C CA . ARG A 1 395 ? 8.110 5.472 11.225 1.00 89.56 395 ARG A CA 1
ATOM 3097 C C . ARG A 1 395 ? 7.384 5.134 9.916 1.00 89.56 395 ARG A C 1
ATOM 3099 O O . ARG A 1 395 ? 7.748 4.157 9.276 1.00 89.56 395 ARG A O 1
ATOM 3106 N N . GLY A 1 396 ? 6.416 5.946 9.492 1.00 91.56 396 GLY A N 1
ATOM 3107 C CA . GLY A 1 396 ? 5.682 5.778 8.236 1.00 91.56 396 GLY A CA 1
ATOM 3108 C C . GLY A 1 396 ? 4.371 4.995 8.343 1.00 91.56 396 GLY A C 1
ATOM 3109 O O . GLY A 1 396 ? 3.799 4.654 7.310 1.00 91.56 396 GLY A O 1
ATOM 3110 N N . PHE A 1 397 ? 3.869 4.735 9.553 1.00 91.81 397 PHE A N 1
ATOM 3111 C CA . PHE A 1 397 ? 2.618 4.011 9.783 1.00 91.81 397 PHE A CA 1
ATOM 3112 C C . PHE A 1 397 ? 1.469 4.937 10.180 1.00 91.81 397 PHE A C 1
ATOM 3114 O O . PHE A 1 397 ? 1.653 5.936 10.874 1.00 91.81 397 PHE A O 1
ATOM 3121 N N . GLN A 1 398 ? 0.263 4.540 9.794 1.00 90.69 398 GLN A N 1
ATOM 3122 C CA . GLN A 1 398 ? -0.994 5.010 10.353 1.00 90.69 398 GLN A CA 1
ATOM 3123 C C . GLN A 1 398 ? -1.656 3.846 11.080 1.00 90.69 398 GLN A C 1
ATOM 3125 O O . GLN A 1 398 ? -1.758 2.748 10.538 1.00 90.69 398 GLN A O 1
ATOM 3130 N N . LEU A 1 399 ? -2.089 4.090 12.311 1.00 89.38 399 LEU A N 1
ATOM 3131 C CA . LEU A 1 399 ? -2.757 3.103 13.144 1.00 89.38 399 LEU A CA 1
ATOM 3132 C C . LEU A 1 399 ? -4.207 3.530 13.360 1.00 89.38 399 LEU A C 1
ATOM 3134 O O . LEU A 1 399 ? -4.452 4.692 13.669 1.00 89.38 399 LEU A O 1
ATOM 3138 N N . ASN A 1 400 ? -5.151 2.599 13.250 1.00 87.56 400 ASN A N 1
ATOM 3139 C CA . ASN A 1 400 ? -6.528 2.820 13.679 1.00 87.56 400 ASN A CA 1
ATOM 3140 C C . ASN A 1 400 ? -6.948 1.697 14.631 1.00 87.56 400 ASN A C 1
ATOM 3142 O O . ASN A 1 400 ? -6.882 0.513 14.288 1.00 87.56 400 ASN A O 1
ATOM 3146 N N . TRP A 1 401 ? -7.389 2.067 15.829 1.00 85.06 401 TRP A N 1
ATOM 3147 C CA . TRP A 1 401 ? -7.852 1.126 16.843 1.00 85.06 401 TRP A CA 1
ATOM 3148 C C . TRP A 1 401 ? -9.269 0.643 16.537 1.00 85.06 401 TRP A C 1
ATOM 3150 O O . TRP A 1 401 ? -10.197 1.437 16.420 1.00 85.06 401 TRP A O 1
ATOM 3160 N N . ILE A 1 402 ? -9.460 -0.669 16.445 1.00 86.00 402 ILE A N 1
ATOM 3161 C CA . ILE A 1 402 ? -10.790 -1.248 16.221 1.00 86.00 402 ILE A CA 1
ATOM 3162 C C . ILE A 1 402 ? -11.433 -1.584 17.569 1.00 86.00 402 ILE A C 1
ATOM 3164 O O . ILE A 1 402 ? -12.604 -1.285 17.790 1.00 86.00 402 ILE A O 1
ATOM 3168 N N . GLY A 1 403 ? -10.656 -2.149 18.497 1.00 81.12 403 GLY A N 1
ATOM 3169 C CA . GLY A 1 403 ? -11.126 -2.500 19.830 1.00 81.12 403 GLY A CA 1
ATOM 3170 C C . GLY A 1 403 ? -9.991 -2.630 20.840 1.00 81.12 403 GLY A C 1
ATOM 3171 O O . GLY A 1 403 ? -8.946 -3.214 20.559 1.00 81.12 403 GLY A O 1
ATOM 3172 N N . VAL A 1 404 ? -10.225 -2.116 22.048 1.00 80.50 404 VAL A N 1
ATOM 3173 C CA . VAL A 1 404 ? -9.276 -2.166 23.178 1.00 80.50 404 VAL A CA 1
ATOM 3174 C C . VAL A 1 404 ? -9.237 -3.524 23.890 1.00 80.50 404 VAL A C 1
ATOM 3176 O O . VAL A 1 404 ? -8.518 -3.669 24.871 1.00 80.50 404 VAL A O 1
ATOM 3179 N N . GLY A 1 405 ? -9.992 -4.514 23.408 1.00 84.25 405 GLY A N 1
ATOM 3180 C CA . GLY A 1 405 ? -10.040 -5.860 23.971 1.00 84.25 405 GLY A CA 1
ATOM 3181 C C . GLY A 1 405 ? -10.819 -5.990 25.286 1.00 84.25 405 GLY A C 1
ATOM 3182 O O . GLY A 1 405 ? -11.394 -5.035 25.819 1.00 84.25 405 GLY A O 1
ATOM 3183 N N . THR A 1 406 ? -10.847 -7.216 25.806 1.00 84.19 406 THR A N 1
ATOM 3184 C CA . THR A 1 406 ? -11.488 -7.591 27.067 1.00 84.19 406 THR A CA 1
ATOM 3185 C C . THR A 1 406 ? -10.450 -7.707 28.176 1.00 84.19 406 THR A C 1
ATOM 3187 O O . THR A 1 406 ? -9.529 -8.526 28.139 1.00 84.19 406 THR A O 1
ATOM 3190 N N . TRP A 1 407 ? -10.628 -6.882 29.198 1.00 85.19 407 TRP A N 1
ATOM 3191 C CA . TRP A 1 407 ? -9.802 -6.842 30.396 1.00 85.19 407 TRP A CA 1
ATOM 3192 C C . TRP A 1 407 ? -10.068 -8.079 31.259 1.00 85.19 407 TRP A C 1
ATOM 3194 O O . TRP A 1 407 ? -11.223 -8.398 31.538 1.00 85.19 407 TRP A O 1
ATOM 3204 N N . HIS A 1 408 ? -9.016 -8.764 31.699 1.00 84.12 408 HIS A N 1
ATOM 3205 C CA . HIS A 1 408 ? -9.119 -9.913 32.595 1.00 84.12 408 HIS A CA 1
ATOM 3206 C C . HIS A 1 408 ? -8.071 -9.822 33.702 1.00 84.12 408 HIS A C 1
ATOM 3208 O O . HIS A 1 408 ? -6.916 -9.473 33.470 1.00 84.12 408 HIS A O 1
ATOM 3214 N N . THR A 1 409 ? -8.460 -10.159 34.924 1.00 80.56 409 THR A N 1
ATOM 3215 C CA . THR A 1 409 ? -7.535 -10.292 36.049 1.00 80.56 409 THR A CA 1
ATOM 3216 C C . THR A 1 409 ? -7.178 -11.774 36.192 1.00 80.56 409 THR A C 1
ATOM 3218 O O . THR A 1 409 ? -8.087 -12.594 36.308 1.00 80.56 409 THR A O 1
ATOM 3221 N N . PRO A 1 410 ? -5.889 -12.167 36.186 1.00 68.44 410 PRO A N 1
ATOM 3222 C CA . PRO A 1 410 ? -5.484 -13.575 36.278 1.00 68.44 410 PRO A CA 1
ATOM 3223 C C . PRO A 1 410 ? -5.811 -14.214 37.636 1.00 68.44 410 PRO A C 1
ATOM 3225 O O . PRO A 1 410 ? -5.706 -15.425 37.789 1.00 68.44 410 PRO A O 1
ATOM 3228 N N . ILE A 1 411 ? -6.191 -13.404 38.623 1.00 61.88 411 ILE A N 1
ATOM 3229 C CA . ILE A 1 411 ? -6.578 -13.853 39.950 1.00 61.88 411 ILE A CA 1
ATOM 3230 C C . ILE A 1 411 ? -8.087 -13.613 40.075 1.00 61.88 411 ILE A C 1
ATOM 3232 O O . ILE A 1 411 ? -8.535 -12.468 40.018 1.00 61.88 411 ILE A O 1
ATOM 3236 N N . GLU A 1 412 ? -8.868 -14.674 40.292 1.00 52.66 412 GLU A N 1
ATOM 3237 C CA . GLU A 1 412 ? -10.289 -14.635 40.691 1.00 52.66 412 GLU A CA 1
ATOM 3238 C C . GLU A 1 412 ? -10.494 -14.038 42.102 1.00 52.66 412 GLU A C 1
ATOM 3240 O O . GLU A 1 412 ? -11.390 -14.421 42.848 1.00 52.66 412 GLU A O 1
ATOM 3245 N N . VAL A 1 413 ? -9.685 -13.062 42.506 1.00 52.53 413 VAL A N 1
ATOM 3246 C CA . VAL A 1 413 ? -9.900 -12.288 43.727 1.00 52.53 413 VAL A CA 1
ATOM 3247 C C . VAL A 1 413 ? -10.751 -11.084 43.341 1.00 52.53 413 VAL A C 1
ATOM 3249 O O . VAL A 1 413 ? -10.353 -9.929 43.433 1.00 52.53 413 VAL A O 1
ATOM 3252 N N . ILE A 1 414 ? -11.992 -11.363 42.939 1.00 53.00 414 ILE A N 1
ATOM 3253 C CA . ILE A 1 414 ? -13.055 -10.475 43.399 1.00 53.00 414 ILE A CA 1
ATOM 3254 C C . ILE A 1 414 ? -13.127 -10.796 44.887 1.00 53.00 414 ILE A C 1
ATOM 3256 O O . ILE A 1 414 ? -13.689 -11.829 45.258 1.00 53.00 414 ILE A O 1
ATOM 3260 N N . THR A 1 415 ? -12.459 -9.997 45.726 1.00 56.00 415 THR A N 1
ATOM 3261 C CA . THR A 1 415 ? -12.528 -10.172 47.182 1.00 56.00 415 THR A CA 1
ATOM 3262 C C . THR A 1 415 ? -13.995 -10.352 47.572 1.00 56.00 415 THR A C 1
ATOM 3264 O O . THR A 1 415 ? -14.874 -9.726 46.973 1.00 56.00 415 THR A O 1
ATOM 3267 N N . ALA A 1 416 ? -14.289 -11.223 48.542 1.00 55.16 416 ALA A N 1
ATOM 3268 C CA . ALA A 1 416 ? -15.659 -11.402 49.034 1.00 55.16 416 ALA A CA 1
ATOM 3269 C C . ALA A 1 416 ? -16.319 -10.038 49.321 1.00 55.16 416 ALA A C 1
ATOM 3271 O O . ALA A 1 416 ? -17.453 -9.810 48.919 1.00 55.16 416 ALA A O 1
ATOM 3272 N N . ASN A 1 417 ? -15.527 -9.087 49.824 1.00 48.50 417 ASN A N 1
ATOM 3273 C CA . ASN A 1 417 ? -15.888 -7.689 50.038 1.00 48.50 417 ASN A CA 1
ATOM 3274 C C . ASN A 1 417 ? -16.376 -6.962 48.771 1.00 48.50 417 ASN A C 1
ATOM 3276 O O . ASN A 1 417 ? -17.327 -6.198 48.854 1.00 48.50 417 ASN A O 1
ATOM 3280 N N . HIS A 1 418 ? -15.776 -7.181 47.594 1.00 54.03 418 HIS A N 1
ATOM 3281 C CA . HIS A 1 418 ? -16.270 -6.599 46.340 1.00 54.03 418 HIS A CA 1
ATOM 3282 C C . HIS A 1 418 ? -17.552 -7.275 45.850 1.00 54.03 418 HIS A C 1
ATOM 3284 O O . HIS A 1 418 ? -18.429 -6.586 45.336 1.00 54.03 418 HIS A O 1
ATOM 3290 N N . ARG A 1 419 ? -17.711 -8.594 46.038 1.00 55.88 419 ARG A N 1
ATOM 3291 C CA . ARG A 1 419 ? -18.982 -9.278 45.727 1.00 55.88 419 ARG A CA 1
ATOM 3292 C C . ARG A 1 419 ? -20.102 -8.810 46.649 1.00 55.88 419 ARG A C 1
ATOM 3294 O O . ARG A 1 419 ? -21.212 -8.581 46.181 1.00 55.88 419 ARG A O 1
ATOM 3301 N N . GLU A 1 420 ? -19.806 -8.642 47.932 1.00 53.19 420 GLU A N 1
ATOM 3302 C CA . GLU A 1 420 ? -20.734 -8.108 48.925 1.00 53.19 420 GLU A CA 1
ATOM 3303 C C . GLU A 1 420 ? -21.059 -6.646 48.651 1.00 53.19 420 GLU A C 1
ATOM 3305 O O . GLU A 1 420 ? -22.233 -6.309 48.608 1.00 53.19 420 GLU A O 1
ATOM 3310 N N . ALA A 1 421 ? -20.069 -5.801 48.358 1.00 53.72 421 ALA A N 1
ATOM 3311 C CA . ALA A 1 421 ? -20.305 -4.412 47.974 1.00 53.72 421 ALA A CA 1
ATOM 3312 C C . ALA A 1 421 ? -21.186 -4.322 46.722 1.00 53.72 421 ALA A C 1
ATOM 3314 O O . ALA A 1 421 ? -22.136 -3.550 46.696 1.00 53.72 421 ALA A O 1
ATOM 3315 N N . TRP A 1 422 ? -20.942 -5.161 45.711 1.00 54.38 422 TRP A N 1
ATOM 3316 C CA . TRP A 1 422 ? -21.759 -5.184 44.497 1.00 54.38 422 TRP A CA 1
ATOM 3317 C C . TRP A 1 422 ? -23.176 -5.713 44.754 1.00 54.38 422 TRP A C 1
ATOM 3319 O O . TRP A 1 422 ? -24.150 -5.172 44.230 1.00 54.38 422 TRP A O 1
ATOM 3329 N N . LYS A 1 423 ? -23.314 -6.732 45.611 1.00 65.12 423 LYS A N 1
ATOM 3330 C CA . LYS A 1 423 ? -24.606 -7.254 46.072 1.00 65.12 423 LYS A CA 1
ATOM 3331 C C . LYS A 1 423 ? -25.387 -6.188 46.842 1.00 65.12 423 LYS A C 1
ATOM 3333 O O . LYS A 1 423 ? -26.544 -5.952 46.516 1.00 65.12 423 LYS A O 1
ATOM 3338 N N . ILE A 1 424 ? -24.744 -5.496 47.780 1.00 60.41 424 ILE A N 1
ATOM 3339 C CA . ILE A 1 424 ? -25.319 -4.402 48.570 1.00 60.41 424 ILE A CA 1
ATOM 3340 C C . ILE A 1 424 ? -25.711 -3.233 47.660 1.00 60.41 424 ILE A C 1
ATOM 3342 O O . ILE A 1 424 ? -26.816 -2.720 47.787 1.00 60.41 424 ILE A O 1
ATOM 3346 N N . SER A 1 425 ? -24.876 -2.843 46.691 1.00 58.03 425 SER A N 1
ATOM 3347 C CA . SER A 1 425 ? -25.214 -1.798 45.714 1.00 58.03 425 SER A CA 1
ATOM 3348 C C . SER A 1 425 ? -26.413 -2.182 44.851 1.00 58.03 425 SER A C 1
ATOM 3350 O O . SER A 1 425 ? -27.302 -1.360 44.642 1.00 58.03 425 SER A O 1
ATOM 3352 N N . ARG A 1 426 ? -26.497 -3.438 44.398 1.00 60.59 426 ARG A N 1
ATOM 3353 C CA . ARG A 1 426 ? -27.643 -3.936 43.625 1.00 60.59 426 ARG A CA 1
ATOM 3354 C C . ARG A 1 426 ? -28.916 -4.029 44.474 1.00 60.59 426 ARG A C 1
ATOM 3356 O O . ARG A 1 426 ? -29.995 -3.704 43.985 1.00 60.59 426 ARG A O 1
ATOM 3363 N N . GLU A 1 427 ? -28.799 -4.424 45.739 1.00 62.25 427 GLU A N 1
ATOM 3364 C CA . GLU A 1 427 ? -29.900 -4.426 46.711 1.00 62.25 427 GLU A CA 1
ATOM 3365 C C . GLU A 1 427 ? -30.372 -3.000 47.035 1.00 62.25 427 GLU A C 1
ATOM 3367 O O . GLU A 1 427 ? -31.574 -2.745 47.068 1.00 62.25 427 GLU A O 1
ATOM 3372 N N . ASN A 1 428 ? -29.453 -2.046 47.192 1.00 56.16 428 ASN A N 1
ATOM 3373 C CA . ASN A 1 428 ? -29.764 -0.630 47.394 1.00 56.16 428 ASN A CA 1
ATOM 3374 C C . ASN A 1 428 ? -30.413 -0.008 46.150 1.00 56.16 428 ASN A C 1
ATOM 3376 O O . ASN A 1 428 ? -31.389 0.728 46.275 1.00 56.16 428 ASN A O 1
ATOM 3380 N N . TYR A 1 429 ? -29.952 -0.364 44.948 1.00 56.31 429 TYR A N 1
ATOM 3381 C CA . TYR A 1 429 ? -30.571 0.055 43.689 1.00 56.31 429 TYR A CA 1
ATOM 3382 C C . TYR A 1 429 ? -31.997 -0.494 43.545 1.00 56.31 429 TYR A C 1
ATOM 3384 O O . TYR A 1 429 ? -32.926 0.237 43.195 1.00 56.31 429 TYR A O 1
ATOM 3392 N N . ALA A 1 430 ? -32.201 -1.771 43.885 1.00 54.28 430 ALA A N 1
ATOM 3393 C CA . ALA A 1 430 ? -33.526 -2.383 43.907 1.00 54.28 430 ALA A CA 1
ATOM 3394 C C . ALA A 1 430 ? -34.460 -1.725 44.938 1.00 54.28 430 ALA A C 1
ATOM 3396 O O . ALA A 1 430 ? -35.657 -1.628 44.684 1.00 54.28 430 ALA A O 1
ATOM 3397 N N . ARG A 1 431 ? -33.927 -1.238 46.068 1.00 56.94 431 ARG A N 1
ATOM 3398 C CA . ARG A 1 431 ? -34.682 -0.483 47.085 1.00 56.94 431 ARG A CA 1
ATOM 3399 C C . ARG A 1 431 ? -34.983 0.962 46.670 1.00 56.94 431 ARG A C 1
ATOM 3401 O O . ARG A 1 431 ? -36.001 1.496 47.097 1.00 56.94 431 ARG A O 1
ATOM 3408 N N . GLY A 1 432 ? -34.133 1.582 45.850 1.00 54.22 432 GLY A N 1
ATOM 3409 C CA . GLY A 1 432 ? -34.280 2.974 45.408 1.00 54.22 432 GLY A CA 1
ATOM 3410 C C . GLY A 1 432 ? -35.177 3.175 44.182 1.00 54.22 432 GLY A C 1
ATOM 3411 O O . GLY A 1 432 ? -35.740 4.254 44.009 1.00 54.22 432 GLY A O 1
ATOM 3412 N N . ASN A 1 433 ? -35.349 2.156 43.330 1.00 55.47 433 ASN A N 1
ATOM 3413 C CA . ASN A 1 433 ? -36.159 2.274 42.116 1.00 55.47 433 ASN A CA 1
ATOM 3414 C C . ASN A 1 433 ? -37.599 1.742 42.332 1.00 55.47 433 ASN A C 1
ATOM 3416 O O . ASN A 1 433 ? -37.791 0.529 42.470 1.00 55.47 433 ASN A O 1
ATOM 3420 N N . PRO A 1 434 ? -38.645 2.597 42.288 1.00 60.00 434 PRO A N 1
ATOM 3421 C CA . PRO A 1 434 ? -40.031 2.178 42.509 1.00 60.00 434 PRO A CA 1
ATOM 3422 C C . PRO A 1 434 ? -40.546 1.169 41.470 1.00 60.00 434 PRO A C 1
ATOM 3424 O O . PRO A 1 434 ? -41.454 0.396 41.775 1.00 60.00 434 PRO A O 1
ATOM 3427 N N . GLN A 1 435 ? -39.976 1.124 40.259 1.00 58.97 435 GLN A N 1
ATOM 3428 C CA . GLN A 1 435 ? -40.313 0.102 39.260 1.00 58.97 435 GLN A CA 1
ATOM 3429 C C . GLN A 1 435 ? -39.669 -1.252 39.585 1.00 58.97 435 GLN A C 1
ATOM 3431 O O . GLN A 1 435 ? -40.327 -2.283 39.456 1.00 58.97 435 GLN A O 1
ATOM 3436 N N . ALA A 1 436 ? -38.426 -1.256 40.078 1.00 56.44 436 ALA A N 1
ATOM 3437 C CA . ALA A 1 436 ? -37.758 -2.476 40.530 1.00 56.44 436 ALA A CA 1
ATOM 3438 C C . ALA A 1 436 ? -38.454 -3.065 41.768 1.00 56.44 436 ALA A C 1
ATOM 3440 O O . ALA A 1 436 ? -38.682 -4.270 41.826 1.00 56.44 436 ALA A O 1
ATOM 3441 N N . LEU A 1 437 ? -38.896 -2.218 42.706 1.00 58.84 437 LEU A N 1
ATOM 3442 C CA . LEU A 1 437 ? -39.719 -2.640 43.844 1.00 58.84 437 LEU A CA 1
ATOM 3443 C C . LEU A 1 437 ? -41.044 -3.273 43.409 1.00 58.84 437 LEU A C 1
ATOM 3445 O O . LEU A 1 437 ? -41.462 -4.271 43.993 1.00 58.84 437 LEU A O 1
ATOM 3449 N N . ARG A 1 438 ? -41.705 -2.727 42.378 1.00 64.56 438 ARG A N 1
ATOM 3450 C CA . ARG A 1 438 ? -42.914 -3.345 41.810 1.00 64.56 438 ARG A CA 1
ATOM 3451 C C . ARG A 1 438 ? -42.607 -4.720 41.226 1.00 64.56 438 ARG A C 1
ATOM 3453 O O . ARG A 1 438 ? -43.334 -5.649 41.549 1.00 64.56 438 ARG A O 1
ATOM 3460 N N . ALA A 1 439 ? -41.526 -4.858 40.457 1.00 66.25 439 ALA A N 1
ATOM 3461 C CA . ALA A 1 439 ? -41.115 -6.133 39.865 1.00 66.25 439 ALA A CA 1
ATOM 3462 C C . ALA A 1 439 ? -40.773 -7.197 40.928 1.00 66.25 439 ALA A C 1
ATOM 3464 O O . ALA A 1 439 ? -41.215 -8.340 40.839 1.00 66.25 439 ALA A O 1
ATOM 3465 N N . VAL A 1 440 ? -40.045 -6.811 41.980 1.00 70.25 440 VAL A N 1
ATOM 3466 C CA . VAL A 1 440 ? -39.737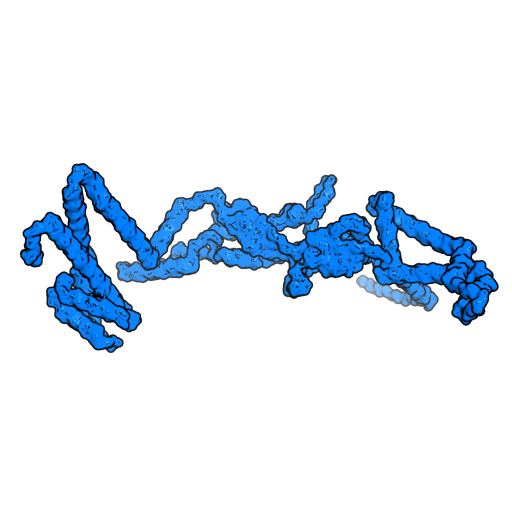 -7.701 43.111 1.00 70.25 440 VAL A CA 1
ATOM 3467 C C . VAL A 1 440 ? -41.009 -8.078 43.873 1.00 70.25 440 VAL A C 1
ATOM 3469 O O . VAL A 1 440 ? -41.177 -9.232 44.258 1.00 70.25 440 VAL A O 1
ATOM 3472 N N . ARG A 1 441 ? -41.942 -7.136 44.059 1.00 71.38 441 ARG A N 1
ATOM 3473 C CA . ARG A 1 441 ? -43.228 -7.409 44.710 1.00 71.38 441 ARG A CA 1
ATOM 3474 C C . ARG A 1 441 ? -44.091 -8.363 43.887 1.00 71.38 441 ARG A C 1
ATOM 3476 O O . ARG A 1 441 ? -44.682 -9.261 44.473 1.00 71.38 441 ARG A O 1
ATOM 3483 N N . THR A 1 442 ? -44.152 -8.197 42.566 1.00 70.62 442 THR A N 1
ATOM 3484 C CA . THR A 1 442 ? -44.889 -9.114 41.683 1.00 70.62 442 THR A CA 1
ATOM 3485 C C . THR A 1 442 ? -44.269 -10.506 41.668 1.00 70.62 442 THR A C 1
ATOM 3487 O O . THR A 1 442 ? -45.002 -11.487 41.702 1.00 70.62 442 THR A O 1
ATOM 3490 N N . GLU A 1 443 ? -42.938 -10.602 41.691 1.00 73.00 443 GLU A N 1
ATOM 3491 C CA . GLU A 1 443 ? -42.234 -11.886 41.773 1.00 73.00 443 GLU A CA 1
ATOM 3492 C C . GLU A 1 443 ? -42.521 -12.593 43.104 1.00 73.00 443 GLU A C 1
ATOM 3494 O O . GLU A 1 443 ? -42.917 -13.755 43.121 1.00 73.00 443 GLU A O 1
ATOM 3499 N N . ALA A 1 444 ? -42.425 -11.875 44.227 1.00 73.00 444 ALA A N 1
ATOM 3500 C CA . ALA A 1 444 ? -42.765 -12.417 45.541 1.00 73.00 444 ALA A CA 1
ATOM 3501 C C . ALA A 1 444 ? -44.243 -12.846 45.627 1.00 73.00 444 ALA A C 1
ATOM 3503 O O . ALA A 1 444 ? -44.555 -13.884 46.208 1.00 73.00 444 ALA A O 1
ATOM 3504 N N . GLN A 1 445 ? -45.157 -12.081 45.018 1.00 72.06 445 GLN A N 1
ATOM 3505 C CA . GLN A 1 445 ? -46.573 -12.449 44.916 1.00 72.06 445 GLN A CA 1
ATOM 3506 C C . GLN A 1 445 ? -46.777 -13.734 44.108 1.00 72.06 445 GLN A C 1
ATOM 3508 O O . GLN A 1 445 ? -47.568 -14.584 44.511 1.00 72.06 445 GLN A O 1
ATOM 3513 N N . LEU A 1 446 ? -46.070 -13.890 42.988 1.00 69.94 446 LEU A N 1
ATOM 3514 C CA . LEU A 1 446 ? -46.162 -15.075 42.139 1.00 69.94 446 LEU A CA 1
ATOM 3515 C C . LEU A 1 446 ? -45.609 -16.317 42.846 1.00 69.94 446 LEU A C 1
ATOM 3517 O O . LEU A 1 446 ? -46.234 -17.375 42.804 1.00 69.94 446 LEU A O 1
ATOM 3521 N N . GLN A 1 447 ? -44.484 -16.179 43.548 1.00 73.81 447 GLN A N 1
ATOM 3522 C CA . GLN A 1 447 ? -43.906 -17.253 44.359 1.00 73.81 447 GLN A CA 1
ATOM 3523 C C . GLN A 1 447 ? -44.850 -17.689 45.479 1.00 73.81 447 GLN A C 1
ATOM 3525 O O . GLN A 1 447 ? -45.040 -18.885 45.690 1.00 73.81 447 GLN A O 1
ATOM 3530 N N . GLU A 1 448 ? -45.494 -16.738 46.153 1.00 77.38 448 GLU A N 1
ATOM 3531 C CA . GLU A 1 448 ? -46.460 -17.060 47.199 1.00 77.38 448 GLU A CA 1
ATOM 3532 C C . GLU A 1 448 ? -47.724 -17.719 46.630 1.00 77.38 448 GLU A C 1
ATOM 3534 O O . GLU A 1 448 ? -48.245 -18.665 47.216 1.00 77.38 448 GLU A O 1
ATOM 3539 N N . LEU A 1 449 ? -48.187 -17.297 45.451 1.00 73.19 449 LEU A N 1
ATOM 3540 C CA . LEU A 1 449 ? -49.314 -17.929 44.765 1.00 73.19 449 LEU A CA 1
ATOM 3541 C C . LEU A 1 449 ? -48.987 -19.369 44.345 1.00 73.19 449 LEU A C 1
ATOM 3543 O O . LEU A 1 449 ? -49.799 -20.268 44.560 1.00 73.19 449 LEU A O 1
ATOM 3547 N N . LEU A 1 450 ? -47.785 -19.609 43.812 1.00 70.81 450 LEU A N 1
ATOM 3548 C CA . LEU A 1 450 ? -47.298 -20.958 43.510 1.00 70.81 450 LEU A CA 1
ATOM 3549 C C . LEU A 1 450 ? -47.218 -21.815 44.772 1.00 70.81 450 LEU A C 1
ATOM 3551 O O . LEU A 1 450 ? -47.669 -22.960 44.760 1.00 70.81 450 LEU A O 1
ATOM 3555 N N . ARG A 1 451 ? -46.704 -21.248 45.869 1.00 84.44 451 ARG A N 1
ATOM 3556 C CA . ARG A 1 451 ? -46.656 -21.920 47.166 1.00 84.44 451 ARG A CA 1
ATOM 3557 C C . ARG A 1 451 ? -48.059 -22.310 47.618 1.00 84.44 451 ARG A C 1
ATOM 3559 O O . ARG A 1 451 ? -48.264 -23.470 47.942 1.00 84.44 451 ARG A O 1
ATOM 3566 N N . LEU A 1 452 ? -49.026 -21.392 47.582 1.00 77.75 452 LEU A N 1
ATOM 3567 C CA . LEU A 1 452 ? -50.411 -21.650 47.990 1.00 77.75 452 LEU A CA 1
ATOM 3568 C C . LEU A 1 452 ? -51.084 -22.731 47.133 1.00 77.75 452 LEU A C 1
ATOM 3570 O O . LEU A 1 452 ? -51.712 -23.628 47.692 1.00 77.75 452 LEU A O 1
ATOM 3574 N N . ILE A 1 453 ? -50.905 -22.702 45.807 1.00 73.31 453 ILE A N 1
ATOM 3575 C CA . ILE A 1 453 ? -51.412 -23.747 44.899 1.00 73.31 453 ILE A CA 1
ATOM 3576 C C . ILE A 1 453 ? -50.766 -25.103 45.196 1.00 73.31 453 ILE A C 1
ATOM 3578 O O . ILE A 1 453 ? -51.426 -26.131 45.120 1.00 73.31 453 ILE A O 1
ATOM 3582 N N . GLN A 1 454 ? -49.482 -25.143 45.540 1.00 73.31 454 GLN A N 1
ATOM 3583 C CA . GLN A 1 454 ? -48.827 -26.405 45.877 1.00 73.31 454 GLN A CA 1
ATOM 3584 C C . GLN A 1 454 ? -49.225 -26.903 47.268 1.00 73.31 454 GLN A C 1
ATOM 3586 O O . GLN A 1 454 ? -49.391 -28.100 47.471 1.00 73.31 454 GLN A O 1
ATOM 3591 N N . THR A 1 455 ? -49.399 -26.013 48.243 1.00 80.62 455 THR A N 1
ATOM 3592 C CA . THR A 1 455 ? -49.672 -26.427 49.622 1.00 80.62 455 THR A CA 1
ATOM 3593 C C . THR A 1 455 ? -51.132 -26.769 49.878 1.00 80.62 455 THR A C 1
ATOM 3595 O O . THR A 1 455 ? -51.385 -27.642 50.700 1.00 80.62 455 THR A O 1
ATOM 3598 N N . LEU A 1 456 ? -52.081 -26.105 49.207 1.00 79.62 456 LEU A N 1
ATOM 3599 C CA . LEU A 1 456 ? -53.510 -26.298 49.466 1.00 79.62 456 LEU A CA 1
ATOM 3600 C C . LEU A 1 456 ? -54.035 -27.565 48.765 1.00 79.62 456 LEU A C 1
ATOM 3602 O O . LEU A 1 456 ? -54.137 -28.590 49.430 1.00 79.62 456 LEU A O 1
ATOM 3606 N N . PRO A 1 457 ? -54.295 -27.595 47.445 1.00 76.06 457 PRO A N 1
ATOM 3607 C CA . PRO A 1 457 ? -54.899 -28.766 46.815 1.00 76.06 457 PRO A CA 1
ATOM 3608 C C . PRO A 1 457 ? -53.997 -30.008 46.865 1.00 76.06 457 PRO A C 1
ATOM 3610 O O . PRO A 1 457 ? -54.482 -31.079 47.213 1.00 76.06 457 PRO A O 1
ATOM 3613 N N . LEU A 1 458 ? -52.688 -29.895 46.591 1.00 77.94 458 LEU A N 1
ATOM 3614 C CA . LEU A 1 458 ? -51.804 -31.072 46.618 1.00 77.94 458 LEU A CA 1
ATOM 3615 C C . LEU A 1 458 ? -51.498 -31.519 48.049 1.00 77.94 458 LEU A C 1
ATOM 3617 O O . LEU A 1 458 ? -51.501 -32.713 48.330 1.00 77.94 458 LEU A O 1
ATOM 3621 N N . GLY A 1 459 ? -51.251 -30.580 48.965 1.00 80.69 459 GLY A N 1
ATOM 3622 C CA . GLY A 1 459 ? -50.975 -30.914 50.362 1.00 80.69 459 GLY A CA 1
ATOM 3623 C C . GLY A 1 459 ? -52.153 -31.607 51.048 1.00 80.69 459 GLY A C 1
ATOM 3624 O O . GLY A 1 459 ? -51.939 -32.572 51.777 1.00 80.69 459 GLY A O 1
ATOM 3625 N N . ILE A 1 460 ? -53.387 -31.163 50.791 1.00 82.38 460 ILE A N 1
ATOM 3626 C CA . ILE A 1 460 ? -54.602 -31.808 51.314 1.00 82.38 460 ILE A CA 1
ATOM 3627 C C . ILE A 1 460 ? -54.838 -33.155 50.631 1.00 82.38 460 ILE A C 1
ATOM 3629 O O . ILE A 1 460 ? -55.156 -34.121 51.321 1.00 82.38 460 ILE A O 1
ATOM 3633 N N . PHE A 1 461 ? -54.624 -33.240 49.311 1.00 81.56 461 PHE A N 1
ATOM 3634 C CA . PHE A 1 461 ? -54.724 -34.495 48.566 1.00 81.56 461 PHE A CA 1
ATOM 3635 C C . PHE A 1 461 ? -53.792 -35.567 49.127 1.00 81.56 461 PHE A C 1
ATOM 3637 O O . PHE A 1 461 ? -54.235 -36.667 49.430 1.00 81.56 461 PHE A O 1
ATOM 3644 N N . TYR A 1 462 ? -52.518 -35.237 49.353 1.00 83.38 462 TYR A N 1
ATOM 3645 C CA . TYR A 1 462 ? -51.564 -36.189 49.922 1.00 83.38 462 TYR A CA 1
ATOM 3646 C C . TYR A 1 462 ? -51.868 -36.548 51.380 1.00 83.38 462 TYR A C 1
ATOM 3648 O O . TYR A 1 462 ? -51.609 -37.677 51.786 1.00 83.38 462 TYR A O 1
ATOM 3656 N N . LYS A 1 463 ? -52.408 -35.617 52.178 1.00 85.81 463 LYS A N 1
ATOM 3657 C CA . LYS A 1 463 ? -52.779 -35.889 53.577 1.00 85.81 463 LYS A CA 1
ATOM 3658 C C . LYS A 1 463 ? -54.005 -36.791 53.711 1.00 85.81 463 LYS A C 1
ATOM 3660 O O . LYS A 1 463 ? -54.093 -37.512 54.696 1.00 85.81 463 LYS A O 1
ATOM 3665 N N . ASN A 1 464 ? -54.915 -36.752 52.740 1.00 86.88 464 ASN A N 1
ATOM 3666 C CA . ASN A 1 464 ? -56.165 -37.514 52.738 1.00 86.88 464 ASN A CA 1
ATOM 3667 C C . ASN A 1 464 ? -56.225 -38.512 51.569 1.00 86.88 464 ASN A C 1
ATOM 3669 O O . ASN A 1 464 ? -57.306 -38.816 51.078 1.00 86.88 464 ASN A O 1
ATOM 3673 N N . ALA A 1 465 ? -55.072 -39.011 51.109 1.00 84.00 465 ALA A N 1
ATOM 3674 C CA . ALA A 1 465 ? -54.985 -39.875 49.928 1.00 84.00 465 ALA A CA 1
ATOM 3675 C C . ALA A 1 465 ? -55.750 -41.204 50.082 1.00 84.00 465 ALA A C 1
ATOM 3677 O O . ALA A 1 465 ? -56.162 -41.787 49.083 1.00 84.00 465 ALA A O 1
ATOM 3678 N N . ASP A 1 466 ? -55.952 -41.652 51.325 1.00 88.25 466 ASP A N 1
ATOM 3679 C CA . ASP A 1 466 ? -56.681 -42.879 51.664 1.00 88.25 466 ASP A CA 1
ATOM 3680 C C . ASP A 1 466 ? -58.175 -42.633 51.977 1.00 88.25 466 ASP A C 1
ATOM 3682 O O . ASP A 1 466 ? -58.898 -43.579 52.293 1.00 88.25 466 ASP A O 1
ATOM 3686 N N . ALA A 1 467 ? -58.645 -41.379 51.936 1.00 88.81 467 ALA A N 1
ATOM 3687 C CA . ALA A 1 467 ? -60.038 -41.030 52.214 1.00 88.81 467 ALA A CA 1
ATOM 3688 C C . ALA A 1 467 ? -60.936 -41.249 50.984 1.00 88.81 467 ALA A C 1
ATOM 3690 O O . ALA A 1 467 ? -60.482 -41.192 49.840 1.00 88.81 467 ALA A O 1
ATOM 3691 N N . GLU A 1 468 ? -62.232 -41.476 51.214 1.00 90.06 468 GLU A N 1
ATOM 3692 C CA . GLU A 1 468 ? -63.219 -41.523 50.129 1.00 90.06 468 GLU A CA 1
ATOM 3693 C C . GLU A 1 468 ? -63.334 -40.157 49.430 1.00 90.06 468 GLU A C 1
ATOM 3695 O O . GLU A 1 468 ? -63.108 -39.111 50.041 1.00 90.06 468 GLU A O 1
ATOM 3700 N N . GLU A 1 469 ? -63.700 -40.167 48.146 1.00 88.00 469 GLU A N 1
ATOM 3701 C CA . GLU A 1 469 ? -63.732 -38.972 47.287 1.00 88.00 469 GLU A CA 1
ATOM 3702 C C . GLU A 1 469 ? -64.547 -37.820 47.900 1.00 88.00 469 GLU A C 1
ATOM 3704 O O . GLU A 1 469 ? -64.083 -36.681 47.917 1.00 88.00 469 GLU A O 1
ATOM 3709 N N . ASP A 1 470 ? -65.701 -38.122 48.501 1.00 86.31 470 ASP A N 1
ATOM 3710 C CA . ASP A 1 470 ? -66.554 -37.123 49.156 1.00 86.31 470 ASP A CA 1
ATOM 3711 C C . ASP A 1 470 ? -65.871 -36.483 50.379 1.00 86.31 470 ASP A C 1
ATOM 3713 O O . ASP A 1 470 ? -65.919 -35.266 50.562 1.00 86.31 470 ASP A O 1
ATOM 3717 N N . GLN A 1 471 ? -65.155 -37.276 51.185 1.00 87.38 471 GLN A N 1
ATOM 3718 C CA . GLN A 1 471 ? -64.418 -36.782 52.358 1.00 87.38 471 GLN A CA 1
ATOM 3719 C C . GLN A 1 471 ? -63.220 -35.922 51.948 1.00 87.38 471 GLN A C 1
ATOM 3721 O O . GLN A 1 471 ? -62.890 -34.939 52.613 1.00 87.38 471 GLN A O 1
ATOM 3726 N N . LEU A 1 472 ? -62.573 -36.278 50.837 1.00 87.12 472 LEU A N 1
ATOM 3727 C CA . LEU A 1 472 ? -61.481 -35.510 50.257 1.00 87.12 472 LEU A CA 1
ATOM 3728 C C . LEU A 1 472 ? -61.970 -34.150 49.734 1.00 87.12 472 LEU A C 1
ATOM 3730 O O . LEU A 1 472 ? -61.309 -33.134 49.967 1.00 87.12 472 LEU A O 1
ATOM 3734 N N . ILE A 1 473 ? -63.119 -34.121 49.049 1.00 86.25 473 ILE A N 1
ATOM 3735 C CA . ILE A 1 473 ? -63.743 -32.882 48.567 1.00 86.25 473 ILE A CA 1
ATOM 3736 C C . ILE A 1 473 ? -64.132 -31.994 49.752 1.00 86.25 473 ILE A C 1
ATOM 3738 O O . ILE A 1 473 ? -63.800 -30.808 49.747 1.00 86.25 473 ILE A O 1
ATOM 3742 N N . ASP A 1 474 ? -64.753 -32.555 50.791 1.00 88.25 474 ASP A N 1
ATOM 3743 C CA . ASP A 1 474 ? -65.130 -31.806 51.991 1.00 88.25 474 ASP A CA 1
ATOM 3744 C C . ASP A 1 474 ? -63.916 -31.232 52.733 1.00 88.25 474 ASP A C 1
ATOM 3746 O O . ASP A 1 474 ? -63.930 -30.055 53.104 1.00 88.25 474 ASP A O 1
ATOM 3750 N N . ALA A 1 475 ? -62.844 -32.015 52.897 1.00 87.69 475 ALA A N 1
ATOM 3751 C CA . ALA A 1 475 ? -61.601 -31.562 53.525 1.00 87.69 475 ALA A CA 1
ATOM 3752 C C . ALA A 1 475 ? -60.904 -30.458 52.711 1.00 87.69 475 ALA A C 1
ATOM 3754 O O . ALA A 1 475 ? -60.329 -29.520 53.269 1.00 87.69 475 ALA A O 1
ATOM 3755 N N . LEU A 1 476 ? -60.966 -30.542 51.380 1.00 88.56 476 LEU A N 1
ATOM 3756 C CA . LEU A 1 476 ? -60.434 -29.511 50.496 1.00 88.56 476 LEU A CA 1
ATOM 3757 C C . LEU A 1 476 ? -61.255 -28.224 50.608 1.00 88.56 476 LEU A C 1
ATOM 3759 O O . LEU A 1 476 ? -60.687 -27.148 50.797 1.00 88.56 476 LEU A O 1
ATOM 3763 N N . LEU A 1 477 ? -62.584 -28.327 50.545 1.00 89.31 477 LEU A N 1
ATOM 3764 C CA . LEU A 1 477 ? -63.485 -27.190 50.714 1.00 89.31 477 LEU A CA 1
ATOM 3765 C C . LEU A 1 477 ? -63.313 -26.523 52.084 1.00 89.31 477 LEU A C 1
ATOM 3767 O O . LEU A 1 477 ? -63.337 -25.297 52.155 1.00 89.31 477 LEU A O 1
ATOM 3771 N N . GLU A 1 478 ? -63.087 -27.297 53.145 1.00 91.06 478 GLU A N 1
ATOM 3772 C CA . GLU A 1 478 ? -62.810 -26.791 54.490 1.00 91.06 478 GLU A CA 1
ATOM 3773 C C . GLU A 1 478 ? -61.544 -25.934 54.561 1.00 91.06 478 GLU A C 1
ATOM 3775 O O . GLU A 1 478 ? -61.605 -24.787 55.000 1.00 91.06 478 GLU A O 1
ATOM 3780 N N . GLU A 1 479 ? -60.407 -26.432 54.076 1.00 90.19 479 GLU A N 1
ATOM 3781 C CA . GLU A 1 479 ? -59.155 -25.666 54.122 1.00 90.19 479 GLU A CA 1
ATOM 3782 C C . GLU A 1 479 ? -59.223 -24.412 53.230 1.00 90.19 479 GLU A C 1
ATOM 3784 O O . GLU A 1 479 ? -58.676 -23.358 53.580 1.00 90.19 479 GLU A O 1
ATOM 3789 N N . TYR A 1 480 ? -59.918 -24.488 52.084 1.00 88.00 480 TYR A N 1
ATOM 3790 C CA . TYR A 1 480 ? -60.192 -23.309 51.258 1.00 88.00 480 TYR A CA 1
ATOM 3791 C C . TYR A 1 480 ? -61.054 -22.295 52.011 1.00 88.00 480 TYR A C 1
ATOM 3793 O O . TYR A 1 480 ? -60.756 -21.099 51.975 1.00 88.00 480 TYR A O 1
ATOM 3801 N N . GLU A 1 481 ? -62.092 -22.752 52.712 1.00 90.06 481 GLU A N 1
ATOM 3802 C CA . GLU A 1 481 ? -62.941 -21.907 53.547 1.00 90.06 481 GLU A CA 1
ATOM 3803 C C . GLU A 1 481 ? -62.122 -21.207 54.640 1.00 90.06 481 GLU A C 1
ATOM 3805 O O . GLU A 1 481 ? -62.198 -19.984 54.768 1.00 90.06 481 GLU A O 1
ATOM 3810 N N . GLU A 1 482 ? -61.300 -21.952 55.383 1.00 89.69 482 GLU A N 1
ATOM 3811 C CA . GLU A 1 482 ? -60.444 -21.414 56.441 1.00 89.69 482 GLU A CA 1
ATOM 3812 C C . GLU A 1 482 ? -59.419 -20.416 55.904 1.00 89.69 482 GLU A C 1
ATOM 3814 O O . GLU A 1 482 ? -59.226 -19.341 56.474 1.00 89.69 482 GLU A O 1
ATOM 3819 N N . THR A 1 483 ? -58.762 -20.738 54.790 1.00 88.69 483 THR A N 1
ATOM 3820 C CA . THR A 1 483 ? -57.749 -19.858 54.199 1.00 88.69 483 THR A CA 1
ATOM 3821 C C . THR A 1 483 ? -58.374 -18.556 53.705 1.00 88.69 483 THR A C 1
ATOM 3823 O O . THR A 1 483 ? -57.831 -17.474 53.948 1.00 88.69 483 THR A O 1
ATOM 3826 N N . LEU A 1 484 ? -59.542 -18.633 53.060 1.00 87.44 484 LEU A N 1
ATOM 3827 C CA . LEU A 1 484 ? -60.290 -17.458 52.620 1.00 87.44 484 LEU A CA 1
ATOM 3828 C C . LEU A 1 484 ? -60.816 -16.637 53.805 1.00 87.44 484 LEU A C 1
ATOM 3830 O O . LEU A 1 484 ? -60.781 -15.409 53.746 1.00 87.44 484 LEU A O 1
ATOM 3834 N N . GLN A 1 485 ? -61.232 -17.280 54.898 1.00 88.38 485 GLN A N 1
ATOM 3835 C CA . GLN A 1 485 ? -61.608 -16.590 56.135 1.00 88.38 485 GLN A CA 1
ATOM 3836 C C . GLN A 1 485 ? -60.424 -15.866 56.773 1.00 88.38 485 GLN A C 1
ATOM 3838 O O . GLN A 1 485 ? -60.546 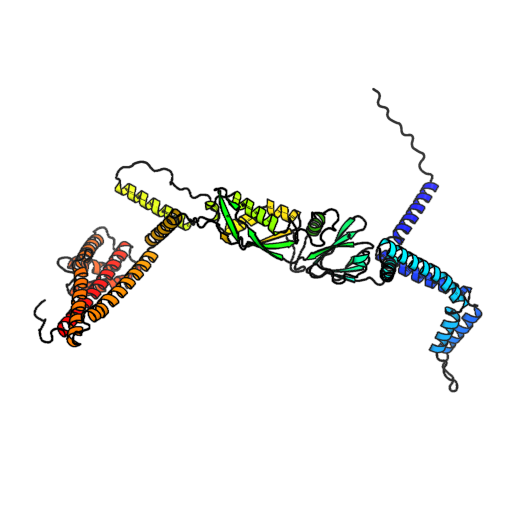-14.689 57.097 1.00 88.38 485 GLN A O 1
ATOM 3843 N N . ARG A 1 486 ? -59.253 -16.507 56.881 1.00 88.44 486 ARG A N 1
ATOM 3844 C CA . ARG A 1 486 ? -58.032 -15.853 57.385 1.00 88.44 486 ARG A CA 1
ATOM 3845 C C . ARG A 1 486 ? -57.647 -14.654 56.516 1.00 88.44 486 ARG A C 1
ATOM 3847 O O . ARG A 1 486 ? -57.271 -13.608 57.041 1.00 88.44 486 ARG A O 1
ATOM 3854 N N . ALA A 1 487 ? -57.775 -14.775 55.193 1.00 85.94 487 ALA A N 1
ATOM 3855 C CA . ALA A 1 487 ? -57.558 -13.657 54.279 1.00 85.94 487 ALA A CA 1
ATOM 3856 C C . ALA A 1 487 ? -58.568 -12.521 54.522 1.00 85.94 487 ALA A C 1
ATOM 3858 O O . ALA A 1 487 ? -58.167 -11.365 54.644 1.00 85.94 487 ALA A O 1
ATOM 3859 N N . ALA A 1 488 ? -59.859 -12.838 54.653 1.00 86.62 488 ALA A N 1
ATOM 3860 C CA . ALA A 1 488 ? -60.906 -11.868 54.971 1.00 86.62 488 ALA A CA 1
ATOM 3861 C C . ALA A 1 488 ? -60.667 -11.169 56.325 1.00 86.62 488 ALA A C 1
ATOM 3863 O O . ALA A 1 488 ? -60.817 -9.950 56.430 1.00 86.62 488 ALA A O 1
ATOM 3864 N N . ASP A 1 489 ? -60.216 -11.907 57.338 1.00 86.38 489 ASP A N 1
ATOM 3865 C CA . ASP A 1 489 ? -59.866 -11.369 58.653 1.00 86.38 489 ASP A CA 1
ATOM 3866 C C . ASP A 1 489 ? -58.679 -10.406 58.585 1.00 86.38 489 ASP A C 1
ATOM 3868 O O . ASP A 1 489 ? -58.689 -9.376 59.261 1.00 86.38 489 ASP A O 1
ATOM 3872 N N . LEU A 1 490 ? -57.682 -10.669 57.734 1.00 85.19 490 LEU A N 1
ATOM 3873 C CA . LEU A 1 490 ? -56.578 -9.731 57.507 1.00 85.19 490 LEU A CA 1
ATOM 3874 C C . LEU A 1 490 ? -57.067 -8.408 56.901 1.00 85.19 490 LEU A C 1
ATOM 3876 O O . LEU A 1 490 ? -56.580 -7.346 57.300 1.00 85.19 490 LEU A O 1
ATOM 3880 N N . PHE A 1 491 ? -58.058 -8.444 56.003 1.00 85.75 491 PHE A N 1
ATOM 3881 C CA . PHE A 1 491 ? -58.684 -7.228 55.474 1.00 85.75 491 PHE A CA 1
ATOM 3882 C C . PHE A 1 491 ? -59.435 -6.438 56.555 1.00 85.75 491 PHE A C 1
ATOM 3884 O O . PHE A 1 491 ? -59.433 -5.208 56.509 1.00 85.75 491 PHE A O 1
ATOM 3891 N N . LEU A 1 492 ? -60.037 -7.098 57.546 1.00 84.12 492 LEU A N 1
ATOM 3892 C CA . LEU A 1 492 ? -60.809 -6.426 58.599 1.00 84.12 492 LEU A CA 1
ATOM 3893 C C . LEU A 1 492 ? -59.978 -5.988 59.812 1.00 84.12 492 LEU A C 1
ATOM 3895 O O . LEU A 1 492 ? -60.238 -4.931 60.383 1.00 84.12 492 LEU A O 1
ATOM 3899 N N . ARG A 1 493 ? -58.996 -6.790 60.229 1.00 83.62 493 ARG A N 1
ATOM 3900 C CA . ARG A 1 493 ? 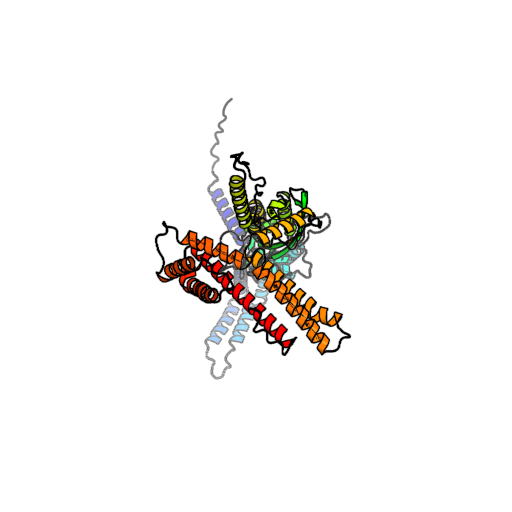-58.287 -6.638 61.514 1.00 83.62 493 ARG A CA 1
ATOM 3901 C C . ARG A 1 493 ? -56.781 -6.424 61.376 1.00 83.62 493 ARG A C 1
ATOM 3903 O O . ARG A 1 493 ? -56.108 -6.206 62.379 1.00 83.62 493 ARG A O 1
ATOM 3910 N N . GLY A 1 494 ? -56.237 -6.486 60.162 1.00 83.50 494 GLY A N 1
ATOM 3911 C CA . GLY A 1 494 ? -54.811 -6.282 59.927 1.00 83.50 494 GLY A CA 1
ATOM 3912 C C . GLY A 1 494 ? -54.330 -4.850 60.224 1.00 83.50 494 GLY A C 1
ATOM 3913 O O . GLY A 1 494 ? -55.131 -3.919 60.313 1.00 83.50 494 GLY A O 1
ATOM 3914 N N . PRO A 1 495 ? -53.004 -4.629 60.299 1.00 75.44 495 PRO A N 1
ATOM 3915 C CA . PRO A 1 495 ? -52.407 -3.300 60.499 1.00 75.44 495 PRO A CA 1
ATOM 3916 C C . PRO A 1 495 ? -52.714 -2.307 59.360 1.00 75.44 495 PRO A C 1
ATOM 3918 O O . PRO A 1 495 ? -52.548 -1.099 59.521 1.00 75.44 495 PRO A O 1
ATOM 3921 N N . GLN A 1 496 ? -53.179 -2.807 58.210 1.00 82.56 496 GLN A N 1
ATOM 3922 C CA . GLN A 1 496 ? -53.742 -2.027 57.105 1.00 82.56 496 GLN A CA 1
ATOM 3923 C C . GLN A 1 496 ? -55.199 -2.423 56.832 1.00 82.56 496 GLN A C 1
ATOM 3925 O O . GLN A 1 496 ? -55.607 -2.560 55.676 1.00 82.56 496 GLN A O 1
ATOM 3930 N N . SER A 1 497 ? -55.983 -2.641 57.889 1.00 89.12 497 SER A N 1
ATOM 3931 C CA . SER A 1 497 ? -57.390 -2.990 57.738 1.00 89.12 497 SER A CA 1
ATOM 3932 C C . SER A 1 497 ? -58.137 -1.964 56.892 1.00 89.12 497 SER A C 1
ATOM 3934 O O . SER A 1 497 ? -57.788 -0.778 56.847 1.00 89.12 497 SER A O 1
ATOM 3936 N N . LEU A 1 498 ? -59.175 -2.437 56.208 1.00 89.31 498 LEU A N 1
ATOM 3937 C CA . LEU A 1 498 ? -60.113 -1.613 55.458 1.00 89.31 498 LEU A CA 1
ATOM 3938 C C . LEU A 1 498 ? -60.616 -0.451 56.328 1.00 89.31 498 LEU A C 1
ATOM 3940 O O . LEU A 1 498 ? -60.543 0.699 55.904 1.00 89.31 498 LEU A O 1
ATOM 3944 N N . GLU A 1 499 ? -60.985 -0.735 57.579 1.00 87.62 499 GLU A N 1
ATOM 3945 C CA . GLU A 1 499 ? -61.484 0.257 58.538 1.00 87.62 499 GLU A CA 1
ATOM 3946 C C . GLU A 1 499 ? -60.435 1.314 58.915 1.00 87.62 499 GLU A C 1
ATOM 3948 O O . GLU A 1 499 ? -60.728 2.510 58.926 1.00 87.62 499 GLU A O 1
ATOM 3953 N N . SER A 1 500 ? -59.184 0.907 59.170 1.00 86.81 500 SER A N 1
ATOM 3954 C CA . SER A 1 500 ? -58.105 1.853 59.491 1.00 86.81 500 SER A CA 1
ATOM 3955 C C . SER A 1 500 ? -57.797 2.763 58.303 1.00 86.81 500 SER A C 1
ATOM 3957 O O . SER A 1 500 ? -57.614 3.971 58.465 1.00 86.81 500 SER A O 1
ATOM 3959 N N . ARG A 1 501 ? -57.762 2.199 57.091 1.00 89.25 501 ARG A N 1
ATOM 3960 C CA . ARG A 1 501 ? -57.499 2.960 55.865 1.00 89.25 501 ARG A CA 1
ATOM 3961 C C . ARG A 1 501 ? -58.632 3.913 55.532 1.00 89.25 501 ARG A C 1
ATOM 3963 O O . ARG A 1 501 ? -58.356 5.052 55.174 1.00 89.25 501 ARG A O 1
ATOM 3970 N N . PHE A 1 502 ? -59.875 3.482 55.707 1.00 89.69 502 PHE A N 1
ATOM 3971 C CA . PHE A 1 502 ? -61.032 4.352 55.560 1.00 89.69 502 PHE A CA 1
ATOM 3972 C C . PHE A 1 502 ? -61.027 5.477 56.586 1.00 89.69 502 PHE A C 1
ATOM 3974 O O . PHE A 1 502 ? -61.171 6.628 56.204 1.00 89.69 502 PHE A O 1
ATOM 3981 N N . THR A 1 503 ? -60.744 5.184 57.857 1.00 88.38 503 THR A N 1
ATOM 3982 C CA . THR A 1 503 ? -60.631 6.219 58.898 1.00 88.38 503 THR A CA 1
ATOM 3983 C C . THR A 1 503 ? -59.589 7.279 58.529 1.00 88.38 503 THR A C 1
ATOM 3985 O O . THR A 1 503 ? -59.892 8.470 58.566 1.00 88.38 503 THR A O 1
ATOM 3988 N N . LYS A 1 504 ? -58.392 6.859 58.092 1.00 90.31 504 LYS A N 1
ATOM 3989 C CA . LYS A 1 504 ? -57.337 7.776 57.614 1.00 90.31 504 LYS A CA 1
ATOM 3990 C C . LYS A 1 504 ? -57.774 8.582 56.393 1.00 90.31 504 LYS A C 1
ATOM 3992 O O . LYS A 1 504 ? -57.441 9.754 56.266 1.00 90.31 504 LYS A O 1
ATOM 3997 N N . LEU A 1 505 ? -58.520 7.956 55.488 1.00 90.44 505 LEU A N 1
ATOM 3998 C CA . LEU A 1 505 ? -59.059 8.612 54.304 1.00 90.44 505 LEU A CA 1
ATOM 3999 C C . LEU A 1 505 ? -60.093 9.676 54.697 1.00 90.44 505 LEU A C 1
ATOM 4001 O O . LEU A 1 505 ? -60.048 10.782 54.170 1.00 90.44 505 LEU A O 1
ATOM 4005 N N . MET A 1 506 ? -60.959 9.398 55.675 1.00 89.06 506 MET A N 1
ATOM 4006 C CA . MET A 1 506 ? -61.923 10.373 56.197 1.00 89.06 506 MET A CA 1
ATOM 4007 C C . MET A 1 506 ? -61.251 11.527 56.946 1.00 89.06 506 MET A C 1
ATOM 4009 O O . MET A 1 506 ? -61.734 12.657 56.887 1.00 89.06 506 MET A O 1
ATOM 4013 N N . GLU A 1 507 ? -60.135 11.272 57.627 1.00 89.50 507 GLU A N 1
ATOM 4014 C CA . GLU A 1 507 ? -59.296 12.318 58.219 1.00 89.50 507 GLU A CA 1
ATOM 4015 C C . GLU A 1 507 ? -58.713 13.233 57.132 1.00 89.50 507 GLU A C 1
ATOM 4017 O O . GLU A 1 507 ? -58.888 14.450 57.193 1.00 89.50 507 GLU A O 1
ATOM 4022 N N . GLN A 1 508 ? -58.176 12.647 56.058 1.00 90.25 508 GLN A N 1
ATOM 4023 C CA . GLN A 1 508 ? -57.666 13.382 54.899 1.00 90.25 508 GLN A CA 1
ATOM 4024 C C . GLN A 1 508 ? -58.762 14.198 54.181 1.00 90.25 508 GLN A C 1
ATOM 4026 O O . GLN A 1 508 ? -58.503 15.310 53.724 1.00 90.25 508 GLN A O 1
ATOM 4031 N N . VAL A 1 509 ? -60.009 13.707 54.121 1.00 90.31 509 VAL A N 1
ATOM 4032 C CA . VAL A 1 509 ? -61.156 14.485 53.601 1.00 90.31 509 VAL A CA 1
ATOM 4033 C C . VAL A 1 509 ? -61.382 15.758 54.420 1.00 90.31 509 VAL A C 1
ATOM 4035 O O . VAL A 1 509 ? -61.660 16.810 53.847 1.00 90.31 509 VAL A O 1
ATOM 4038 N N . ARG A 1 510 ? -61.261 15.693 55.752 1.00 87.81 510 ARG A N 1
ATOM 4039 C CA . ARG A 1 510 ? -61.446 16.874 56.615 1.00 87.81 510 ARG A CA 1
ATOM 4040 C C . ARG A 1 510 ? -60.357 17.912 56.378 1.00 87.81 510 ARG A C 1
ATOM 4042 O O . ARG A 1 510 ? -60.675 19.096 56.311 1.00 87.81 510 ARG A O 1
ATOM 4049 N N . GLU A 1 511 ? -59.113 17.474 56.201 1.00 87.38 511 GLU A N 1
ATOM 4050 C CA . GLU A 1 511 ? -57.999 18.356 55.833 1.00 87.38 511 GLU A CA 1
ATOM 4051 C C . GLU A 1 511 ? -58.239 19.020 54.469 1.00 87.38 511 GLU A C 1
ATOM 4053 O O . GLU A 1 511 ? -58.047 20.226 54.308 1.00 87.38 511 GLU A O 1
ATOM 4058 N N . LEU A 1 512 ? -58.746 18.255 53.499 1.00 87.56 512 LEU A N 1
ATOM 4059 C CA . LEU A 1 512 ? -59.038 18.723 52.143 1.00 87.56 512 LEU A CA 1
ATOM 4060 C C . LEU A 1 512 ? -60.187 19.739 52.045 1.00 87.56 512 LEU A C 1
ATOM 4062 O O . LEU A 1 512 ? -60.271 20.439 51.034 1.00 87.56 512 LEU A O 1
ATOM 4066 N N . ILE A 1 513 ? -61.068 19.826 53.046 1.00 86.06 513 ILE A N 1
ATOM 4067 C CA . ILE A 1 513 ? -62.223 20.751 53.085 1.00 86.06 513 ILE A CA 1
ATOM 4068 C C . ILE A 1 513 ? -61.923 22.001 53.943 1.00 86.06 513 ILE A C 1
ATOM 4070 O O . ILE A 1 513 ? -62.797 22.834 54.175 1.00 86.06 513 ILE A O 1
ATOM 4074 N N . GLY A 1 514 ? -60.678 22.170 54.403 1.00 80.00 514 GLY A N 1
ATOM 4075 C CA . GLY A 1 514 ? -60.271 23.295 55.246 1.00 80.00 514 GLY A CA 1
ATOM 4076 C C . GLY A 1 514 ? -60.629 24.691 54.683 1.00 80.00 514 GLY A C 1
ATOM 4077 O O . GLY A 1 514 ? -60.687 24.878 53.464 1.00 80.00 514 GLY A O 1
ATOM 4078 N N . PRO A 1 515 ? -60.838 25.693 55.564 1.00 67.19 515 PRO A N 1
ATOM 4079 C CA . PRO A 1 515 ? -61.408 27.006 55.226 1.00 67.19 515 PRO A CA 1
ATOM 4080 C C . PRO A 1 515 ? -60.593 27.838 54.221 1.00 67.19 515 PRO A C 1
ATOM 4082 O O . PRO A 1 515 ? -61.144 28.740 53.593 1.00 67.19 515 PRO A O 1
ATOM 4085 N N . ASP A 1 516 ? -59.311 27.521 54.024 1.00 64.75 516 ASP A N 1
ATOM 4086 C CA . ASP A 1 516 ? -58.404 28.275 53.148 1.00 64.75 516 ASP A CA 1
ATOM 4087 C C . ASP A 1 516 ? -58.349 27.756 51.703 1.00 64.75 516 ASP A C 1
ATOM 4089 O O . ASP A 1 516 ? -57.630 28.301 50.855 1.00 64.75 516 ASP A O 1
ATOM 4093 N N . ARG A 1 517 ? -59.106 26.705 51.374 1.00 71.06 517 ARG A N 1
ATOM 4094 C CA . ARG A 1 517 ? -59.047 26.106 50.044 1.00 71.06 517 ARG A CA 1
ATOM 4095 C C . ARG A 1 517 ? -59.907 26.878 49.041 1.00 71.06 517 ARG A C 1
ATOM 4097 O O . ARG A 1 517 ? -61.127 26.754 49.006 1.00 71.06 517 ARG A O 1
ATOM 4104 N N . ARG A 1 518 ? -59.258 27.651 48.163 1.00 59.81 518 ARG A N 1
ATOM 4105 C CA . ARG A 1 518 ? -59.911 28.245 46.985 1.00 59.81 518 ARG A CA 1
ATOM 4106 C C . ARG A 1 518 ? -60.242 27.144 45.975 1.00 59.81 518 ARG A C 1
ATOM 4108 O O . ARG A 1 518 ? -59.348 26.458 45.487 1.00 59.81 518 ARG A O 1
ATOM 4115 N N . SER A 1 519 ? -61.530 26.989 45.689 1.00 57.66 519 SER A N 1
ATOM 4116 C CA . SER A 1 519 ? -62.075 26.069 44.692 1.00 57.66 519 SER A CA 1
ATOM 4117 C C . SER A 1 519 ? -61.515 26.359 43.296 1.00 57.66 519 SER A C 1
ATOM 4119 O O . SER A 1 519 ? -61.862 27.367 42.686 1.00 57.66 519 SER A O 1
ATOM 4121 N N . PHE A 1 520 ? -60.635 25.497 42.786 1.00 64.69 520 PHE A N 1
ATOM 4122 C CA . PHE A 1 520 ? -60.173 25.540 41.390 1.00 64.69 520 PHE A CA 1
ATOM 4123 C C . PHE A 1 520 ? -60.777 24.407 40.539 1.00 64.69 520 PHE A C 1
ATOM 4125 O O . PHE A 1 520 ? -60.433 24.267 39.367 1.00 64.69 520 PHE A O 1
ATOM 4132 N N . PHE A 1 521 ? -61.662 23.589 41.117 1.00 70.25 521 PHE A N 1
ATOM 4133 C CA . PHE A 1 521 ? -62.162 22.350 40.515 1.00 70.25 521 PHE A CA 1
ATOM 4134 C C . PHE A 1 521 ? -63.667 22.402 40.235 1.00 70.25 521 PHE A C 1
ATOM 4136 O O . PHE A 1 521 ? -64.367 23.311 40.673 1.00 70.25 521 PHE A O 1
ATOM 4143 N N . SER A 1 522 ? -64.162 21.435 39.457 1.00 73.00 522 SER A N 1
ATOM 4144 C CA . SER A 1 522 ? -65.581 21.331 39.115 1.00 73.00 522 SER A CA 1
ATOM 4145 C C . SER A 1 522 ? -66.445 21.191 40.375 1.00 73.00 522 SER A C 1
ATOM 4147 O O . SER A 1 522 ? -66.038 20.578 41.365 1.00 73.00 522 SER A O 1
ATOM 4149 N N . SER A 1 523 ? -67.675 21.710 40.316 1.00 80.75 523 SER A N 1
ATOM 4150 C CA . SER A 1 523 ? -68.671 21.570 41.389 1.00 80.75 523 SER A CA 1
ATOM 4151 C C . SER A 1 523 ? -68.910 20.109 41.795 1.00 80.75 523 SER A C 1
ATOM 4153 O O . SER A 1 523 ? -69.261 19.835 42.937 1.00 80.75 523 SER A O 1
ATOM 4155 N N . GLU A 1 524 ? -68.674 19.153 40.895 1.00 86.44 524 GLU A N 1
ATOM 4156 C CA . GLU A 1 524 ? -68.843 17.717 41.136 1.00 86.44 524 GLU A CA 1
ATOM 4157 C C . GLU A 1 524 ? -67.837 17.135 42.139 1.00 86.44 524 GLU A C 1
ATOM 4159 O O . GLU A 1 524 ? -68.241 16.373 43.018 1.00 86.44 524 GLU A O 1
ATOM 4164 N N . TYR A 1 525 ? -66.553 17.508 42.057 1.00 88.62 525 TYR A N 1
ATOM 4165 C CA . TYR A 1 525 ? -65.530 17.014 42.989 1.00 88.62 525 TYR A CA 1
ATOM 4166 C C . TYR A 1 525 ? -65.732 17.587 44.397 1.00 88.62 525 TYR A C 1
ATOM 4168 O O . TYR A 1 525 ? -65.600 16.875 45.391 1.00 88.62 525 TYR A O 1
ATOM 4176 N N . GLU A 1 526 ? -66.135 18.855 44.502 1.00 87.06 526 GLU A N 1
ATOM 4177 C CA . GLU A 1 526 ? -66.455 19.453 45.801 1.00 87.06 526 GLU A CA 1
ATOM 4178 C C . GLU A 1 526 ? -67.713 18.867 46.427 1.00 87.06 526 GLU A C 1
ATOM 4180 O O . GLU A 1 526 ? -67.732 18.598 47.629 1.00 87.06 526 GLU A O 1
ATOM 4185 N N . ASN A 1 527 ? -68.751 18.638 45.621 1.00 89.62 527 ASN A N 1
ATOM 4186 C CA . ASN A 1 527 ? -69.958 17.964 46.081 1.00 89.62 527 ASN A CA 1
ATOM 4187 C C . ASN A 1 527 ? -69.628 16.560 46.594 1.00 89.62 527 ASN A C 1
ATOM 4189 O O . ASN A 1 527 ? -70.131 16.177 47.646 1.00 89.62 527 ASN A O 1
ATOM 4193 N N . PHE A 1 528 ? -68.732 15.835 45.918 1.00 92.38 528 PHE A N 1
ATOM 4194 C CA . PHE A 1 528 ? -68.243 14.538 46.378 1.00 92.38 528 PHE A CA 1
ATOM 4195 C C . PHE A 1 528 ? -67.500 14.629 47.721 1.00 92.38 528 PHE A C 1
ATOM 4197 O O . PHE A 1 528 ? -67.804 13.862 48.633 1.00 92.38 528 PHE A O 1
ATOM 4204 N N . LEU A 1 529 ? -66.576 15.583 47.890 1.00 90.44 529 LEU A N 1
ATOM 4205 C CA . LEU A 1 529 ? -65.860 15.768 49.159 1.00 90.44 529 LEU A CA 1
ATOM 4206 C C . LEU A 1 529 ? -66.812 16.126 50.311 1.00 90.44 529 LEU A C 1
ATOM 4208 O O . LEU A 1 529 ? -66.706 15.563 51.401 1.00 90.44 529 LEU A O 1
ATOM 4212 N N . ARG A 1 530 ? -67.781 17.017 50.072 1.00 89.06 530 ARG A N 1
ATOM 4213 C CA . ARG A 1 530 ? -68.804 17.381 51.067 1.00 89.06 530 ARG A CA 1
ATOM 4214 C C . ARG A 1 530 ? -69.727 16.212 51.394 1.00 89.06 530 ARG A C 1
ATOM 4216 O O . ARG A 1 530 ? -70.056 16.007 52.560 1.00 89.06 530 ARG A O 1
ATOM 4223 N N . GLU A 1 531 ? -70.117 15.429 50.392 1.00 90.38 531 GLU A N 1
ATOM 4224 C CA . GLU A 1 531 ? -70.905 14.212 50.578 1.00 90.38 531 GLU A CA 1
ATOM 4225 C C . GLU A 1 531 ? -70.142 13.205 51.449 1.00 90.38 531 GLU A C 1
ATOM 4227 O O . GLU A 1 531 ? -70.672 12.755 52.466 1.00 90.38 531 GLU A O 1
ATOM 4232 N N . MET A 1 532 ? -68.869 12.956 51.135 1.00 88.62 532 MET A N 1
ATOM 4233 C CA . MET A 1 532 ? -67.953 12.149 51.941 1.00 88.62 532 MET A CA 1
ATOM 4234 C C . MET A 1 532 ? -67.866 12.635 53.388 1.00 88.62 532 MET A C 1
ATOM 4236 O O . MET A 1 532 ? -68.026 11.852 54.322 1.00 88.62 532 MET A O 1
ATOM 4240 N N . GLN A 1 533 ? -67.666 13.935 53.597 1.00 88.75 533 GLN A N 1
ATOM 4241 C CA . GLN A 1 533 ? -67.574 14.515 54.933 1.00 88.75 533 GLN A CA 1
ATOM 4242 C C . GLN A 1 533 ? -68.883 14.374 55.716 1.00 88.75 533 GLN A C 1
ATOM 4244 O O . GLN A 1 533 ? -68.847 13.987 56.885 1.00 88.75 533 GLN A O 1
ATOM 4249 N N . SER A 1 534 ? -70.026 14.648 55.081 1.00 87.25 534 SER A N 1
ATOM 4250 C CA . SER A 1 534 ? -71.344 14.549 55.717 1.00 87.25 534 SER A CA 1
ATOM 4251 C C . SER A 1 534 ? -71.665 13.120 56.158 1.00 87.25 534 SER A C 1
ATOM 4253 O O . SER A 1 534 ? -72.211 12.914 57.237 1.00 87.25 534 SER A O 1
ATOM 4255 N N . ARG A 1 535 ? -71.248 12.128 55.362 1.00 81.88 535 ARG A N 1
ATOM 4256 C CA . ARG A 1 535 ? -71.465 10.702 55.632 1.00 81.88 535 ARG A CA 1
ATOM 4257 C C . ARG A 1 535 ? -70.372 10.076 56.505 1.00 81.88 535 ARG A C 1
ATOM 4259 O O . ARG A 1 535 ? -70.554 8.979 57.015 1.00 81.88 535 ARG A O 1
ATOM 4266 N N . SER A 1 536 ? -69.263 10.781 56.743 1.00 76.69 536 SER A N 1
ATOM 4267 C CA . SER A 1 536 ? -68.141 10.311 57.577 1.00 76.69 536 SER A CA 1
ATOM 4268 C C . SER A 1 536 ? -68.501 10.061 59.044 1.00 76.69 536 SER A C 1
ATOM 4270 O O . SER A 1 536 ? -67.763 9.384 59.759 1.00 76.69 536 SER A O 1
ATOM 4272 N N . GLN A 1 537 ? -69.609 10.630 59.522 1.00 76.75 537 GLN A N 1
ATOM 4273 C CA . GLN A 1 537 ? -70.042 10.512 60.909 1.00 76.75 537 GLN A CA 1
ATOM 4274 C C . GLN A 1 537 ? -70.925 9.271 61.074 1.00 76.75 537 GLN A C 1
ATOM 4276 O O . GLN A 1 537 ? -72.147 9.352 61.019 1.00 76.75 537 GLN A O 1
ATOM 4281 N N . GLY A 1 538 ? -70.288 8.116 61.280 1.00 75.75 538 GLY A N 1
ATOM 4282 C CA . GLY A 1 538 ? -70.963 6.882 61.706 1.00 75.75 538 GLY A CA 1
ATOM 4283 C C . GLY A 1 538 ? -71.002 5.745 60.685 1.00 75.75 538 GLY A C 1
ATOM 4284 O O . GLY A 1 538 ? -71.509 4.679 61.018 1.00 75.75 538 GLY A O 1
ATOM 4285 N N . TRP A 1 539 ? -70.456 5.943 59.485 1.00 82.12 539 TRP A N 1
ATOM 4286 C CA . TRP A 1 539 ? -70.319 4.891 58.477 1.00 82.12 539 TRP A CA 1
ATOM 4287 C C . TRP A 1 539 ? -69.119 3.975 58.761 1.00 82.12 539 TRP A C 1
ATOM 4289 O O . TRP A 1 539 ? -68.021 4.457 59.041 1.00 82.12 539 TRP A O 1
ATOM 4299 N N . ARG A 1 540 ? -69.329 2.660 58.660 1.00 82.25 540 ARG A N 1
ATOM 4300 C CA . ARG A 1 540 ? -68.292 1.611 58.686 1.00 82.25 540 ARG A CA 1
ATOM 4301 C C . ARG A 1 540 ? -68.032 1.129 57.279 1.00 82.25 540 ARG A C 1
ATOM 4303 O O . ARG A 1 540 ? -68.985 1.019 56.523 1.00 82.25 540 ARG A O 1
ATOM 4310 N N . VAL A 1 541 ? -66.811 0.710 56.943 1.00 81.94 541 VAL A N 1
ATOM 4311 C CA . VAL A 1 541 ? -66.440 0.326 55.559 1.00 81.94 541 VAL A CA 1
ATOM 4312 C C . VAL A 1 541 ? -67.337 -0.746 54.928 1.00 81.94 541 VAL A C 1
ATOM 4314 O O . VAL A 1 541 ? -67.441 -0.834 53.706 1.00 81.94 541 VAL A O 1
ATOM 4317 N N . THR A 1 542 ? -68.007 -1.549 55.747 1.00 78.62 542 THR A N 1
ATOM 4318 C CA . THR A 1 542 ? -68.930 -2.602 55.315 1.00 78.62 542 THR A CA 1
ATOM 4319 C C . THR A 1 542 ? -70.349 -2.118 55.005 1.00 78.62 542 THR A C 1
ATOM 4321 O O . THR A 1 542 ? -71.180 -2.930 54.604 1.00 78.62 542 THR A O 1
ATOM 4324 N N . ASP A 1 543 ? -70.662 -0.836 55.198 1.00 84.06 543 ASP A N 1
ATOM 4325 C CA . ASP A 1 543 ? -72.000 -0.308 54.946 1.00 84.06 543 ASP A CA 1
ATOM 4326 C C . ASP A 1 543 ? -72.306 -0.283 53.434 1.00 84.06 543 ASP A C 1
ATOM 4328 O O . ASP A 1 543 ? -71.482 0.167 52.632 1.00 84.06 543 ASP A O 1
ATOM 4332 N N . PRO A 1 544 ? -73.507 -0.714 53.006 1.00 77.50 544 PRO A N 1
ATOM 4333 C CA . PRO A 1 544 ? -73.823 -0.928 51.590 1.00 77.50 544 PRO A CA 1
ATOM 4334 C C . PRO A 1 544 ? -73.739 0.346 50.731 1.00 77.50 544 PRO A C 1
ATOM 4336 O O . PRO A 1 544 ? -73.460 0.263 49.537 1.00 77.50 544 PRO A O 1
ATOM 4339 N N . GLY A 1 545 ? -73.919 1.531 51.326 1.00 81.81 545 GLY A N 1
ATOM 4340 C CA . GLY A 1 545 ? -73.817 2.816 50.622 1.00 81.81 545 GLY A CA 1
ATOM 4341 C C . GLY A 1 545 ? -72.384 3.287 50.344 1.00 81.81 545 GLY A C 1
ATOM 4342 O O . GLY A 1 545 ? -72.185 4.190 49.532 1.00 81.81 545 GLY A O 1
ATOM 4343 N N . ILE A 1 546 ? -71.373 2.694 50.989 1.00 83.56 546 ILE A N 1
ATOM 4344 C CA . ILE A 1 546 ? -69.970 3.099 50.815 1.00 83.56 546 ILE A CA 1
ATOM 4345 C C . ILE A 1 546 ? -69.436 2.669 49.463 1.00 83.56 546 ILE A C 1
ATOM 4347 O O . ILE A 1 546 ? -68.671 3.406 48.851 1.00 83.56 546 ILE A O 1
ATOM 4351 N N . GLN A 1 547 ? -69.840 1.499 48.975 1.00 82.56 547 GLN A N 1
ATOM 4352 C CA . GLN A 1 547 ? -69.335 0.987 47.709 1.00 82.56 547 GLN A CA 1
ATOM 4353 C C . GLN A 1 547 ? -69.704 1.909 46.541 1.00 82.56 547 GLN A C 1
ATOM 4355 O O . GLN A 1 547 ? -68.847 2.207 45.715 1.00 82.56 547 GLN A O 1
ATOM 4360 N N . GLU A 1 548 ? -70.946 2.391 46.495 1.00 86.88 548 GLU A N 1
ATOM 4361 C CA . GLU A 1 548 ? -71.415 3.332 45.471 1.00 86.88 548 GLU A CA 1
ATOM 4362 C C . GLU A 1 548 ? -70.641 4.654 45.537 1.00 86.88 548 GLU A C 1
ATOM 4364 O O . GLU A 1 548 ? -70.149 5.165 44.531 1.00 86.88 548 GLU A O 1
ATOM 4369 N N . LEU A 1 549 ? -70.451 5.164 46.752 1.00 85.44 549 LEU A N 1
ATOM 4370 C CA . LEU A 1 549 ? -69.721 6.399 46.978 1.00 85.44 549 LEU A CA 1
ATOM 4371 C C . LEU A 1 549 ? -68.235 6.270 46.592 1.00 85.44 549 LEU A C 1
ATOM 4373 O O . LEU A 1 549 ? -67.672 7.154 45.949 1.00 85.44 549 LEU A O 1
ATOM 4377 N N . LEU A 1 550 ? -67.592 5.159 46.947 1.00 84.31 550 LEU A N 1
ATOM 4378 C CA . LEU A 1 550 ? -66.199 4.890 46.609 1.00 84.31 550 LEU A CA 1
ATOM 4379 C C . LEU A 1 550 ? -66.032 4.659 45.094 1.00 84.31 550 LEU A C 1
ATOM 4381 O O . LEU A 1 550 ? -65.046 5.106 44.508 1.00 84.31 550 LEU A O 1
ATOM 4385 N N . GLN A 1 551 ? -67.008 4.024 44.439 1.00 86.50 551 GLN A N 1
ATOM 4386 C CA . GLN A 1 551 ? -67.028 3.845 42.985 1.00 86.50 551 GLN A CA 1
ATOM 4387 C C . GLN A 1 551 ? -67.076 5.196 42.258 1.00 86.50 551 GLN A C 1
ATOM 4389 O O . GLN A 1 551 ? -66.309 5.417 41.319 1.00 86.50 551 GLN A O 1
ATOM 4394 N N . ARG A 1 552 ? -67.886 6.138 42.754 1.00 90.62 552 ARG A N 1
ATOM 4395 C CA . ARG A 1 552 ? -67.929 7.517 42.248 1.00 90.62 552 ARG A CA 1
ATOM 4396 C C . ARG A 1 552 ? -66.568 8.215 42.346 1.00 90.62 552 ARG A C 1
ATOM 4398 O O . ARG A 1 552 ? -66.191 8.971 41.456 1.00 90.62 552 ARG A O 1
ATOM 4405 N N . ALA A 1 553 ? -65.783 7.925 43.385 1.00 86.88 553 ALA A N 1
ATOM 4406 C CA . ALA A 1 553 ? -64.417 8.436 43.504 1.00 86.88 553 ALA A CA 1
ATOM 4407 C C . ALA A 1 553 ? -63.491 7.908 42.395 1.00 86.88 553 ALA A C 1
ATOM 4409 O O . ALA A 1 553 ? -62.639 8.643 41.893 1.00 86.88 553 ALA A O 1
ATOM 4410 N N . ALA A 1 554 ? -63.662 6.645 41.991 1.00 84.81 554 ALA A N 1
ATOM 4411 C CA . ALA A 1 554 ? -62.899 6.058 40.894 1.00 84.81 554 ALA A CA 1
ATOM 4412 C C . ALA A 1 554 ? -63.256 6.687 39.539 1.00 84.81 554 ALA A C 1
ATOM 4414 O O . ALA A 1 554 ? -62.359 6.961 38.740 1.00 84.81 554 ALA A O 1
ATOM 4415 N N . GLU A 1 555 ? -64.536 6.991 39.313 1.00 91.12 555 GLU A N 1
ATOM 4416 C CA . GLU A 1 555 ? -65.000 7.731 38.132 1.00 91.12 555 GLU A CA 1
ATOM 4417 C C . GLU A 1 555 ? -64.401 9.142 38.087 1.00 91.12 555 GLU A C 1
ATOM 4419 O O . GLU A 1 555 ? -63.847 9.557 37.068 1.00 91.12 555 GLU A O 1
ATOM 4424 N N . LEU A 1 556 ? -64.410 9.854 39.218 1.00 89.94 556 LEU A N 1
ATOM 4425 C CA . LEU A 1 556 ? -63.790 11.176 39.332 1.00 89.94 556 LEU A CA 1
ATOM 4426 C C . LEU A 1 556 ? -62.272 11.129 39.103 1.00 89.94 556 LEU A C 1
ATOM 4428 O O . LEU A 1 556 ? -61.725 12.019 38.451 1.00 89.94 556 LEU A O 1
ATOM 4432 N N . ASN A 1 557 ? -61.580 10.088 39.576 1.00 89.19 557 ASN A N 1
ATOM 4433 C CA . ASN A 1 557 ? -60.149 9.915 39.320 1.00 89.19 557 ASN A CA 1
ATOM 4434 C C . ASN A 1 557 ? -59.856 9.697 37.828 1.00 89.19 557 ASN A C 1
ATOM 4436 O O . ASN A 1 557 ? -58.891 10.250 37.305 1.00 89.19 557 ASN A O 1
ATOM 4440 N N . ALA A 1 558 ? -60.699 8.929 37.131 1.00 88.00 558 ALA A N 1
ATOM 4441 C CA . ALA A 1 558 ? -60.569 8.717 35.692 1.00 88.00 558 ALA A CA 1
ATOM 4442 C C . ALA A 1 558 ? -60.820 10.007 34.891 1.00 88.00 558 ALA A C 1
ATOM 4444 O O . ALA A 1 558 ? -60.130 10.264 33.907 1.00 88.00 558 ALA A O 1
ATOM 4445 N N . LEU A 1 559 ? -61.773 10.836 35.327 1.00 88.69 559 LEU A N 1
ATOM 4446 C CA . LEU A 1 559 ? -62.129 12.086 34.651 1.00 88.69 559 LEU A CA 1
ATOM 4447 C C . LEU A 1 559 ? -61.127 13.221 34.900 1.00 88.69 559 LEU A C 1
ATOM 4449 O O . LEU A 1 559 ? -60.851 14.013 33.997 1.00 88.69 559 LEU A O 1
ATOM 4453 N N . PHE A 1 560 ? -60.585 13.322 36.116 1.00 86.94 560 PHE A N 1
ATOM 4454 C CA . PHE A 1 560 ? -59.826 14.499 36.550 1.00 86.94 560 PHE A CA 1
ATOM 4455 C C . PHE A 1 560 ? -58.372 14.214 36.944 1.00 86.94 560 PHE A C 1
ATOM 4457 O O . PHE A 1 560 ? -57.634 15.168 37.181 1.00 86.94 560 PHE A O 1
ATOM 4464 N N . GLY A 1 561 ? -57.924 12.954 36.978 1.00 81.19 561 GLY A N 1
ATOM 4465 C CA . GLY A 1 561 ? -56.655 12.528 37.588 1.00 81.19 561 GLY A CA 1
ATOM 4466 C C . GLY A 1 561 ? -55.433 13.393 37.257 1.00 81.19 561 GLY A C 1
ATOM 4467 O O . GLY A 1 561 ? -54.710 13.817 38.161 1.00 81.19 561 GLY A O 1
ATOM 4468 N N . GLU A 1 562 ? -55.213 13.731 35.984 1.00 84.81 562 GLU A N 1
ATOM 4469 C CA . GLU A 1 562 ? -54.065 14.553 35.564 1.00 84.81 562 GLU A CA 1
ATOM 4470 C C . GLU A 1 562 ? -54.209 16.045 35.895 1.00 84.81 562 GLU A C 1
ATOM 4472 O O . GLU A 1 562 ? -53.208 16.739 36.067 1.00 84.81 562 GLU A O 1
ATOM 4477 N N . ARG A 1 563 ? -55.445 16.534 36.031 1.00 85.38 563 ARG A N 1
ATOM 4478 C CA . ARG A 1 563 ? -55.768 17.945 36.295 1.00 85.38 563 ARG A CA 1
ATOM 4479 C C . ARG A 1 563 ? -55.801 18.287 37.784 1.00 85.38 563 ARG A C 1
ATOM 4481 O O . ARG A 1 563 ? -55.795 19.463 38.133 1.00 85.38 563 ARG A O 1
ATOM 4488 N N . LEU A 1 564 ? -55.849 17.279 38.653 1.00 83.56 564 LEU A N 1
ATOM 4489 C CA . LEU A 1 564 ? -55.885 17.445 40.105 1.00 83.56 564 LEU A CA 1
ATOM 4490 C C . LEU A 1 564 ? -54.518 17.821 40.683 1.00 83.56 564 LEU A C 1
ATOM 4492 O O . LEU A 1 564 ? -53.472 17.455 40.136 1.00 83.56 564 LEU A O 1
ATOM 4496 N N . THR A 1 565 ? -54.533 18.512 41.830 1.00 86.69 565 THR A N 1
ATOM 4497 C CA . THR A 1 565 ? -53.306 18.751 42.600 1.00 86.69 565 THR A CA 1
ATOM 4498 C C . THR A 1 565 ? -52.687 17.417 43.044 1.00 86.69 565 THR A C 1
ATOM 4500 O O . THR A 1 565 ? -53.407 16.423 43.174 1.00 86.69 565 THR A O 1
ATOM 4503 N N . PRO A 1 566 ? -51.372 17.355 43.321 1.00 86.81 566 PRO A N 1
ATOM 4504 C CA . PRO A 1 566 ? -50.735 16.123 43.790 1.00 86.81 566 PRO A CA 1
ATOM 4505 C C . PRO A 1 566 ? -51.407 15.514 45.029 1.00 86.81 566 PRO A C 1
ATOM 4507 O O . PRO A 1 566 ? -51.505 14.295 45.130 1.00 86.81 566 PRO A O 1
ATOM 4510 N N . LEU A 1 567 ? -51.911 16.356 45.937 1.00 86.19 567 LEU A N 1
ATOM 4511 C CA . LEU A 1 567 ? -52.555 15.924 47.177 1.00 86.19 567 LEU A CA 1
ATOM 4512 C C . LEU A 1 567 ? -53.962 15.352 46.924 1.00 86.19 567 LEU A C 1
ATOM 4514 O O . LEU A 1 567 ? -54.307 14.307 47.469 1.00 86.19 567 LEU A O 1
ATOM 4518 N N . ASP A 1 568 ? -54.737 15.974 46.031 1.00 86.94 568 ASP A N 1
ATOM 4519 C CA . ASP A 1 568 ? -56.037 15.451 45.580 1.00 86.94 568 ASP A CA 1
ATOM 4520 C C . ASP A 1 568 ? -55.910 14.151 44.786 1.00 86.94 568 ASP A C 1
ATOM 4522 O O . ASP A 1 568 ? -56.717 13.232 44.930 1.00 86.94 568 ASP A O 1
ATOM 4526 N N . ARG A 1 569 ? -54.874 14.063 43.948 1.00 86.88 569 ARG A N 1
ATOM 4527 C CA . ARG A 1 569 ? -54.572 12.868 43.163 1.00 86.88 569 ARG A CA 1
ATOM 4528 C C . ARG A 1 569 ? -54.185 11.699 44.064 1.00 86.88 569 ARG A C 1
ATOM 4530 O O . ARG A 1 569 ? -54.652 10.586 43.837 1.00 86.88 569 ARG A O 1
ATOM 4537 N N . ASP A 1 570 ? -53.359 11.938 45.083 1.00 89.00 570 ASP A N 1
ATOM 4538 C CA . ASP A 1 570 ? -53.016 10.918 46.082 1.00 89.00 570 ASP A CA 1
ATOM 4539 C C . ASP A 1 570 ? -54.263 10.464 46.857 1.00 89.00 570 ASP A C 1
ATOM 4541 O O . ASP A 1 570 ? -54.500 9.264 46.992 1.00 89.00 570 ASP A O 1
ATOM 4545 N N . PHE A 1 571 ? -55.118 11.401 47.278 1.00 91.50 571 PHE A N 1
ATOM 4546 C CA . PHE A 1 571 ? -56.389 11.089 47.934 1.00 91.50 571 PHE A CA 1
ATOM 4547 C C . PHE A 1 571 ? -57.298 10.194 47.073 1.00 91.50 571 PHE A C 1
ATOM 4549 O O . PHE A 1 571 ? -57.723 9.121 47.518 1.00 91.50 571 PHE A O 1
ATOM 4556 N N . LEU A 1 572 ? -57.568 10.579 45.822 1.00 89.00 572 LEU A N 1
ATOM 4557 C CA . LEU A 1 572 ? -58.390 9.770 44.919 1.00 89.00 572 LEU A CA 1
ATOM 4558 C C . LEU A 1 572 ? -57.737 8.423 44.594 1.00 89.00 572 LEU A C 1
ATOM 4560 O O . LEU A 1 572 ? -58.426 7.405 44.565 1.00 89.00 572 LEU A O 1
ATOM 4564 N N . GLY A 1 573 ? -56.413 8.384 44.425 1.00 87.31 573 GLY A N 1
ATOM 4565 C CA . GLY A 1 573 ? -55.664 7.144 44.222 1.00 87.31 573 GLY A CA 1
ATOM 4566 C C . GLY A 1 573 ? -55.813 6.167 45.392 1.00 87.31 573 GLY A C 1
ATOM 4567 O O . GLY A 1 573 ? -56.072 4.980 45.181 1.00 87.31 573 GLY A O 1
ATOM 4568 N N . ARG A 1 574 ? -55.727 6.660 46.634 1.00 89.88 574 ARG A N 1
ATOM 4569 C CA . ARG A 1 574 ? -55.979 5.859 47.845 1.00 89.88 574 ARG A CA 1
ATOM 4570 C C . ARG A 1 574 ? -57.433 5.408 47.943 1.00 89.88 574 ARG A C 1
ATOM 4572 O O . ARG A 1 574 ? -57.684 4.275 48.350 1.00 89.88 574 ARG A O 1
ATOM 4579 N N . THR A 1 575 ? -58.371 6.259 47.533 1.00 88.12 575 THR A N 1
ATOM 4580 C CA . THR A 1 575 ? -59.802 5.928 47.494 1.00 88.12 575 THR A CA 1
ATOM 4581 C C . THR A 1 575 ? -60.072 4.785 46.518 1.00 88.12 575 THR A C 1
ATOM 4583 O O . THR A 1 575 ? -60.693 3.797 46.896 1.00 88.12 575 THR A O 1
ATOM 4586 N N . VAL A 1 576 ? -59.515 4.846 45.305 1.00 87.38 576 VAL A N 1
ATOM 4587 C CA . VAL A 1 576 ? -59.606 3.772 44.300 1.00 87.38 576 VAL A CA 1
ATOM 4588 C C . VAL A 1 576 ? -58.990 2.469 44.815 1.00 87.38 576 VAL A C 1
ATOM 4590 O O . VAL A 1 576 ? -59.571 1.399 44.645 1.00 87.38 576 VAL A O 1
ATOM 4593 N N . ALA A 1 577 ? -57.830 2.540 45.474 1.00 86.94 577 ALA A N 1
ATOM 4594 C CA . ALA A 1 577 ? -57.208 1.360 46.069 1.00 86.94 577 ALA A CA 1
ATOM 4595 C C . ALA A 1 577 ? -58.111 0.715 47.136 1.00 86.94 577 ALA A C 1
ATOM 4597 O O . ALA A 1 577 ? -58.250 -0.506 47.166 1.00 86.94 577 ALA A O 1
ATOM 4598 N N . LEU A 1 578 ? -58.777 1.528 47.963 1.00 88.56 578 LEU A N 1
ATOM 4599 C CA . LEU A 1 578 ? -59.732 1.048 48.960 1.00 88.56 578 LEU A CA 1
ATOM 4600 C C . LEU A 1 578 ? -60.969 0.395 48.318 1.00 88.56 578 LEU A C 1
ATOM 4602 O O . LEU A 1 578 ? -61.417 -0.636 48.813 1.00 88.56 578 LEU A O 1
ATOM 4606 N N . VAL A 1 579 ? -61.484 0.940 47.203 1.00 86.25 579 VAL A N 1
ATOM 4607 C CA . VAL A 1 579 ? -62.583 0.326 46.423 1.00 86.25 579 VAL A CA 1
ATOM 4608 C C . VAL A 1 579 ? -62.204 -1.082 45.991 1.00 86.25 579 VAL A C 1
ATOM 4610 O O . VAL A 1 579 ? -62.961 -2.027 46.204 1.00 86.25 579 VAL A O 1
ATOM 4613 N N . ASN A 1 580 ? -61.035 -1.216 45.364 1.00 86.12 580 ASN A N 1
ATOM 4614 C CA . ASN A 1 580 ? -60.583 -2.484 44.807 1.00 86.12 580 ASN A CA 1
ATOM 4615 C C . ASN A 1 580 ? -60.436 -3.533 45.909 1.00 86.12 580 ASN A C 1
ATOM 4617 O O . ASN A 1 580 ? -60.904 -4.660 45.758 1.00 86.12 580 ASN A O 1
ATOM 4621 N N . ASP A 1 581 ? -59.867 -3.145 47.047 1.00 87.62 581 ASP A N 1
ATOM 4622 C CA . ASP A 1 581 ? -59.716 -4.041 48.188 1.00 87.62 581 ASP A CA 1
ATOM 4623 C C . ASP A 1 581 ? -61.065 -4.432 48.806 1.00 87.62 581 ASP A C 1
ATOM 4625 O O . ASP A 1 581 ? -61.253 -5.591 49.176 1.00 87.62 581 ASP A O 1
ATOM 4629 N N . LEU A 1 582 ? -62.033 -3.511 48.864 1.00 86.94 582 LEU A N 1
ATOM 4630 C CA . LEU A 1 582 ? -63.394 -3.808 49.315 1.00 86.94 582 LEU A CA 1
ATOM 4631 C C . LEU A 1 582 ? -64.103 -4.788 48.366 1.00 86.94 582 LEU A C 1
ATOM 4633 O O . LEU A 1 582 ? -64.766 -5.723 48.814 1.00 86.94 582 LEU A O 1
ATOM 4637 N N . GLN A 1 583 ? -63.930 -4.626 47.053 1.00 86.12 583 GLN A N 1
ATOM 4638 C CA . GLN A 1 583 ? -64.465 -5.563 46.062 1.00 86.12 583 GLN A CA 1
ATOM 4639 C C . GLN A 1 583 ? -63.833 -6.952 46.195 1.00 86.12 583 GLN A C 1
ATOM 4641 O O . GLN A 1 583 ? -64.543 -7.956 46.113 1.00 86.12 583 GLN A O 1
ATOM 4646 N N . VAL A 1 584 ? -62.517 -7.026 46.417 1.00 86.31 584 VAL A N 1
ATOM 4647 C CA . VAL A 1 584 ? -61.812 -8.292 46.667 1.00 86.31 584 VAL A CA 1
ATOM 4648 C C . VAL A 1 584 ? -62.344 -8.951 47.936 1.00 86.31 584 VAL A C 1
ATOM 4650 O O . VAL A 1 584 ? -62.706 -10.126 47.895 1.00 86.31 584 VAL A O 1
ATOM 4653 N N . TYR A 1 585 ? -62.480 -8.197 49.027 1.00 90.12 585 TYR A N 1
ATOM 4654 C CA . TYR A 1 585 ? -63.068 -8.684 50.273 1.00 90.12 585 TYR A CA 1
ATOM 4655 C C . TYR A 1 585 ? -64.486 -9.242 50.061 1.00 90.12 585 TYR A C 1
ATOM 4657 O O . TYR A 1 585 ? -64.769 -10.378 50.440 1.00 90.12 585 TYR A O 1
ATOM 4665 N N . ASN A 1 586 ? -65.360 -8.505 49.372 1.00 86.00 586 ASN A N 1
ATOM 4666 C CA . ASN A 1 586 ? -66.728 -8.948 49.093 1.00 86.00 586 ASN A CA 1
ATOM 4667 C C . ASN A 1 586 ? -66.770 -10.219 48.230 1.00 86.00 586 ASN A C 1
ATOM 4669 O O . ASN A 1 586 ? -67.598 -11.104 48.463 1.00 86.00 586 ASN A O 1
ATOM 4673 N N . ARG A 1 587 ? -65.858 -10.351 47.257 1.00 87.44 587 ARG A N 1
ATOM 4674 C CA . ARG A 1 587 ? -65.712 -11.580 46.460 1.00 87.44 587 ARG A CA 1
ATOM 4675 C C . ARG A 1 587 ? -65.271 -12.755 47.324 1.00 87.44 587 ARG A C 1
ATOM 4677 O O . ARG A 1 587 ? -65.889 -13.811 47.232 1.00 87.44 587 ARG A O 1
ATOM 4684 N N . ILE A 1 588 ? -64.272 -12.564 48.190 1.00 87.19 588 ILE A N 1
ATOM 4685 C CA . ILE A 1 588 ? -63.820 -13.587 49.145 1.00 87.19 588 ILE A CA 1
ATOM 4686 C C . ILE A 1 588 ? -65.001 -14.051 50.003 1.00 87.19 588 ILE A C 1
ATOM 4688 O O . ILE A 1 588 ? -65.289 -15.243 50.054 1.00 87.19 588 ILE A O 1
ATOM 4692 N N . MET A 1 589 ? -65.750 -13.120 50.596 1.00 88.88 589 MET A N 1
ATOM 4693 C CA . MET A 1 589 ? -66.903 -13.444 51.444 1.00 88.88 589 MET A CA 1
ATOM 4694 C C . MET A 1 589 ? -68.031 -14.151 50.686 1.00 88.88 589 MET A C 1
ATOM 4696 O O . MET A 1 589 ? -68.703 -15.021 51.240 1.00 88.88 589 MET A O 1
ATOM 4700 N N . THR A 1 590 ? -68.228 -13.816 49.410 1.00 89.19 590 THR A N 1
ATOM 4701 C CA . THR A 1 590 ? -69.192 -14.506 48.545 1.00 89.19 590 THR A CA 1
ATOM 4702 C C . THR A 1 590 ? -68.768 -15.953 48.306 1.00 89.19 590 THR A C 1
ATOM 4704 O O . THR A 1 590 ? -69.584 -16.856 48.472 1.00 89.19 590 THR A O 1
ATOM 4707 N N . VAL A 1 591 ? -67.492 -16.190 47.986 1.00 88.00 591 VAL A N 1
ATOM 4708 C CA . VAL A 1 591 ? -66.954 -17.545 47.788 1.00 88.00 591 VAL A CA 1
ATOM 4709 C C . VAL A 1 591 ? -67.042 -18.357 49.078 1.00 88.00 591 VAL A C 1
ATOM 4711 O O . VAL A 1 591 ? -67.527 -19.481 49.045 1.00 88.00 591 VAL A O 1
ATOM 4714 N N . VAL A 1 592 ? -66.675 -17.777 50.225 1.00 89.00 592 VAL A N 1
ATOM 4715 C CA . VAL A 1 592 ? -66.821 -18.422 51.543 1.00 89.00 592 VAL A CA 1
ATOM 4716 C C . VAL A 1 592 ? -68.275 -18.834 51.793 1.00 89.00 592 VAL A C 1
ATOM 4718 O O . VAL A 1 592 ? -68.532 -19.943 52.254 1.00 89.00 592 VAL A O 1
ATOM 4721 N N . ARG A 1 593 ? -69.248 -17.976 51.454 1.00 89.12 593 ARG A N 1
ATOM 4722 C CA . ARG A 1 593 ? -70.677 -18.295 51.593 1.00 89.12 593 ARG A CA 1
ATOM 4723 C C . ARG A 1 593 ? -71.101 -19.452 50.687 1.00 89.12 593 ARG A C 1
ATOM 4725 O O . ARG A 1 593 ? -71.823 -20.327 51.154 1.00 89.12 593 ARG A O 1
ATOM 4732 N N . VAL A 1 594 ? -70.646 -19.471 49.434 1.00 89.31 594 VAL A N 1
ATOM 4733 C CA . VAL A 1 594 ? -70.926 -20.566 48.489 1.00 89.31 594 VAL A CA 1
ATOM 4734 C C . VAL A 1 594 ? -70.311 -21.877 48.981 1.00 89.31 594 VAL A C 1
ATOM 4736 O O . VAL A 1 594 ? -71.003 -22.888 49.007 1.00 89.31 594 VAL A O 1
ATOM 4739 N N . ILE A 1 595 ? -69.057 -21.860 49.444 1.00 89.50 595 ILE A N 1
ATOM 4740 C CA . ILE A 1 595 ? -68.397 -23.046 50.011 1.00 89.50 595 ILE A CA 1
ATOM 4741 C C . ILE A 1 595 ? -69.193 -23.577 51.210 1.00 89.50 595 ILE A C 1
ATOM 4743 O O . ILE A 1 595 ? -69.504 -24.763 51.260 1.00 89.50 595 ILE A O 1
ATOM 4747 N N . ARG A 1 596 ? -69.615 -22.703 52.133 1.00 90.19 596 ARG A N 1
ATOM 4748 C CA . ARG A 1 596 ? -70.463 -23.095 53.272 1.00 90.19 596 ARG A CA 1
ATOM 4749 C C . ARG A 1 596 ? -71.802 -23.694 52.842 1.00 90.19 596 ARG A C 1
ATOM 4751 O O . ARG A 1 596 ? -72.259 -24.647 53.462 1.00 90.19 596 ARG A O 1
ATOM 4758 N N . GLN A 1 597 ? -72.437 -23.145 51.806 1.00 88.19 597 GLN A N 1
ATOM 4759 C CA . GLN A 1 597 ? -73.692 -23.679 51.265 1.00 88.19 597 GLN A CA 1
ATOM 4760 C C . GLN A 1 597 ? -73.509 -25.069 50.646 1.00 88.19 597 GLN A C 1
ATOM 4762 O O . GLN A 1 597 ? -74.370 -25.923 50.831 1.00 88.19 597 GLN A O 1
ATOM 4767 N N . LEU A 1 598 ? -72.393 -25.295 49.946 1.00 87.56 598 LEU A N 1
ATOM 4768 C CA . LEU A 1 598 ? -72.052 -26.591 49.357 1.00 87.56 598 LEU A CA 1
ATOM 4769 C C . LEU A 1 598 ? -71.725 -27.640 50.425 1.00 87.56 598 LEU A C 1
ATOM 4771 O O . LEU A 1 598 ? -72.189 -28.767 50.308 1.00 87.56 598 LEU A O 1
ATOM 4775 N N . ARG A 1 599 ? -70.992 -27.260 51.480 1.00 90.19 599 ARG A N 1
ATOM 4776 C CA . ARG A 1 599 ? -70.656 -28.153 52.605 1.00 90.19 599 ARG A CA 1
ATOM 4777 C C . ARG A 1 599 ? -71.860 -28.487 53.493 1.00 90.19 599 ARG A C 1
ATOM 4779 O O . ARG A 1 599 ? -71.902 -29.547 54.104 1.00 90.19 599 ARG A O 1
ATOM 4786 N N . TYR A 1 600 ? -72.841 -27.588 53.595 1.00 87.31 600 TYR A N 1
ATOM 4787 C CA . TYR A 1 600 ? -74.000 -27.746 54.485 1.00 87.31 600 TYR A CA 1
ATOM 4788 C C . TYR A 1 600 ? -75.337 -27.482 53.765 1.00 87.31 600 TYR A C 1
ATOM 4790 O O . TYR A 1 600 ? -76.051 -26.530 54.115 1.00 87.31 600 TYR A O 1
ATOM 4798 N N . PRO A 1 601 ? -75.718 -28.316 52.776 1.00 76.44 601 PRO A N 1
ATOM 4799 C CA . PRO A 1 601 ? -76.954 -28.140 52.023 1.00 76.44 601 PRO A CA 1
ATOM 4800 C C . PRO A 1 601 ? -78.164 -28.355 52.947 1.00 76.44 601 PRO A C 1
ATOM 4802 O O . PRO A 1 601 ? -78.451 -29.467 53.378 1.00 76.44 601 PRO A O 1
ATOM 4805 N N . GLY A 1 602 ? -78.867 -27.271 53.290 1.00 73.38 602 GLY A N 1
ATOM 4806 C CA . GLY A 1 602 ? -80.080 -27.305 54.123 1.00 73.38 602 GLY A CA 1
ATOM 4807 C C . GLY A 1 602 ? -80.025 -26.490 55.419 1.00 73.38 602 GLY A C 1
ATOM 4808 O O . GLY A 1 602 ? -81.058 -26.326 56.066 1.00 73.38 602 GLY A O 1
ATOM 4809 N N . ARG A 1 603 ? -78.870 -25.919 55.796 1.00 68.25 603 ARG A N 1
ATOM 4810 C CA . ARG A 1 603 ? -78.831 -24.854 56.814 1.00 68.25 603 ARG A CA 1
ATOM 4811 C C . ARG A 1 603 ? -79.133 -23.517 56.149 1.00 68.25 603 ARG A C 1
ATOM 4813 O O . ARG A 1 603 ? -78.285 -22.956 55.460 1.00 68.25 603 ARG A O 1
ATOM 4820 N N . ASP A 1 604 ? -80.340 -23.010 56.366 1.00 56.97 604 ASP A N 1
ATOM 4821 C CA . ASP A 1 604 ? -80.735 -21.680 55.913 1.00 56.97 604 ASP A CA 1
ATOM 4822 C C . ASP A 1 604 ? -79.902 -20.621 56.664 1.00 56.97 604 ASP A C 1
ATOM 4824 O O . ASP A 1 604 ? -80.123 -20.325 57.839 1.00 56.97 604 ASP A O 1
ATOM 4828 N N . LEU A 1 605 ? -78.860 -20.102 56.008 1.00 57.75 605 LEU A N 1
ATOM 4829 C CA . LEU A 1 605 ? -77.895 -19.145 56.572 1.00 57.75 605 LEU A CA 1
ATOM 4830 C C . LEU A 1 605 ? -78.469 -17.716 56.698 1.00 57.75 605 LEU A C 1
ATOM 4832 O O . LEU A 1 605 ? -77.737 -16.791 57.044 1.00 57.75 605 LEU A O 1
ATOM 4836 N N . GLY A 1 606 ? -79.768 -17.522 56.447 1.00 51.78 606 GLY A N 1
ATOM 4837 C CA . GLY A 1 606 ? -80.443 -16.220 56.464 1.00 51.78 606 GLY A CA 1
ATOM 4838 C C . GLY A 1 606 ? -80.580 -15.539 57.834 1.00 51.78 606 GLY A C 1
ATOM 4839 O O . GLY A 1 606 ? -81.078 -14.420 57.886 1.00 51.78 606 GLY A O 1
ATOM 4840 N N . ALA A 1 607 ? -80.149 -16.168 58.935 1.00 48.41 607 ALA A N 1
ATOM 4841 C CA . ALA A 1 607 ? -80.375 -15.664 60.298 1.00 48.41 607 ALA A CA 1
ATOM 4842 C C . ALA A 1 607 ? -79.119 -15.184 61.058 1.00 48.41 607 ALA A C 1
ATOM 4844 O O . ALA A 1 607 ? -79.231 -14.812 62.224 1.00 48.41 607 ALA A O 1
ATOM 4845 N N . MET A 1 608 ? -77.932 -15.168 60.442 1.00 47.53 608 MET A N 1
ATOM 4846 C CA . MET A 1 608 ? -76.726 -14.576 61.048 1.00 47.53 608 MET A CA 1
ATOM 4847 C C . MET A 1 608 ? -76.179 -13.466 60.148 1.00 47.53 608 MET A C 1
ATOM 4849 O O . MET A 1 608 ? -75.339 -13.716 59.282 1.00 47.53 608 MET A O 1
ATOM 4853 N N . GLY A 1 609 ? -76.709 -12.258 60.341 1.00 35.94 609 GLY A N 1
ATOM 4854 C CA . GLY A 1 609 ? -76.168 -10.999 59.827 1.00 35.94 609 GLY A CA 1
ATOM 4855 C C . GLY A 1 609 ? -75.622 -10.168 60.971 1.00 35.94 609 GLY A C 1
ATOM 4856 O O . GLY A 1 609 ? -76.384 -9.995 61.950 1.00 35.94 609 GLY A O 1
#

Secondary structure (DSSP, 8-state):
------------PPPHHHHHHHHHHHHHHHHHHHHT---HHHHHHHHHHHHHHHHHHHHHHHHHHS-HHHHHHHHHHHHHHHHPPPPTTSPPP-HHHHHHHHIIIIIS-HHHHHHHHHHHHHHHHHHHHHHHHHHHHTT--GGGHHHHHHHHHHHHH--SPPEEEEETTEES-TT-HHHHT--SEEEEE-TTEEEEEE-TTS-EEEE-SEEEEEEPTT-EEEEEEE-SPEEEEEEEEEEE-TTS-EEEEEEEEEEEEE---SS--TTT-SS---HHHHHHHHHT----PPTTSPPPSS-TTTSSTT-THHHHHHHHHHHHHHS-HHHHT----HHHHHHHHHHHHHHHHHHHHHH-S------S-S--PPPP--HHHHHHHHHT-HHHHHHHHHTTEEEEEEE--EEE-SS----HHHHHHHHHHHHHHHHH-HHHHHHHHHHHHHHHHHHHHIIIIIHHHHHTTTS-HHHHHHHHHHHHHHHHHHHHHHHHHSTT-HHHHHHHHHHHHHHHT-TT----S-HHHHHHHHHHHHHTTT--TTSHHHHHHHHHHHHHHHHHTTTS-HHHHHHHHHHHHHHHHHHHHHHHHHHHHHHHHHHSTT--GGG--

pLDDT: mean 82.11, std 13.9, range [35.94, 97.44]

Sequence (609 aa):
MKDFTRVSSPAAGPSAVMRLFDWISNLVDQALNFIFSLTHRVSVVRANALTVGFFLAWMVAVILVVPVDEGRAQATRLIQAALTVPAEDQPAPNPIALTLEFLFSTFLHPAVLRHLLALYAPYWLMHRLAAIYLADIFGLGRERLHVAEAFVEQAAFGRRYTSIQIREGRVVEEDSIIIQIGGPGIVKVELDSVALFERPDGTPLVIGPTNGTIIDEFVRIRRVLDLRDTIEGADLPPTRSKDGMLIGVKDIQFSYSIYRGENLDRSQMPYPFSKKAVENLVYKDSRTVKPGRPPSNEPEWKSGPFNMKGPILGEMGSFISSRGLGEFLSSIGEPEEQSLRAVEQQIEQHSQLLSGIGGASLREPPLKAGPFTPRTMLTEQFYNQEGFFKRMVERGFQLNWIGVGTWHTPIEVITANHREAWKISRENYARGNPQALRAVRTEAQLQELLRLIQTLPLGIFYKNADAEEDQLIDALLEEYEETLQRAADLFLRGPQSLESRFTKLMEQVRELIGPDRRSFFSSEYENFLREMQSRSQGWRVTDPGIQELLQRAAELNALFGERLTPLDRDFLGRTVALVNDLQVYNRIMTVVRVIRQLRYPGRDLGAMG

Foldseek 3Di:
DDDDDPPDDPDDPPDPVVVVVVVVVVVVVVVCCQCPPQDLVNLQVLQVCVVVVLVVQLVVLLVVPPPPVVLVVLVVVLVCLVPDDDDPPDDRPDSVVSVVVSCCVRRVPVSSVVSSCVVVVVVVVVLLVQLVVLCVVLVPPPVCSVLSSVQSSCRNRVPDFDEWEAPQFDTPCCPHSCARQRDQHKYAYALFKKWWWADPVRDIDIDHHDRIDGDTPRTHTQGMDTLDKDKDFDKQAFAQALVRATKIFGGFIKIKGFDQDDDDDCPVRVRHHDPLLVVLQRVVQDFDDDPPDDTDPDTCCVPHCVPVRNLVSVVVNVVRHHDDCQQEPNDDDPVNVVVVVVVVVVVVVVCCVPVVDPDDDPPDDPDDRDNHQYPVRVQVVVVVPCVSQVVQVSSRMDMDTPDPGDMDGPDPPPPVVVVVVVVVVVVVVCVPDPVSVVVVVVVVVVVVVVVCVCCQLVVLCVVCVVPDPVVSVLSSLVVLLVVLVVVLCCCCPNPPHLQVLLLVLLVLLVVVPDPPDDDPDDPLVVVLSVVSNVVVPPDGLPDPVLLVSLVVLQVVCVVCLVVDDPSSNVSSVSSVVSNVSSVVSVVSVVSSVVSVCVSDVPPPPVPDD

Radius of gyration: 53.29 Å; chains: 1; bounding box: 132×88×145 Å